Protein AF-A0A7S2QS57-F1 (afdb_monomer)

Structure (mmCIF, N/CA/C/O backbone):
data_AF-A0A7S2QS57-F1
#
_entry.id   AF-A0A7S2QS57-F1
#
loop_
_atom_site.group_PDB
_atom_site.id
_atom_site.type_symbol
_atom_site.label_atom_id
_atom_site.label_alt_id
_atom_site.label_comp_id
_atom_site.label_asym_id
_atom_site.label_entity_id
_atom_site.label_seq_id
_atom_site.pdbx_PDB_ins_code
_atom_site.Cartn_x
_atom_site.Cartn_y
_atom_site.Cartn_z
_atom_site.occupancy
_atom_site.B_iso_or_equiv
_atom_site.auth_seq_id
_atom_site.auth_comp_id
_atom_site.auth_asym_id
_atom_site.auth_atom_id
_atom_site.pdbx_PDB_model_num
ATOM 1 N N . ASP A 1 1 ? -1.346 -18.977 -6.000 1.00 91.25 1 ASP A N 1
ATOM 2 C CA . ASP A 1 1 ? -2.376 -18.286 -6.803 1.00 91.25 1 ASP A CA 1
ATOM 3 C C . ASP A 1 1 ? -3.400 -19.298 -7.311 1.00 91.25 1 ASP A C 1
ATOM 5 O O . ASP A 1 1 ? -3.101 -20.490 -7.259 1.00 91.25 1 ASP A O 1
ATOM 9 N N . ILE A 1 2 ? -4.582 -18.857 -7.748 1.00 94.12 2 ILE A N 1
ATOM 10 C CA . ILE A 1 2 ? -5.613 -19.718 -8.348 1.00 94.12 2 ILE A CA 1
ATOM 11 C C . ILE A 1 2 ? -6.171 -19.055 -9.608 1.00 94.12 2 ILE A C 1
ATOM 13 O O . ILE A 1 2 ? -6.481 -17.867 -9.590 1.00 94.12 2 ILE A O 1
ATOM 17 N N . ALA A 1 3 ? -6.381 -19.847 -10.656 1.00 92.69 3 ALA A N 1
ATOM 18 C CA . ALA A 1 3 ? -7.104 -19.447 -11.857 1.00 92.69 3 ALA A CA 1
ATOM 19 C C . ALA A 1 3 ? -8.061 -20.549 -12.324 1.00 92.69 3 ALA A C 1
ATOM 21 O O . ALA A 1 3 ? -8.083 -21.652 -11.777 1.00 92.69 3 ALA A O 1
ATOM 22 N N . VAL A 1 4 ? -8.851 -20.230 -13.343 1.00 89.62 4 VAL A N 1
ATOM 23 C CA . VAL A 1 4 ? -9.736 -21.170 -14.032 1.00 89.62 4 VAL A CA 1
ATOM 24 C C . VAL A 1 4 ? -9.393 -21.131 -15.519 1.00 89.62 4 VAL A C 1
ATOM 26 O O . VAL A 1 4 ? -9.074 -20.056 -16.035 1.00 89.62 4 VAL A O 1
ATOM 29 N N . ASP A 1 5 ? -9.395 -22.285 -16.181 1.00 86.06 5 ASP A N 1
ATOM 30 C CA . ASP A 1 5 ? -9.238 -22.374 -17.636 1.00 86.06 5 ASP A CA 1
ATOM 31 C C . ASP A 1 5 ? -10.591 -22.343 -18.377 1.00 86.06 5 ASP A C 1
ATOM 33 O O . ASP A 1 5 ? -11.655 -22.167 -17.779 1.00 86.06 5 ASP A O 1
ATOM 37 N N . SER A 1 6 ? -10.545 -22.487 -19.700 1.00 79.25 6 SER A N 1
ATOM 38 C CA . SER A 1 6 ? -11.721 -22.487 -20.580 1.00 79.25 6 SER A CA 1
ATOM 39 C C . SER A 1 6 ? -12.706 -23.635 -20.312 1.00 79.25 6 SER A C 1
ATOM 41 O O . SER A 1 6 ? -13.911 -23.466 -20.499 1.00 79.25 6 SER A O 1
ATOM 43 N N . ASP A 1 7 ? -12.203 -24.772 -19.828 1.00 81.00 7 ASP A N 1
ATOM 44 C CA . ASP A 1 7 ? -12.958 -25.987 -19.512 1.00 81.00 7 ASP A CA 1
ATOM 45 C C . ASP A 1 7 ? -13.516 -25.952 -18.074 1.00 81.00 7 ASP A C 1
ATOM 47 O O . ASP A 1 7 ? -14.038 -26.949 -17.572 1.00 81.00 7 ASP A O 1
ATOM 51 N N . ASN A 1 8 ? -13.418 -24.808 -17.386 1.00 83.19 8 ASN A N 1
ATOM 52 C CA . ASN A 1 8 ? -13.748 -24.637 -15.970 1.00 83.19 8 ASN A CA 1
ATOM 53 C C . ASN A 1 8 ? -12.891 -25.487 -15.016 1.00 83.19 8 ASN A C 1
ATOM 55 O O . ASN A 1 8 ? -13.292 -25.740 -13.873 1.00 83.19 8 ASN A O 1
ATOM 59 N N . ARG A 1 9 ? -11.701 -25.924 -15.443 1.00 87.94 9 ARG A N 1
ATOM 60 C CA . ARG A 1 9 ? -10.747 -26.587 -14.553 1.00 87.94 9 ARG A CA 1
ATOM 61 C C . ARG A 1 9 ? -10.072 -25.553 -13.669 1.00 87.94 9 ARG A C 1
ATOM 63 O O . ARG A 1 9 ? -9.721 -24.456 -14.097 1.00 87.94 9 ARG A O 1
ATOM 70 N N . VAL A 1 10 ? -9.857 -25.925 -12.415 1.00 91.00 10 VAL A N 1
ATOM 71 C CA . VAL A 1 10 ? -9.196 -25.089 -11.418 1.00 91.00 10 VAL A CA 1
ATOM 72 C C . VAL A 1 10 ? -7.691 -25.321 -11.490 1.00 91.00 10 VAL A C 1
ATOM 74 O O . VAL A 1 10 ? -7.198 -26.435 -11.303 1.00 91.00 10 VAL A O 1
ATOM 77 N N . LEU A 1 11 ? -6.957 -24.240 -11.722 1.00 91.31 11 LEU A N 1
ATOM 78 C CA . LEU A 1 11 ? -5.503 -24.198 -11.764 1.00 91.31 11 LEU A CA 1
ATOM 79 C C . LEU A 1 11 ? -4.993 -23.646 -10.432 1.00 91.31 11 LEU A C 1
ATOM 81 O O . LEU A 1 11 ? -5.317 -22.518 -10.067 1.00 91.31 11 LEU A O 1
ATOM 85 N N . VAL A 1 12 ? -4.180 -24.411 -9.706 1.00 91.25 12 VAL A N 1
ATOM 86 C CA . VAL A 1 12 ? -3.645 -24.010 -8.397 1.00 91.25 12 VAL A CA 1
ATOM 87 C C . VAL A 1 12 ? -2.128 -23.936 -8.463 1.00 91.25 12 VAL A C 1
ATOM 89 O O . VAL A 1 12 ? -1.462 -24.952 -8.653 1.00 91.25 12 VAL A O 1
ATOM 92 N N . ALA A 1 13 ? -1.579 -22.737 -8.273 1.00 89.62 13 ALA A N 1
ATOM 93 C CA . ALA A 1 13 ? -0.144 -22.532 -8.121 1.00 89.62 13 ALA A CA 1
ATOM 94 C C . ALA A 1 13 ? 0.295 -22.847 -6.687 1.00 89.62 13 ALA A C 1
ATOM 96 O O . ALA A 1 13 ? -0.094 -22.163 -5.733 1.00 89.62 13 ALA A O 1
ATOM 97 N N . GLU A 1 14 ? 1.154 -23.852 -6.553 1.00 85.19 14 GLU A N 1
ATOM 98 C CA . GLU A 1 14 ? 1.741 -24.285 -5.294 1.00 85.19 14 GLU A CA 1
ATOM 99 C C . GLU A 1 14 ? 3.040 -23.525 -5.042 1.00 85.19 14 GLU A C 1
ATOM 101 O O . GLU A 1 14 ? 4.125 -23.925 -5.474 1.00 85.19 14 GLU A O 1
ATOM 106 N N . ALA A 1 15 ? 2.918 -22.394 -4.346 1.00 79.50 15 ALA A N 1
ATOM 107 C CA . ALA A 1 15 ? 3.988 -21.409 -4.241 1.00 79.50 15 ALA A CA 1
ATOM 108 C C . ALA A 1 15 ? 5.334 -22.024 -3.827 1.00 79.50 15 ALA A C 1
ATOM 110 O O . ALA A 1 15 ? 6.305 -21.879 -4.557 1.00 79.50 15 ALA A O 1
ATOM 111 N N . ASN A 1 16 ? 5.390 -22.765 -2.717 1.00 79.00 16 ASN A N 1
ATOM 112 C CA . ASN A 1 16 ? 6.655 -23.270 -2.164 1.00 79.00 16 ASN A CA 1
ATOM 113 C C . ASN A 1 16 ? 7.254 -24.460 -2.924 1.00 79.00 16 ASN A C 1
ATOM 115 O O . ASN A 1 16 ? 8.455 -24.707 -2.813 1.00 79.00 16 ASN A O 1
ATOM 119 N N . THR A 1 17 ? 6.444 -25.208 -3.676 1.00 80.12 17 THR A N 1
ATOM 120 C CA . THR A 1 17 ? 6.941 -26.333 -4.482 1.00 80.12 17 THR A CA 1
ATOM 121 C C . THR A 1 17 ? 7.359 -25.881 -5.878 1.00 80.12 17 THR A C 1
ATOM 123 O O . THR A 1 17 ? 8.129 -26.579 -6.529 1.00 80.12 17 THR A O 1
ATOM 126 N N . GLY A 1 18 ? 6.913 -24.700 -6.321 1.00 81.25 18 GLY A N 1
ATOM 127 C CA . GLY A 1 18 ? 7.211 -24.186 -7.655 1.00 81.25 18 GLY A CA 1
ATOM 128 C C . GLY A 1 18 ? 6.442 -24.924 -8.753 1.00 81.25 18 GLY A C 1
ATOM 129 O O . GLY A 1 18 ? 6.917 -24.967 -9.885 1.00 81.25 18 GLY A O 1
ATOM 130 N N . SER A 1 19 ? 5.294 -25.527 -8.422 1.00 85.38 19 SER A N 1
ATOM 131 C CA . SER A 1 19 ? 4.490 -26.367 -9.323 1.00 85.38 19 SER A CA 1
ATOM 132 C C . SER A 1 19 ? 3.058 -25.844 -9.491 1.00 85.38 19 SER A C 1
ATOM 134 O O . SER A 1 19 ? 2.607 -24.977 -8.739 1.00 85.38 19 SER A O 1
ATOM 136 N N . VAL A 1 20 ? 2.341 -26.367 -10.490 1.00 88.50 20 VAL A N 1
ATOM 137 C CA . VAL A 1 20 ? 0.917 -26.086 -10.721 1.00 88.50 20 VAL A CA 1
ATOM 138 C C . VAL A 1 20 ? 0.136 -27.396 -10.735 1.00 88.50 20 VAL A C 1
ATOM 140 O O . VAL A 1 20 ? 0.534 -28.361 -11.389 1.00 88.50 20 VAL A O 1
ATOM 143 N N . ARG A 1 21 ? -0.998 -27.427 -10.028 1.00 87.69 21 ARG A N 1
ATOM 144 C CA . ARG A 1 21 ? -1.954 -28.541 -10.051 1.00 87.69 21 ARG A CA 1
ATOM 145 C C . ARG A 1 21 ? -3.211 -28.154 -10.816 1.00 87.69 21 ARG A C 1
ATOM 147 O O . ARG A 1 21 ? -3.741 -27.064 -10.614 1.00 87.69 21 ARG A O 1
ATOM 154 N N . VAL A 1 22 ? -3.701 -29.079 -11.638 1.00 88.88 22 VAL A N 1
ATOM 155 C CA . VAL A 1 22 ? -4.930 -28.910 -12.423 1.00 88.88 22 VAL A CA 1
ATOM 156 C C . VAL A 1 22 ? -6.008 -29.847 -11.889 1.00 88.88 22 VAL A C 1
ATOM 158 O O . VAL A 1 22 ? -5.812 -31.066 -11.816 1.00 88.88 22 VAL A O 1
ATOM 161 N N . TRP A 1 23 ? -7.149 -29.271 -11.528 1.00 88.69 23 TRP A N 1
ATOM 162 C CA . TRP A 1 23 ? -8.294 -29.966 -10.953 1.00 88.69 23 TRP A CA 1
ATOM 163 C C . TRP A 1 23 ? -9.519 -29.809 -11.838 1.00 88.69 23 TRP A C 1
ATOM 165 O O . TRP A 1 23 ? -9.824 -28.721 -12.308 1.00 88.69 23 TRP A O 1
ATOM 175 N N . GLU A 1 24 ? -10.257 -30.890 -12.020 1.00 87.75 24 GLU A N 1
ATOM 176 C CA . GLU A 1 24 ? -11.510 -30.911 -12.765 1.00 87.75 24 GLU A CA 1
ATOM 177 C C . GLU A 1 24 ? -12.602 -31.491 -11.884 1.00 87.75 24 GLU A C 1
ATOM 179 O O . GLU A 1 24 ? -12.374 -32.426 -11.103 1.00 87.75 24 GLU A O 1
ATOM 184 N N . LYS A 1 25 ? -13.796 -30.923 -12.014 1.00 81.81 25 LYS A N 1
ATOM 185 C CA . LYS A 1 25 ? -14.962 -31.410 -11.300 1.00 81.81 25 LYS A CA 1
ATOM 186 C C . LYS A 1 25 ? -15.388 -32.760 -11.881 1.00 81.81 25 LYS A C 1
ATOM 188 O O . LYS A 1 25 ? -15.504 -32.925 -13.091 1.00 81.81 25 LYS A O 1
ATOM 193 N N . LYS A 1 26 ? -15.620 -33.732 -11.007 1.00 78.31 26 LYS A N 1
ATOM 194 C CA . LYS A 1 26 ? -16.202 -35.035 -11.314 1.00 78.31 26 LYS A CA 1
ATOM 195 C C . LYS A 1 26 ? -17.584 -35.078 -10.669 1.00 78.31 26 LYS A C 1
ATOM 197 O O . LYS A 1 26 ? -17.692 -34.976 -9.450 1.00 78.31 26 LYS A O 1
ATOM 202 N N . ASP A 1 27 ? -18.629 -35.214 -11.475 1.00 67.62 27 ASP A N 1
ATOM 203 C CA . ASP A 1 27 ? -19.997 -35.228 -10.954 1.00 67.62 27 ASP A CA 1
ATOM 204 C C . ASP A 1 27 ? -20.233 -36.368 -9.939 1.00 67.62 27 ASP A C 1
ATOM 206 O O . ASP A 1 27 ? -19.688 -37.465 -10.126 1.00 67.62 27 ASP A O 1
ATOM 210 N N . PRO A 1 28 ? -21.067 -36.152 -8.896 1.00 53.97 28 PRO A N 1
ATOM 211 C CA . PRO A 1 28 ? -21.672 -34.873 -8.475 1.00 53.97 28 PRO A CA 1
ATOM 212 C C . PRO A 1 28 ? -20.797 -34.059 -7.495 1.00 53.97 28 PRO A C 1
ATOM 214 O O . PRO A 1 28 ? -20.799 -32.829 -7.558 1.00 53.97 28 PRO A O 1
ATOM 217 N N . ASP A 1 29 ? -19.999 -34.736 -6.658 1.00 59.16 29 ASP A N 1
ATOM 218 C CA . ASP A 1 29 ? -19.330 -34.140 -5.481 1.00 59.16 29 ASP A CA 1
ATOM 219 C C . ASP A 1 29 ? -17.800 -34.322 -5.471 1.00 59.16 29 ASP A C 1
ATOM 221 O O . ASP A 1 29 ? -17.113 -33.985 -4.508 1.00 59.16 29 ASP A O 1
ATOM 225 N N . GLY A 1 30 ? -17.231 -34.883 -6.539 1.00 69.31 30 GLY A N 1
ATOM 226 C CA . GLY A 1 30 ? -15.807 -35.185 -6.607 1.00 69.31 30 GLY A CA 1
ATOM 227 C C . GLY A 1 30 ? -15.003 -34.082 -7.283 1.00 69.31 30 GLY A C 1
ATOM 228 O O . GLY A 1 30 ? -15.412 -33.513 -8.289 1.00 69.31 30 GLY A O 1
ATOM 229 N N . TRP A 1 31 ? -13.786 -33.848 -6.810 1.00 83.88 31 TRP A N 1
ATOM 230 C CA . TRP A 1 31 ? -12.747 -33.200 -7.609 1.00 83.88 31 TRP A CA 1
ATOM 231 C C . TRP A 1 31 ? -11.696 -34.238 -7.952 1.00 83.88 31 TRP A C 1
ATOM 233 O O . TRP A 1 31 ? -11.205 -34.951 -7.075 1.00 83.88 31 TRP A O 1
ATOM 243 N N . ARG A 1 32 ? -11.345 -34.342 -9.234 1.00 83.06 32 ARG A N 1
ATOM 244 C CA . ARG A 1 32 ? -10.221 -35.170 -9.661 1.00 83.06 32 ARG A CA 1
ATOM 245 C C . ARG A 1 32 ? -9.076 -34.285 -10.106 1.00 83.06 32 ARG A C 1
ATOM 247 O O . ARG A 1 32 ? -9.255 -33.299 -10.815 1.00 83.06 32 ARG A O 1
ATOM 254 N N . ARG A 1 33 ? -7.871 -34.681 -9.723 1.00 80.81 33 ARG A N 1
ATOM 255 C CA . ARG A 1 33 ? -6.656 -34.106 -10.285 1.00 80.81 33 ARG A CA 1
ATOM 256 C C . ARG A 1 33 ? -6.475 -34.664 -11.698 1.00 80.81 33 ARG A C 1
ATOM 258 O O . ARG A 1 33 ? -6.362 -35.878 -11.847 1.00 80.81 33 ARG A O 1
ATOM 265 N N . VAL A 1 34 ? -6.471 -33.795 -12.710 1.00 77.31 34 VAL A N 1
ATOM 266 C CA . VAL A 1 34 ? -6.357 -34.195 -14.129 1.00 77.31 34 VAL A CA 1
ATOM 267 C C . VAL A 1 34 ? -4.904 -34.340 -14.548 1.00 77.31 34 VAL A C 1
ATOM 269 O O . VAL A 1 34 ? -4.567 -35.249 -15.299 1.00 77.31 34 VAL A O 1
ATOM 272 N N . SER A 1 35 ? -4.030 -33.474 -14.036 1.00 66.06 35 SER A N 1
ATOM 273 C CA . SER A 1 35 ? -2.609 -33.532 -14.355 1.00 66.06 35 SER A CA 1
ATOM 274 C C . SER A 1 35 ? -1.738 -32.937 -13.245 1.00 66.06 35 SER A C 1
ATOM 276 O O . SER A 1 35 ? -2.165 -32.067 -12.478 1.00 66.06 35 SER A O 1
ATOM 278 N N . MET A 1 36 ? -0.504 -33.436 -13.174 1.00 60.62 36 MET A N 1
ATOM 279 C CA . MET A 1 36 ? 0.665 -32.665 -12.757 1.00 60.62 36 MET A CA 1
ATOM 280 C C . MET A 1 36 ? 1.460 -32.386 -14.033 1.00 60.62 36 MET A C 1
ATOM 282 O O . MET A 1 36 ? 1.597 -33.286 -14.864 1.00 60.62 36 MET A O 1
ATOM 286 N N . THR A 1 37 ? 2.101 -31.226 -14.149 1.00 57.09 37 THR A N 1
ATOM 287 C CA . THR A 1 37 ? 3.365 -31.190 -14.903 1.00 57.09 37 THR A CA 1
ATOM 288 C C . THR A 1 37 ? 4.237 -32.328 -14.347 1.00 57.09 37 THR A C 1
ATOM 290 O O . THR A 1 37 ? 4.475 -32.344 -13.142 1.00 57.09 37 THR A O 1
ATOM 293 N N . LYS A 1 38 ? 4.521 -33.364 -15.155 1.00 44.44 38 LYS A N 1
ATOM 294 C CA . LYS A 1 38 ? 4.970 -34.709 -14.721 1.00 44.44 38 LYS A CA 1
ATOM 295 C C . LYS A 1 38 ? 5.920 -34.679 -13.503 1.00 44.44 38 LYS A C 1
ATOM 297 O O . LYS A 1 38 ? 6.921 -33.988 -13.545 1.00 44.44 38 LYS A O 1
ATOM 302 N N . GLY A 1 39 ? 5.575 -35.467 -12.472 1.00 37.38 39 GLY A N 1
ATOM 303 C CA . GLY A 1 39 ? 6.346 -35.863 -11.273 1.00 37.38 39 GLY A CA 1
ATOM 304 C C . GLY A 1 39 ? 7.523 -34.991 -10.821 1.00 37.38 39 GLY A C 1
ATOM 305 O O . GLY A 1 39 ? 8.539 -34.966 -11.492 1.00 37.38 39 GLY A O 1
ATOM 306 N N . ASP A 1 40 ? 7.431 -34.370 -9.642 1.00 44.94 40 ASP A N 1
ATOM 307 C CA . ASP A 1 40 ? 8.535 -33.688 -8.934 1.00 44.94 40 ASP A CA 1
ATOM 308 C C . ASP A 1 40 ? 9.323 -32.603 -9.714 1.00 44.94 40 ASP A C 1
ATOM 310 O O . ASP A 1 40 ? 10.204 -31.949 -9.144 1.00 44.94 40 ASP A O 1
ATOM 314 N N . GLU A 1 41 ? 8.988 -32.324 -10.979 1.00 58.38 41 GLU A N 1
ATOM 315 C CA . GLU A 1 41 ? 9.586 -31.247 -11.759 1.00 58.38 41 GLU A CA 1
ATOM 316 C C . GLU A 1 41 ? 9.050 -29.899 -11.278 1.00 58.38 41 GLU A C 1
ATOM 318 O O . GLU A 1 41 ? 7.942 -29.458 -11.595 1.00 58.38 41 GLU A O 1
ATOM 323 N N . LYS A 1 42 ? 9.884 -29.214 -10.499 1.00 69.44 42 LYS A N 1
ATOM 324 C CA . LYS A 1 42 ? 9.719 -27.793 -10.206 1.00 69.44 42 LYS A CA 1
ATOM 325 C C . LYS A 1 42 ? 9.676 -27.024 -11.529 1.00 69.44 42 LYS A C 1
ATOM 327 O O . LYS A 1 42 ? 10.711 -26.866 -12.175 1.00 69.44 42 LYS A O 1
ATOM 332 N N . ILE A 1 43 ? 8.499 -26.512 -11.905 1.00 81.75 43 ILE A N 1
ATOM 333 C CA . ILE A 1 43 ? 8.341 -25.618 -13.065 1.00 81.75 43 ILE A CA 1
ATOM 334 C C . ILE A 1 43 ? 9.233 -24.395 -12.868 1.00 81.75 43 ILE A C 1
ATOM 336 O O . ILE A 1 43 ? 9.949 -23.978 -13.781 1.00 81.75 43 ILE A O 1
ATOM 340 N N . HIS A 1 44 ? 9.208 -23.849 -11.650 1.00 85.25 44 HIS A N 1
ATOM 341 C CA . HIS A 1 44 ? 9.992 -22.689 -11.272 1.00 85.25 44 HIS A CA 1
ATOM 342 C C . HIS A 1 44 ? 11.089 -23.040 -10.268 1.00 85.25 44 HIS A C 1
ATOM 344 O O . HIS A 1 44 ? 10.849 -23.705 -9.259 1.00 85.25 44 HIS A O 1
ATOM 350 N N . HIS A 1 45 ? 12.297 -22.519 -10.493 1.00 79.88 45 HIS A N 1
ATOM 351 C CA . HIS A 1 45 ? 13.386 -22.576 -9.513 1.00 79.88 45 HIS A CA 1
ATOM 352 C C . HIS A 1 45 ? 13.170 -21.497 -8.438 1.00 79.88 45 HIS A C 1
ATOM 354 O O . HIS A 1 45 ? 13.894 -20.507 -8.366 1.00 79.88 45 HIS A O 1
ATOM 360 N N . GLY A 1 46 ? 12.111 -21.650 -7.641 1.00 78.94 46 GLY A N 1
ATOM 361 C CA . GLY A 1 46 ? 11.656 -20.664 -6.663 1.00 78.94 46 GLY A CA 1
ATOM 362 C C . GLY A 1 46 ? 10.142 -20.721 -6.477 1.00 78.94 46 GLY A C 1
ATOM 363 O O . GLY A 1 46 ? 9.519 -21.751 -6.724 1.00 78.94 46 GLY A O 1
ATOM 364 N N . LEU A 1 47 ? 9.549 -19.606 -6.046 1.00 86.50 47 LEU A N 1
ATOM 365 C CA . LEU A 1 47 ? 8.106 -19.540 -5.831 1.00 86.50 47 LEU A CA 1
ATOM 366 C C . LEU A 1 47 ? 7.333 -19.579 -7.157 1.00 86.50 47 LEU A C 1
ATOM 368 O O . LEU A 1 47 ? 7.675 -18.831 -8.072 1.00 86.50 47 LEU A O 1
ATOM 372 N N . CYS A 1 48 ? 6.264 -20.377 -7.245 1.00 89.62 48 CYS A N 1
ATOM 373 C CA . CYS A 1 48 ? 5.236 -20.192 -8.276 1.00 89.62 48 CYS A CA 1
ATOM 374 C C . CYS A 1 48 ? 4.265 -19.098 -7.809 1.00 89.62 48 CYS A C 1
ATOM 376 O O . CYS A 1 48 ? 3.530 -19.271 -6.835 1.00 89.62 48 CYS A O 1
ATOM 378 N N . MET A 1 49 ? 4.323 -17.938 -8.457 1.00 91.50 49 MET A N 1
ATOM 379 C CA . MET A 1 49 ? 3.707 -16.702 -7.971 1.00 91.50 49 MET A CA 1
ATOM 380 C C . MET A 1 49 ? 2.310 -16.474 -8.541 1.00 91.50 49 MET A C 1
ATOM 382 O O . MET A 1 49 ? 1.448 -15.968 -7.829 1.00 91.50 49 MET A O 1
ATOM 386 N N . VAL A 1 50 ? 2.096 -16.833 -9.808 1.00 94.19 50 VAL A N 1
ATOM 387 C CA . VAL A 1 50 ? 0.864 -16.551 -10.556 1.00 94.19 50 VAL A CA 1
ATOM 388 C C . VAL A 1 50 ? 0.534 -17.709 -11.488 1.00 94.19 50 VAL A C 1
ATOM 390 O O . VAL A 1 50 ? 1.440 -18.338 -12.038 1.00 94.19 50 VAL A O 1
ATOM 393 N N . VAL A 1 51 ? -0.756 -17.975 -11.675 1.00 93.81 51 VAL A N 1
ATOM 394 C CA . VAL A 1 51 ? -1.260 -18.905 -12.692 1.00 93.81 51 VAL A CA 1
ATOM 395 C C . VAL A 1 51 ? -2.439 -18.270 -13.420 1.00 93.81 51 VAL A C 1
ATOM 397 O O . VAL A 1 51 ? -3.206 -17.533 -12.813 1.00 93.81 51 VAL A O 1
ATOM 400 N N . ALA A 1 52 ? -2.583 -18.528 -14.717 1.00 92.69 52 ALA A N 1
ATOM 401 C CA . ALA A 1 52 ? -3.708 -18.038 -15.508 1.00 92.69 52 ALA A CA 1
ATOM 402 C C . ALA A 1 52 ? -4.050 -19.007 -16.640 1.00 92.69 52 ALA A C 1
ATOM 404 O O . ALA A 1 52 ? -3.147 -19.519 -17.301 1.00 92.69 52 ALA A O 1
ATOM 405 N N . GLY A 1 53 ? -5.342 -19.219 -16.898 1.00 89.69 53 GLY A N 1
ATOM 406 C CA . GLY A 1 53 ? -5.790 -19.796 -18.165 1.00 89.69 53 GLY A CA 1
ATOM 407 C C . GLY A 1 53 ? -5.547 -18.805 -19.306 1.00 89.69 53 GLY A C 1
ATOM 408 O O . GLY A 1 53 ? -5.694 -17.597 -19.115 1.00 89.69 53 GLY A O 1
ATOM 409 N N . LEU A 1 54 ? -5.163 -19.299 -20.482 1.00 85.94 54 LEU A N 1
ATOM 410 C CA . LEU A 1 54 ? -4.863 -18.470 -21.657 1.00 85.94 54 LEU A CA 1
ATOM 411 C C . LEU A 1 54 ? -5.976 -18.527 -22.718 1.00 85.94 54 LEU A C 1
ATOM 413 O O . LEU A 1 54 ? -5.705 -18.453 -23.915 1.00 85.94 54 LEU A O 1
ATOM 417 N N . GLN A 1 55 ? -7.235 -18.649 -22.290 1.00 78.75 55 GLN A N 1
ATOM 418 C CA . GLN A 1 55 ? -8.375 -18.728 -23.206 1.00 78.75 55 GLN A CA 1
ATOM 419 C C . GLN A 1 55 ? -8.418 -17.514 -24.146 1.00 78.75 55 GLN A C 1
ATOM 421 O O . GLN A 1 55 ? -8.345 -16.364 -23.702 1.00 78.75 55 GLN A O 1
ATOM 426 N N . GLY A 1 56 ? -8.533 -17.777 -25.450 1.00 71.75 56 GLY A N 1
ATOM 427 C CA . GLY A 1 56 ? -8.539 -16.736 -26.479 1.00 71.75 56 GLY A CA 1
ATOM 428 C C . GLY A 1 56 ? -7.193 -16.033 -26.708 1.00 71.75 56 GLY A C 1
ATOM 429 O O . GLY A 1 56 ? -7.154 -15.046 -27.447 1.00 71.75 56 GLY A O 1
ATOM 430 N N . ALA A 1 57 ? -6.092 -16.504 -26.109 1.00 78.56 57 ALA A N 1
ATOM 431 C CA . ALA A 1 57 ? -4.769 -15.969 -26.400 1.00 78.56 57 ALA A CA 1
ATOM 432 C C . ALA A 1 57 ? -4.261 -16.446 -27.777 1.00 78.56 57 ALA A C 1
ATOM 434 O O . ALA A 1 57 ? -4.325 -17.626 -28.120 1.00 78.56 57 ALA A O 1
ATOM 435 N N . LYS A 1 58 ? -3.714 -15.533 -28.583 1.00 76.12 58 LYS A N 1
ATOM 436 C CA . LYS A 1 58 ? -3.127 -15.820 -29.895 1.00 76.12 58 LYS A CA 1
ATOM 437 C C . LYS A 1 58 ? -1.969 -16.807 -29.761 1.00 76.12 58 LYS A C 1
ATOM 439 O O . LYS A 1 58 ? -1.071 -16.624 -28.939 1.00 76.12 58 LYS A O 1
ATOM 444 N N . GLY A 1 59 ? -1.987 -17.834 -30.609 1.00 66.56 59 GLY A N 1
ATOM 445 C CA . GLY A 1 59 ? -0.966 -18.885 -30.630 1.00 66.56 59 GLY A CA 1
ATOM 446 C C . GLY A 1 59 ? -1.089 -19.906 -29.494 1.00 66.56 59 GLY A C 1
ATOM 447 O O . GLY A 1 59 ? -0.195 -20.733 -29.337 1.00 66.56 59 GLY A O 1
ATOM 448 N N . CYS A 1 60 ? -2.173 -19.860 -28.717 1.00 72.19 60 CYS A N 1
ATOM 449 C CA . CYS A 1 60 ? -2.470 -20.789 -27.634 1.00 72.19 60 CYS A CA 1
ATOM 450 C C . CYS A 1 60 ? -3.772 -21.544 -27.945 1.00 72.19 60 CYS A C 1
ATOM 452 O O . CYS A 1 60 ? -4.706 -20.962 -28.494 1.00 72.19 60 CYS A O 1
ATOM 454 N N . ASP A 1 61 ? -3.832 -22.840 -27.627 1.00 74.44 61 ASP A N 1
ATOM 455 C CA . ASP A 1 61 ? -5.108 -23.562 -27.617 1.00 74.44 61 ASP A CA 1
ATOM 456 C C . ASP A 1 61 ? -5.905 -23.209 -26.349 1.00 74.44 61 ASP A C 1
ATOM 458 O O . ASP A 1 61 ? -5.338 -22.775 -25.340 1.00 74.44 61 ASP A O 1
ATOM 462 N N . ASP A 1 62 ? -7.228 -23.387 -26.382 1.00 71.25 62 ASP A N 1
ATOM 463 C CA . ASP A 1 62 ? -8.090 -23.100 -25.226 1.00 71.25 62 ASP A CA 1
ATOM 464 C C . ASP A 1 62 ? -7.731 -23.963 -24.001 1.00 71.25 62 ASP A C 1
ATOM 466 O O . ASP A 1 62 ? -8.057 -23.599 -22.873 1.00 71.25 62 ASP A O 1
ATOM 470 N N . ALA A 1 63 ? -6.996 -25.059 -24.202 1.00 79.06 63 ALA A N 1
ATOM 471 C CA . ALA A 1 63 ? -6.525 -25.976 -23.174 1.00 79.06 63 ALA A CA 1
ATOM 472 C C . ALA A 1 63 ? -5.119 -25.624 -22.645 1.00 79.06 63 ALA A C 1
ATOM 474 O O . ALA A 1 63 ? -4.452 -26.493 -22.070 1.00 79.06 63 ALA A O 1
ATOM 475 N N . THR A 1 64 ? -4.668 -24.374 -22.800 1.00 88.12 64 THR A N 1
ATOM 476 C CA . THR A 1 64 ? -3.391 -23.885 -22.262 1.00 88.12 64 THR A CA 1
ATOM 477 C C . THR A 1 64 ? -3.543 -22.999 -21.028 1.00 88.12 64 THR A C 1
ATOM 479 O O . THR A 1 64 ? -4.494 -22.234 -20.851 1.00 88.12 64 THR A O 1
ATOM 482 N N . PHE A 1 65 ? -2.529 -23.064 -20.172 1.00 90.62 65 PHE A N 1
ATOM 483 C CA . PHE A 1 65 ? -2.350 -22.169 -19.043 1.00 90.62 65 PHE A CA 1
ATOM 484 C C . PHE A 1 65 ? -0.907 -21.682 -18.957 1.00 90.62 65 PHE A C 1
ATOM 486 O O . PHE A 1 65 ? 0.019 -22.277 -19.511 1.00 90.62 65 PHE A O 1
ATOM 493 N N . MET A 1 66 ? -0.711 -20.596 -18.219 1.00 92.12 66 MET A N 1
ATOM 494 C CA . MET A 1 66 ? 0.599 -20.035 -17.932 1.00 92.12 66 MET A CA 1
ATOM 495 C C . MET A 1 66 ? 0.860 -19.998 -16.436 1.00 92.12 66 MET A C 1
ATOM 497 O O . MET A 1 66 ? -0.038 -19.695 -15.650 1.00 92.12 66 MET A O 1
ATOM 501 N N . SER A 1 67 ? 2.111 -20.237 -16.058 1.00 92.69 67 SER A N 1
ATOM 502 C CA . SER A 1 67 ? 2.622 -20.003 -14.712 1.00 92.69 67 SER A CA 1
ATOM 503 C C . SER A 1 67 ? 3.758 -18.985 -14.738 1.00 92.69 67 SER A C 1
ATOM 505 O O . SER A 1 67 ? 4.609 -19.011 -15.626 1.00 92.69 67 SER A O 1
ATOM 507 N N . GLY A 1 68 ? 3.781 -18.079 -13.763 1.00 93.81 68 GLY A N 1
ATOM 508 C CA . GLY A 1 68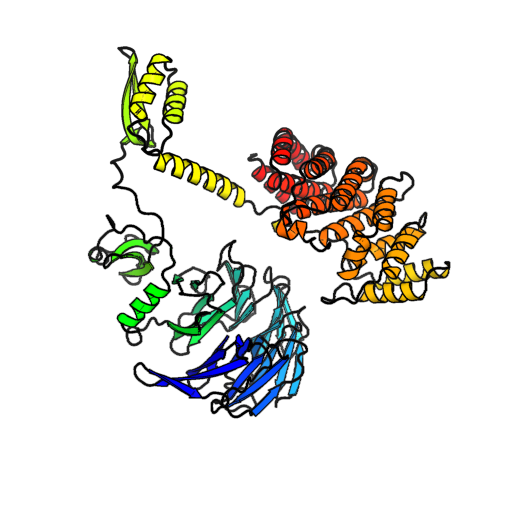 ? 4.882 -17.142 -13.538 1.00 93.81 68 GLY A CA 1
ATOM 509 C C . GLY A 1 68 ? 5.537 -17.388 -12.185 1.00 93.81 68 GLY A C 1
ATOM 510 O O . GLY A 1 68 ? 4.853 -17.735 -11.217 1.00 93.81 68 GLY A O 1
ATOM 511 N N . GLY A 1 69 ? 6.857 -17.214 -12.105 1.00 89.88 69 GLY A N 1
ATOM 512 C CA . GLY A 1 69 ? 7.601 -17.549 -10.893 1.00 89.88 69 GLY A CA 1
ATOM 513 C C . GLY A 1 69 ? 8.721 -16.593 -10.505 1.00 89.88 69 GLY A C 1
ATOM 514 O O . GLY A 1 69 ? 9.107 -15.675 -11.234 1.00 89.88 69 GLY A O 1
ATOM 515 N N . GLY A 1 70 ? 9.257 -16.837 -9.306 1.00 90.25 70 GLY A N 1
ATOM 516 C CA . GLY A 1 70 ? 10.375 -16.100 -8.706 1.00 90.25 70 GLY A CA 1
ATOM 517 C C . GLY A 1 70 ? 11.698 -16.244 -9.461 1.00 90.25 70 GLY A C 1
ATOM 518 O O . GLY A 1 70 ? 12.612 -15.446 -9.277 1.00 90.25 70 GLY A O 1
ATOM 519 N N . ASP A 1 71 ? 11.780 -17.221 -10.359 1.00 88.12 71 ASP A N 1
ATOM 520 C CA . ASP A 1 71 ? 12.900 -17.443 -11.269 1.00 88.12 71 ASP A CA 1
ATOM 521 C C . ASP A 1 71 ? 12.853 -16.561 -12.527 1.00 88.12 71 ASP A C 1
ATOM 523 O O . ASP A 1 71 ? 13.664 -16.749 -13.432 1.00 88.12 71 ASP A O 1
ATOM 527 N N . LYS A 1 72 ? 11.952 -15.564 -12.556 1.00 92.31 72 LYS A N 1
ATOM 528 C CA . LYS A 1 72 ? 11.808 -14.547 -13.616 1.00 92.31 72 LYS A CA 1
ATOM 529 C C . LYS A 1 72 ? 11.203 -15.078 -14.914 1.00 92.31 72 LYS A C 1
ATOM 531 O O . LYS A 1 72 ? 11.128 -14.344 -15.900 1.00 92.31 72 LYS A O 1
ATOM 536 N N . ARG A 1 73 ? 10.777 -16.342 -14.925 1.00 89.19 73 ARG A N 1
ATOM 537 C CA . ARG A 1 73 ? 10.210 -17.002 -16.099 1.00 89.19 73 ARG A CA 1
ATOM 538 C C . ARG A 1 73 ? 8.692 -16.993 -16.032 1.00 89.19 73 ARG A C 1
ATOM 540 O O . ARG A 1 73 ? 8.103 -17.113 -14.955 1.00 89.19 73 ARG A O 1
ATOM 547 N N . ALA A 1 74 ? 8.075 -16.906 -17.204 1.00 93.38 74 ALA A N 1
ATOM 548 C CA . ALA A 1 74 ? 6.689 -17.288 -17.414 1.00 93.38 74 ALA A CA 1
ATOM 549 C C . ALA A 1 74 ? 6.658 -18.461 -18.399 1.00 93.38 74 ALA A C 1
ATOM 551 O O . ALA A 1 74 ? 7.234 -18.377 -19.481 1.00 93.38 74 ALA A O 1
ATOM 552 N N . VAL A 1 75 ? 6.051 -19.574 -18.002 1.00 92.31 75 VAL A N 1
ATOM 553 C CA . VAL A 1 75 ? 6.089 -20.841 -18.742 1.00 92.31 75 VAL A CA 1
ATOM 554 C C . VAL A 1 75 ? 4.668 -21.233 -19.121 1.00 92.31 75 VAL A C 1
ATOM 556 O O . VAL A 1 75 ? 3.758 -21.134 -18.299 1.00 92.31 75 VAL A O 1
ATOM 559 N N . ILE A 1 76 ? 4.481 -21.650 -20.371 1.00 91.50 76 ILE A N 1
ATOM 560 C CA . ILE A 1 76 ? 3.177 -22.014 -20.930 1.00 91.50 76 ILE A CA 1
ATOM 561 C C . ILE A 1 76 ? 3.093 -23.529 -21.058 1.00 91.50 76 ILE A C 1
ATOM 563 O O . ILE A 1 76 ? 4.012 -24.172 -21.575 1.00 91.50 76 ILE A O 1
ATOM 567 N N . PHE A 1 77 ? 1.971 -24.081 -20.616 1.00 88.62 77 PHE A N 1
ATOM 568 C CA . PHE A 1 77 ? 1.676 -25.504 -20.624 1.00 88.62 77 PHE A CA 1
ATOM 569 C C . PHE A 1 77 ? 0.303 -25.767 -21.221 1.00 88.62 77 PHE A C 1
ATOM 571 O O . PHE A 1 77 ? -0.613 -24.962 -21.068 1.00 88.62 77 PHE A O 1
ATOM 578 N N . LYS A 1 78 ? 0.133 -26.943 -21.818 1.00 85.69 78 LYS A N 1
ATOM 579 C CA . LYS A 1 78 ? -1.191 -27.544 -21.966 1.00 85.69 78 LYS A CA 1
ATOM 580 C C . LYS A 1 78 ? -1.638 -28.102 -20.622 1.00 85.69 78 LYS A C 1
ATOM 582 O O . LYS A 1 78 ? -0.826 -28.558 -19.819 1.00 85.69 78 LYS A O 1
ATOM 587 N N . THR A 1 79 ? -2.941 -28.165 -20.411 1.00 79.12 79 THR A N 1
ATOM 588 C CA . THR A 1 79 ? -3.588 -28.810 -19.253 1.00 79.12 79 THR A CA 1
ATOM 589 C C . THR A 1 79 ? -3.219 -30.289 -19.097 1.00 79.12 79 THR A C 1
ATOM 591 O O . THR A 1 79 ? -3.258 -30.820 -17.988 1.00 79.12 79 THR A O 1
ATOM 594 N N . THR A 1 80 ? -2.767 -30.944 -20.171 1.00 77.56 80 THR A N 1
ATOM 595 C CA . THR A 1 80 ? -2.181 -32.295 -20.141 1.00 77.56 80 THR A CA 1
ATOM 596 C C . THR A 1 80 ? -0.839 -32.360 -19.400 1.00 77.56 80 THR A C 1
ATOM 598 O O . THR A 1 80 ? -0.421 -33.444 -18.997 1.00 77.56 80 THR A O 1
ATOM 601 N N . GLY A 1 81 ? -0.176 -31.223 -19.171 1.00 78.25 81 GLY A N 1
ATOM 602 C CA . GLY A 1 81 ? 1.148 -31.107 -18.554 1.00 78.25 81 GLY A CA 1
ATOM 603 C C . GLY A 1 81 ? 2.295 -30.946 -19.560 1.00 78.25 81 GLY A C 1
ATOM 604 O O . GLY A 1 81 ? 3.450 -30.853 -19.153 1.00 78.25 81 GLY A O 1
ATOM 605 N N . GLU A 1 82 ? 2.004 -30.911 -20.864 1.00 83.44 82 GLU A N 1
ATOM 606 C CA . GLU A 1 82 ? 2.998 -30.665 -21.916 1.00 83.44 82 GLU A CA 1
ATOM 607 C C . GLU A 1 82 ? 3.442 -29.195 -21.914 1.00 83.44 82 GLU A C 1
ATOM 609 O O . GLU A 1 82 ? 2.609 -28.293 -21.996 1.00 83.44 82 GLU A O 1
ATOM 614 N N . ARG A 1 83 ? 4.754 -28.937 -21.849 1.00 87.75 83 ARG A N 1
ATOM 615 C CA . ARG A 1 83 ? 5.310 -27.582 -21.971 1.00 87.75 83 ARG A CA 1
ATOM 616 C C . ARG A 1 83 ? 5.249 -27.117 -23.428 1.00 87.75 83 ARG A C 1
ATOM 618 O O . ARG A 1 83 ? 5.840 -27.749 -24.295 1.00 87.75 83 ARG A O 1
ATOM 625 N N . VAL A 1 84 ? 4.602 -25.978 -23.666 1.00 86.81 84 VAL A N 1
ATOM 626 C CA . VAL A 1 84 ? 4.409 -25.383 -25.003 1.00 86.81 84 VAL A CA 1
ATOM 627 C C . VAL A 1 84 ? 5.439 -24.295 -25.291 1.00 86.81 84 VAL A C 1
ATOM 629 O O . VAL A 1 84 ? 5.904 -24.156 -26.417 1.00 86.81 84 VAL A O 1
ATOM 632 N N . GLY A 1 85 ? 5.817 -23.514 -24.277 1.00 88.06 85 GLY A N 1
ATOM 633 C CA . GLY A 1 85 ? 6.686 -22.362 -24.492 1.00 88.06 85 GLY A CA 1
ATOM 634 C C . GLY A 1 85 ? 7.165 -21.693 -23.213 1.00 88.06 85 GLY A C 1
ATOM 635 O O . GLY A 1 85 ? 6.798 -22.076 -22.103 1.00 88.06 85 GLY A O 1
ATOM 636 N N . GLU A 1 86 ? 8.015 -20.685 -23.378 1.00 91.62 86 GLU A N 1
ATOM 637 C CA . GLU A 1 86 ? 8.492 -19.818 -22.302 1.00 91.62 86 GLU A CA 1
ATOM 638 C C . GLU A 1 86 ? 8.590 -18.377 -22.801 1.00 91.62 86 GLU A C 1
ATOM 640 O O . GLU A 1 86 ? 9.039 -18.123 -23.917 1.00 91.62 86 GLU A O 1
ATOM 645 N N . LEU A 1 87 ? 8.175 -17.446 -21.948 1.00 92.81 87 LEU A N 1
ATOM 646 C CA . LEU A 1 87 ? 8.285 -16.011 -22.145 1.00 92.81 87 LEU A CA 1
ATOM 647 C C . LEU A 1 87 ? 9.456 -15.499 -21.299 1.00 92.81 87 LEU A C 1
ATOM 649 O O . LEU A 1 87 ? 9.326 -15.254 -20.095 1.00 92.81 87 LEU A O 1
ATOM 653 N N . SER A 1 88 ? 10.623 -15.368 -21.926 1.00 89.06 88 SER A N 1
ATOM 654 C CA . SER A 1 88 ? 11.853 -14.928 -21.259 1.00 89.06 88 SER A CA 1
ATOM 655 C C . SER A 1 88 ? 12.118 -13.441 -21.530 1.00 89.06 88 SER A C 1
ATOM 657 O O . SER A 1 88 ? 12.011 -12.971 -22.662 1.00 89.06 88 SER A O 1
ATOM 659 N N . GLY A 1 89 ? 12.489 -12.679 -20.495 1.00 90.38 89 GLY A N 1
ATOM 660 C CA . GLY A 1 89 ? 12.877 -11.266 -20.641 1.00 90.38 89 GLY A CA 1
ATOM 661 C C . GLY A 1 89 ? 12.661 -10.397 -19.401 1.00 90.38 89 GLY A C 1
ATOM 662 O O . GLY A 1 89 ? 13.255 -9.321 -19.295 1.00 90.38 89 GLY A O 1
ATOM 663 N N . HIS A 1 90 ? 11.833 -10.830 -18.453 1.00 95.06 90 HIS A N 1
ATOM 664 C CA . HIS A 1 90 ? 11.741 -10.169 -17.152 1.00 95.06 90 HIS A CA 1
ATOM 665 C C . HIS A 1 90 ? 13.036 -10.333 -16.352 1.00 95.06 90 HIS A C 1
ATOM 667 O O . HIS A 1 90 ? 13.733 -11.342 -16.457 1.00 95.06 90 HIS A O 1
ATOM 673 N N . THR A 1 91 ? 13.378 -9.320 -15.558 1.00 94.00 91 THR A N 1
ATOM 674 C CA . THR A 1 91 ? 14.604 -9.327 -14.736 1.00 94.00 91 THR A CA 1
ATOM 675 C C . THR A 1 91 ? 14.330 -9.669 -13.273 1.00 94.00 91 THR A C 1
ATOM 677 O O . THR A 1 91 ? 15.274 -9.895 -12.509 1.00 94.00 91 THR A O 1
ATOM 680 N N . ASN A 1 92 ? 13.052 -9.780 -12.904 1.00 93.75 92 ASN A N 1
ATOM 681 C CA . ASN A 1 92 ? 12.566 -10.163 -11.583 1.00 93.75 92 ASN A CA 1
ATOM 682 C C . ASN A 1 92 ? 11.307 -11.054 -11.688 1.00 93.75 92 ASN A C 1
ATOM 684 O O . ASN A 1 92 ? 10.876 -11.388 -12.791 1.00 93.75 92 ASN A O 1
ATOM 688 N N . ALA A 1 93 ? 10.751 -11.462 -10.545 1.00 93.50 93 ALA A N 1
ATOM 689 C CA . ALA A 1 93 ? 9.633 -12.395 -10.441 1.00 93.50 93 ALA A CA 1
ATOM 690 C C . ALA A 1 93 ? 8.392 -11.956 -11.238 1.00 93.50 93 ALA A C 1
ATOM 692 O O . ALA A 1 93 ? 7.883 -10.847 -11.050 1.00 93.50 93 ALA A O 1
ATOM 693 N N . VAL A 1 94 ? 7.859 -12.862 -12.061 1.00 96.56 94 VAL A N 1
ATOM 694 C CA . VAL A 1 94 ? 6.582 -12.659 -12.759 1.00 96.56 94 VAL A CA 1
ATOM 695 C C . VAL A 1 94 ? 5.454 -13.034 -11.808 1.00 96.56 94 VAL A C 1
ATOM 697 O O . VAL A 1 94 ? 5.409 -14.163 -11.332 1.00 96.56 94 VAL A O 1
ATOM 700 N N . HIS A 1 95 ? 4.558 -12.093 -11.512 1.00 94.44 95 HIS A N 1
ATOM 701 C CA . HIS A 1 95 ? 3.538 -12.259 -10.465 1.00 94.44 95 HIS A CA 1
ATOM 702 C C . HIS A 1 95 ? 2.146 -11.757 -10.869 1.00 94.44 95 HIS A C 1
ATOM 704 O O . HIS A 1 95 ? 1.227 -11.771 -10.056 1.00 94.44 95 HIS A O 1
ATOM 710 N N . SER A 1 96 ? 1.976 -11.298 -12.108 1.00 95.38 96 SER A N 1
ATOM 711 C CA . SER A 1 96 ? 0.690 -10.858 -12.638 1.00 95.38 96 SER A CA 1
ATOM 712 C C . SER A 1 96 ? 0.589 -11.252 -14.104 1.00 95.38 96 SER A C 1
ATOM 714 O O . SER A 1 96 ? 1.574 -11.170 -14.840 1.00 95.38 96 SER A O 1
ATOM 716 N N . VAL A 1 97 ? -0.590 -11.709 -14.514 1.00 95.44 97 VAL A N 1
ATOM 717 C CA . VAL A 1 97 ? -0.874 -12.161 -15.874 1.00 95.44 97 VAL A CA 1
ATOM 718 C C . VAL A 1 97 ? -2.253 -11.673 -16.281 1.00 95.44 97 VAL A C 1
ATOM 720 O O . VAL A 1 97 ? -3.184 -11.699 -15.478 1.00 95.44 97 VAL A O 1
ATOM 723 N N . SER A 1 98 ? -2.383 -11.255 -17.535 1.00 94.75 98 SER A N 1
ATOM 724 C CA . SER A 1 98 ? -3.665 -10.950 -18.162 1.00 94.75 98 SER A CA 1
ATOM 725 C C . SER A 1 98 ? -3.583 -11.179 -19.675 1.00 94.75 98 SER A C 1
ATOM 727 O O . SER A 1 98 ? -2.525 -11.527 -20.199 1.00 94.75 98 SER A O 1
ATOM 729 N N . THR A 1 99 ? -4.687 -10.974 -20.383 1.00 93.19 99 THR A N 1
ATOM 730 C CA . THR A 1 99 ? -4.759 -11.007 -21.846 1.00 93.19 99 THR A CA 1
ATOM 731 C C . THR A 1 99 ? -5.355 -9.702 -22.363 1.00 93.19 99 THR A C 1
ATOM 733 O O . THR A 1 99 ? -6.193 -9.082 -21.708 1.00 93.19 99 THR A O 1
ATOM 736 N N . THR A 1 100 ? -4.895 -9.235 -23.522 1.00 92.94 100 THR A N 1
ATOM 737 C CA . THR A 1 100 ? -5.517 -8.106 -24.227 1.00 92.94 100 THR A CA 1
ATOM 738 C C . THR A 1 100 ? -6.789 -8.555 -24.947 1.00 92.94 100 THR A C 1
ATOM 740 O O . THR A 1 100 ? -6.988 -9.740 -25.215 1.00 92.94 100 THR A O 1
ATOM 743 N N . ALA A 1 101 ? -7.632 -7.594 -25.338 1.00 88.44 101 ALA A N 1
ATOM 744 C CA . ALA A 1 101 ? -8.831 -7.866 -26.134 1.00 88.44 101 ALA A CA 1
ATOM 745 C C . ALA A 1 101 ? -8.531 -8.555 -27.482 1.00 88.44 101 ALA A C 1
ATOM 747 O O . ALA A 1 101 ? -9.375 -9.283 -27.994 1.00 88.44 101 ALA A O 1
ATOM 748 N N . ASP A 1 102 ? -7.337 -8.346 -28.050 1.00 88.81 102 ASP A N 1
ATOM 749 C CA . ASP A 1 102 ? -6.891 -8.993 -29.289 1.00 88.81 102 ASP A CA 1
ATOM 750 C C . ASP A 1 102 ? -6.106 -10.298 -29.057 1.00 88.81 102 ASP A C 1
ATOM 752 O O . ASP A 1 102 ? -5.485 -10.808 -29.992 1.00 88.81 102 ASP A O 1
ATOM 756 N N . GLY A 1 103 ? -6.122 -10.832 -27.832 1.00 88.81 103 GLY A N 1
ATOM 757 C CA . GLY A 1 103 ? -5.568 -12.140 -27.486 1.00 88.81 103 GLY A CA 1
ATOM 758 C C . GLY A 1 103 ? -4.061 -12.162 -27.225 1.00 88.81 103 GLY A C 1
ATOM 759 O O . GLY A 1 103 ? -3.467 -13.230 -27.161 1.00 88.81 103 GLY A O 1
ATOM 760 N N . LYS A 1 104 ? -3.378 -11.031 -27.076 1.00 93.94 104 LYS A N 1
ATOM 761 C CA . LYS A 1 104 ? -1.966 -11.046 -26.664 1.00 93.94 104 LYS A CA 1
ATOM 762 C C . LYS A 1 104 ? -1.850 -11.291 -25.165 1.00 93.94 104 LYS A C 1
ATOM 764 O O . LYS A 1 104 ? -2.721 -10.906 -24.387 1.00 93.94 104 LYS A O 1
ATOM 769 N N . ILE A 1 105 ? -0.749 -11.907 -24.751 1.00 95.38 105 ILE A N 1
ATOM 770 C CA . ILE A 1 105 ? -0.482 -12.182 -23.336 1.00 95.38 105 ILE A CA 1
ATOM 771 C C . ILE A 1 105 ? 0.177 -10.951 -22.714 1.00 95.38 105 ILE A C 1
ATOM 773 O O . ILE A 1 105 ? 1.085 -10.363 -23.298 1.00 95.38 105 ILE A O 1
ATOM 777 N N . LEU A 1 106 ? -0.245 -10.581 -21.510 1.00 96.69 106 LEU A N 1
ATOM 778 C CA . LEU A 1 106 ? 0.366 -9.538 -20.697 1.00 96.69 106 LEU A CA 1
ATOM 779 C C . LEU A 1 106 ? 0.969 -10.157 -19.439 1.00 96.69 106 LEU A C 1
ATOM 781 O O . LEU A 1 106 ? 0.301 -10.912 -18.734 1.00 96.69 106 LEU A O 1
ATOM 785 N N . THR A 1 107 ? 2.210 -9.798 -19.120 1.00 97.75 107 THR A N 1
ATOM 786 C CA . THR A 1 107 ? 2.877 -10.216 -17.879 1.00 97.75 107 THR A CA 1
ATOM 787 C C . THR A 1 107 ? 3.355 -9.010 -17.089 1.00 97.75 107 THR A C 1
ATOM 789 O O . THR A 1 107 ? 3.982 -8.106 -17.637 1.00 97.75 107 THR A O 1
ATOM 792 N N . GLY A 1 108 ? 3.079 -9.007 -15.788 1.00 97.06 108 GLY A N 1
ATOM 793 C CA . GLY A 1 108 ? 3.548 -8.023 -14.821 1.00 97.06 108 GLY A CA 1
ATOM 794 C C . GLY A 1 108 ? 4.557 -8.634 -13.848 1.00 97.06 108 GLY A C 1
ATOM 795 O O . GLY A 1 108 ? 4.415 -9.779 -13.399 1.00 97.06 108 GLY A O 1
ATOM 796 N N . SER A 1 109 ? 5.603 -7.874 -13.532 1.00 96.25 109 SER A N 1
ATOM 797 C CA . SER A 1 109 ? 6.772 -8.365 -12.803 1.00 96.25 109 SER A CA 1
ATOM 798 C C . SER A 1 109 ? 7.217 -7.422 -11.686 1.00 96.25 109 SER A C 1
ATOM 800 O O . SER A 1 109 ? 6.920 -6.224 -11.677 1.00 96.25 109 SER A O 1
ATOM 802 N N . TRP A 1 110 ? 7.966 -7.971 -10.730 1.00 94.50 110 TRP A N 1
ATOM 803 C CA . TRP A 1 110 ? 8.706 -7.213 -9.717 1.00 94.50 110 TRP A CA 1
ATOM 804 C C . TRP A 1 110 ? 9.932 -6.463 -10.277 1.00 94.50 110 TRP A C 1
ATOM 806 O O . TRP A 1 110 ? 10.783 -5.971 -9.537 1.00 94.50 110 TRP A O 1
ATOM 816 N N . ASP A 1 111 ? 10.093 -6.399 -11.596 1.00 93.75 111 ASP A N 1
ATOM 817 C CA . ASP A 1 111 ? 11.019 -5.462 -12.238 1.00 93.75 111 ASP A CA 1
ATOM 818 C C . ASP A 1 111 ? 10.351 -4.106 -12.524 1.00 93.75 111 ASP A C 1
ATOM 820 O O . ASP A 1 111 ? 11.021 -3.170 -12.953 1.00 93.75 111 ASP A O 1
ATOM 824 N N . GLY A 1 112 ? 9.047 -3.977 -12.240 1.00 94.56 112 GLY A N 1
ATOM 825 C CA . GLY A 1 112 ? 8.266 -2.767 -12.502 1.00 94.56 112 GLY A CA 1
ATOM 826 C C . GLY A 1 112 ? 7.809 -2.620 -13.957 1.00 94.56 112 GLY A C 1
ATOM 827 O O . GLY A 1 112 ? 7.208 -1.605 -14.314 1.00 94.56 112 GLY A O 1
ATOM 828 N N . ILE A 1 113 ? 8.059 -3.626 -14.796 1.00 96.56 113 ILE A N 1
ATOM 829 C CA . ILE A 1 113 ? 7.728 -3.622 -16.217 1.00 96.56 113 ILE A CA 1
ATOM 830 C C . ILE A 1 113 ? 6.550 -4.563 -16.458 1.00 96.56 113 ILE A C 1
ATOM 832 O O . ILE A 1 113 ? 6.504 -5.689 -15.963 1.00 96.56 113 ILE A O 1
ATOM 836 N N . THR A 1 114 ? 5.596 -4.099 -17.261 1.00 97.81 114 THR A N 1
ATOM 837 C CA . THR A 1 114 ? 4.622 -4.980 -17.912 1.00 97.81 114 THR A CA 1
ATOM 838 C C . THR A 1 114 ? 5.102 -5.294 -19.323 1.00 97.81 114 THR A C 1
ATOM 840 O O . THR A 1 114 ? 5.506 -4.380 -20.040 1.00 97.81 114 THR A O 1
ATOM 843 N N . ARG A 1 115 ? 5.071 -6.556 -19.746 1.00 97.75 115 ARG A N 1
ATOM 844 C CA . ARG A 1 115 ? 5.422 -6.972 -21.112 1.00 97.75 115 ARG A CA 1
ATOM 845 C C . ARG A 1 115 ? 4.196 -7.513 -21.833 1.00 97.75 115 ARG A C 1
ATOM 847 O O . ARG A 1 115 ? 3.374 -8.186 -21.222 1.00 97.75 115 ARG A O 1
ATOM 854 N N . GLU A 1 116 ? 4.098 -7.204 -23.120 1.00 97.25 116 GLU A N 1
ATOM 855 C CA . GLU A 1 116 ? 3.094 -7.756 -24.030 1.00 97.25 116 GLU A CA 1
ATOM 856 C C . GLU A 1 116 ? 3.766 -8.756 -24.971 1.00 97.25 116 GLU A C 1
ATOM 858 O O . GLU A 1 116 ? 4.839 -8.474 -25.520 1.00 97.25 116 GLU A O 1
ATOM 863 N N . TRP A 1 117 ? 3.129 -9.908 -25.169 1.00 94.88 117 TRP A N 1
ATOM 864 C CA . TRP A 1 117 ? 3.680 -11.029 -25.918 1.00 94.88 117 TRP A CA 1
ATOM 865 C C . TRP A 1 117 ? 2.736 -11.493 -27.023 1.00 94.88 117 TRP A C 1
ATOM 867 O O . TRP A 1 117 ? 1.532 -11.634 -26.811 1.00 94.88 117 TRP A O 1
ATOM 877 N N . SER A 1 118 ? 3.318 -11.785 -28.184 1.00 90.88 118 SER A N 1
ATOM 878 C CA . SER A 1 118 ? 2.673 -12.461 -29.313 1.00 90.88 118 SER A CA 1
ATOM 879 C C . SER A 1 118 ? 3.621 -13.542 -29.811 1.00 90.88 118 SER A C 1
ATOM 881 O O . SER A 1 118 ? 4.820 -13.284 -29.922 1.00 90.88 118 SER A O 1
ATOM 883 N N . ASP A 1 119 ? 3.109 -14.742 -30.084 1.00 85.12 119 ASP A N 1
ATOM 884 C CA . ASP A 1 119 ? 3.903 -15.875 -30.590 1.00 85.12 119 ASP A CA 1
ATOM 885 C C . ASP A 1 119 ? 5.177 -16.133 -29.765 1.00 85.12 119 ASP A C 1
ATOM 887 O O . ASP A 1 119 ? 6.278 -16.296 -30.293 1.00 85.12 119 ASP A O 1
ATOM 891 N N . LEU A 1 120 ? 5.027 -16.097 -28.436 1.00 85.38 120 LEU A N 1
ATOM 892 C CA . LEU A 1 120 ? 6.098 -16.259 -27.442 1.00 85.38 120 LEU A CA 1
ATOM 893 C C . LEU A 1 120 ? 7.208 -15.191 -27.476 1.00 85.38 120 LEU A C 1
ATOM 895 O O . LEU A 1 120 ? 8.220 -15.322 -26.787 1.00 85.38 120 LEU A O 1
ATOM 899 N N . LYS A 1 121 ? 7.034 -14.109 -28.238 1.00 90.81 121 LYS A N 1
ATOM 900 C CA . LYS A 1 121 ? 7.994 -13.004 -28.335 1.00 90.81 121 LYS A CA 1
ATOM 901 C C . LYS A 1 121 ? 7.440 -11.747 -27.690 1.00 90.81 121 LYS A C 1
ATOM 903 O O . LYS A 1 121 ? 6.268 -11.415 -27.844 1.00 90.81 121 LYS A O 1
ATOM 908 N N . CYS A 1 122 ? 8.309 -11.024 -26.989 1.00 94.69 122 CYS A N 1
ATOM 909 C CA . CYS A 1 122 ? 7.965 -9.724 -26.429 1.00 94.69 122 CYS A CA 1
ATOM 910 C C . CYS A 1 122 ? 7.781 -8.728 -27.580 1.00 94.69 122 CYS A C 1
ATOM 912 O O . CYS A 1 122 ? 8.752 -8.381 -28.252 1.00 94.69 122 CYS A O 1
ATOM 914 N N . VAL A 1 123 ? 6.551 -8.266 -27.794 1.00 95.88 123 VAL A N 1
ATOM 915 C CA . VAL A 1 123 ? 6.207 -7.290 -28.841 1.00 95.88 123 VAL A CA 1
ATOM 916 C C . VAL A 1 123 ? 6.157 -5.863 -28.304 1.00 95.88 123 VAL A C 1
ATOM 918 O O . VAL A 1 123 ? 6.411 -4.918 -29.047 1.00 95.88 123 VAL A O 1
ATOM 921 N N . HIS A 1 124 ? 5.891 -5.695 -27.005 1.00 96.62 124 HIS A N 1
ATOM 922 C CA . HIS A 1 124 ? 5.887 -4.384 -26.366 1.00 96.62 124 HIS A CA 1
ATOM 923 C C . HIS A 1 124 ? 6.270 -4.452 -24.881 1.00 96.62 124 HIS A C 1
ATOM 925 O O . HIS A 1 124 ? 6.241 -5.510 -24.250 1.00 96.62 124 HIS A O 1
ATOM 931 N N . SER A 1 125 ? 6.663 -3.319 -24.299 1.00 96.62 125 SER A N 1
ATOM 932 C CA . SER A 1 125 ? 6.971 -3.202 -22.870 1.00 96.62 125 SER A CA 1
ATOM 933 C C . SER A 1 125 ? 6.516 -1.853 -22.321 1.00 96.62 125 SER A C 1
ATOM 935 O O . SER A 1 125 ? 6.787 -0.816 -22.916 1.00 96.62 125 SER A O 1
ATOM 937 N N . TYR A 1 126 ? 5.886 -1.877 -21.150 1.00 96.44 126 TYR A N 1
ATOM 938 C CA . TYR A 1 126 ? 5.374 -0.718 -20.426 1.00 96.44 126 TYR A CA 1
ATOM 939 C C . TYR A 1 126 ? 6.187 -0.522 -19.132 1.00 96.44 126 TYR A C 1
ATOM 941 O O . TYR A 1 126 ? 5.862 -1.119 -18.098 1.00 96.44 126 TYR A O 1
ATOM 949 N N . PRO A 1 127 ? 7.271 0.278 -19.152 1.00 92.19 127 PRO A N 1
ATOM 950 C CA . PRO A 1 127 ? 8.116 0.544 -17.985 1.00 92.19 127 PRO A CA 1
ATOM 951 C C . PRO A 1 127 ? 7.507 1.653 -17.112 1.00 92.19 127 PRO A C 1
ATOM 953 O O . PRO A 1 127 ? 8.075 2.731 -16.946 1.00 92.19 127 PRO A O 1
ATOM 956 N N . ALA A 1 128 ? 6.295 1.414 -16.618 1.00 85.56 128 ALA A N 1
ATOM 957 C CA . ALA A 1 128 ? 5.476 2.434 -15.973 1.00 85.56 128 ALA A CA 1
ATOM 958 C C . ALA A 1 128 ? 5.785 2.613 -14.480 1.00 85.56 128 ALA A C 1
ATOM 960 O O . ALA A 1 128 ? 5.563 3.691 -13.927 1.00 85.56 128 ALA A O 1
ATOM 961 N N . HIS A 1 129 ? 6.281 1.558 -13.828 1.00 91.62 129 HIS A N 1
ATOM 962 C CA . HIS A 1 129 ? 6.283 1.450 -12.373 1.00 91.62 129 HIS A CA 1
ATOM 963 C C . HIS A 1 129 ? 7.677 1.184 -11.821 1.00 91.62 129 HIS A C 1
ATOM 965 O O . HIS A 1 129 ? 8.523 0.560 -12.457 1.00 91.62 129 HIS A O 1
ATOM 971 N N . LYS A 1 130 ? 7.913 1.632 -10.588 1.00 82.69 130 LYS A N 1
ATOM 972 C CA . LYS A 1 130 ? 9.111 1.264 -9.831 1.00 82.69 130 LYS A CA 1
ATOM 973 C C . LYS A 1 130 ? 8.829 -0.019 -9.052 1.00 82.69 130 LYS A C 1
ATOM 975 O O . LYS A 1 130 ? 7.836 -0.096 -8.332 1.00 82.69 130 LYS A O 1
ATOM 980 N N . ASN A 1 131 ? 9.715 -1.005 -9.178 1.00 79.44 131 ASN A N 1
ATOM 981 C CA . ASN A 1 131 ? 9.757 -2.265 -8.421 1.00 79.44 131 ASN A CA 1
ATOM 982 C C . ASN A 1 131 ? 8.624 -3.276 -8.637 1.00 79.44 131 ASN A C 1
ATOM 984 O O . ASN A 1 131 ? 8.860 -4.450 -8.425 1.00 79.44 131 ASN A O 1
ATOM 988 N N . SER A 1 132 ? 7.394 -2.892 -8.962 1.00 93.25 132 SER A N 1
ATOM 989 C CA . SER A 1 132 ? 6.303 -3.864 -9.120 1.00 93.25 132 SER A CA 1
ATOM 990 C C . SER A 1 132 ? 5.299 -3.366 -10.132 1.00 93.25 132 SER A C 1
ATOM 992 O O . SER A 1 132 ? 4.903 -2.207 -10.051 1.00 93.25 132 SER A O 1
ATOM 994 N N . ALA A 1 133 ? 4.891 -4.239 -11.047 1.00 96.56 133 ALA A N 1
ATOM 995 C CA . ALA A 1 133 ? 3.823 -3.991 -11.999 1.00 96.56 133 ALA A CA 1
ATOM 996 C C . ALA A 1 133 ? 2.809 -5.140 -11.974 1.00 96.56 133 ALA A C 1
ATOM 998 O O . ALA A 1 133 ? 3.166 -6.288 -12.235 1.00 96.56 133 ALA A O 1
ATOM 999 N N . VAL A 1 134 ? 1.552 -4.814 -11.693 1.00 97.38 134 VAL A N 1
ATOM 1000 C CA . VAL A 1 134 ? 0.391 -5.676 -11.950 1.00 97.38 134 VAL A CA 1
ATOM 1001 C C . VAL A 1 134 ? -0.312 -5.203 -13.215 1.00 97.38 134 VAL A C 1
ATOM 1003 O O . VAL A 1 134 ? -0.238 -4.016 -13.534 1.00 97.38 134 VAL A O 1
ATOM 1006 N N . VAL A 1 135 ? -0.979 -6.099 -13.941 1.00 97.62 135 VAL A N 1
ATOM 1007 C CA . VAL A 1 135 ? -1.565 -5.786 -15.250 1.00 97.62 135 VAL A CA 1
ATOM 1008 C C . VAL A 1 135 ? -2.960 -6.378 -15.438 1.00 97.62 135 VAL A C 1
ATOM 1010 O O . VAL A 1 135 ? -3.241 -7.483 -14.981 1.00 97.62 135 VAL A O 1
ATOM 1013 N N . LEU A 1 136 ? -3.808 -5.641 -16.159 1.00 97.25 136 LEU A N 1
ATOM 1014 C CA . LEU A 1 136 ? -5.087 -6.088 -16.697 1.00 97.25 136 LEU A CA 1
ATOM 1015 C C . LEU A 1 136 ? -5.277 -5.548 -18.125 1.00 97.25 136 LEU A C 1
ATOM 1017 O O . LEU A 1 136 ? -5.136 -4.347 -18.348 1.00 97.25 136 LEU A O 1
ATOM 1021 N N . GLY A 1 137 ? -5.643 -6.407 -19.076 1.00 95.50 137 GLY A N 1
ATOM 1022 C CA . GLY A 1 137 ? -6.194 -5.977 -20.363 1.00 95.50 137 GLY A CA 1
ATOM 1023 C C . GLY A 1 137 ? -7.711 -5.799 -20.274 1.00 95.50 137 GLY A C 1
ATOM 1024 O O . GLY A 1 137 ? -8.422 -6.688 -19.807 1.00 95.50 137 GLY A O 1
ATOM 1025 N N . LEU A 1 138 ? -8.224 -4.646 -20.703 1.00 93.25 138 LEU A N 1
ATOM 1026 C CA . LEU A 1 138 ? -9.662 -4.388 -20.778 1.00 93.25 138 LEU A CA 1
ATOM 1027 C C . LEU A 1 138 ? -10.220 -4.832 -22.131 1.00 93.25 138 LEU A C 1
ATOM 1029 O O . LEU A 1 138 ? -9.557 -4.727 -23.163 1.00 93.25 138 LEU A O 1
ATOM 1033 N N . LYS A 1 139 ? -11.492 -5.248 -22.146 1.00 87.69 139 LYS A N 1
ATOM 1034 C CA . LYS A 1 139 ? -12.218 -5.592 -23.385 1.00 87.69 139 LYS A CA 1
ATOM 1035 C C . LYS A 1 139 ? -12.334 -4.412 -24.357 1.00 87.69 139 LYS A C 1
ATOM 1037 O O . LYS A 1 139 ? -12.497 -4.617 -25.553 1.00 87.69 139 LYS A O 1
ATOM 1042 N N . THR A 1 140 ? -12.234 -3.188 -23.847 1.00 87.62 140 THR A N 1
ATOM 1043 C CA . THR A 1 140 ? -12.229 -1.933 -24.611 1.00 87.62 140 THR A CA 1
ATOM 1044 C C . THR A 1 140 ? -10.893 -1.655 -25.322 1.00 87.62 140 THR A C 1
ATOM 1046 O O . THR A 1 140 ? -10.810 -0.724 -26.125 1.00 87.62 140 THR A O 1
ATOM 1049 N N . GLY A 1 141 ? -9.869 -2.489 -25.091 1.00 91.00 141 GLY A N 1
ATOM 1050 C CA . GLY A 1 141 ? -8.564 -2.435 -25.756 1.00 91.00 141 GLY A CA 1
ATOM 1051 C C . GLY A 1 141 ? -7.468 -1.732 -24.953 1.00 91.00 141 GLY A C 1
ATOM 1052 O O . GLY A 1 141 ? -6.311 -1.734 -25.371 1.00 91.00 141 GLY A O 1
ATOM 1053 N N . GLU A 1 142 ? -7.793 -1.135 -23.807 1.00 95.31 142 GLU A N 1
ATOM 1054 C CA . GLU A 1 142 ? -6.803 -0.520 -22.929 1.00 95.31 142 GLU A CA 1
ATOM 1055 C C . GLU A 1 142 ? -6.025 -1.557 -22.107 1.00 95.31 142 GLU A C 1
ATOM 1057 O O . GLU A 1 142 ? -6.560 -2.570 -21.657 1.00 95.31 142 GLU A O 1
ATOM 1062 N N . VAL A 1 143 ? -4.755 -1.254 -21.846 1.00 97.56 143 VAL A N 1
ATOM 1063 C CA . VAL A 1 143 ? -3.909 -1.983 -20.896 1.00 97.56 143 VAL A CA 1
ATOM 1064 C C . VAL A 1 143 ? -3.781 -1.145 -19.631 1.00 97.56 143 VAL A C 1
ATOM 1066 O O . VAL A 1 143 ? -3.247 -0.035 -19.660 1.00 97.56 143 VAL A O 1
ATOM 1069 N N . VAL A 1 144 ? -4.265 -1.676 -18.514 1.00 98.12 144 VAL A N 1
ATOM 1070 C CA . VAL A 1 144 ? -4.186 -1.049 -17.195 1.00 98.12 144 VAL A CA 1
ATOM 1071 C C . VAL A 1 144 ? -3.043 -1.684 -16.423 1.00 98.12 144 VAL A C 1
ATOM 1073 O O . VAL A 1 144 ? -2.946 -2.904 -16.321 1.00 98.12 144 VAL A O 1
ATOM 1076 N N . THR A 1 145 ? -2.179 -0.854 -15.853 1.00 98.12 145 THR A N 1
ATOM 1077 C CA . THR A 1 145 ? -1.048 -1.303 -15.040 1.00 98.12 145 THR A CA 1
ATOM 1078 C C . THR A 1 145 ? -1.067 -0.618 -13.679 1.00 98.12 145 THR A C 1
ATOM 1080 O O . THR A 1 145 ? -1.376 0.570 -13.595 1.00 98.12 145 THR A O 1
ATOM 1083 N N . GLY A 1 146 ? -0.715 -1.347 -12.622 1.00 96.94 146 GLY A N 1
ATOM 1084 C CA . GLY A 1 146 ? -0.644 -0.852 -11.244 1.00 96.94 146 GLY A CA 1
ATOM 1085 C C . GLY A 1 146 ? 0.737 -1.050 -10.628 1.00 96.94 146 GLY A C 1
ATOM 1086 O O . GLY A 1 146 ? 1.377 -2.069 -10.882 1.00 96.94 146 GLY A O 1
ATOM 1087 N N . GLY A 1 147 ? 1.191 -0.085 -9.828 1.00 88.88 147 GLY A N 1
ATOM 1088 C CA . GLY A 1 147 ? 2.588 0.028 -9.414 1.00 88.88 147 GLY A CA 1
ATOM 1089 C C . GLY A 1 147 ? 2.904 -0.148 -7.932 1.00 88.88 147 GLY A C 1
ATOM 1090 O O . GLY A 1 147 ? 2.037 -0.069 -7.058 1.00 88.88 147 GLY A O 1
ATOM 1091 N N . GLY A 1 148 ? 4.204 -0.284 -7.638 1.00 79.06 148 GLY A N 1
ATOM 1092 C CA . GLY A 1 148 ? 4.751 -0.321 -6.276 1.00 79.06 148 GLY A CA 1
ATOM 1093 C C . GLY A 1 148 ? 4.543 0.961 -5.453 1.00 79.06 148 GLY A C 1
ATOM 1094 O O . GLY A 1 148 ? 4.448 0.897 -4.231 1.00 79.06 148 GLY A O 1
ATOM 1095 N N . GLU A 1 149 ? 4.400 2.111 -6.110 1.00 84.12 149 GLU A N 1
ATOM 1096 C CA . GLU A 1 149 ? 4.140 3.410 -5.463 1.00 84.12 149 GLU A CA 1
ATOM 1097 C C . GLU A 1 149 ? 2.637 3.744 -5.371 1.00 84.12 149 GLU A C 1
ATOM 1099 O O . GLU A 1 149 ? 2.273 4.853 -4.993 1.00 84.12 149 GLU A O 1
ATOM 1104 N N . GLY A 1 150 ? 1.758 2.799 -5.728 1.00 91.62 150 GLY A N 1
ATOM 1105 C CA . GLY A 1 150 ? 0.310 3.018 -5.733 1.00 91.62 150 GLY A CA 1
ATOM 1106 C C . GLY A 1 150 ? -0.229 3.704 -6.993 1.00 91.62 150 GLY A C 1
ATOM 1107 O O . GLY A 1 150 ? -1.411 4.038 -7.041 1.00 91.62 150 GLY A O 1
ATOM 1108 N N . ASP A 1 151 ? 0.610 3.917 -8.009 1.00 95.44 151 ASP A N 1
ATOM 1109 C CA . ASP A 1 151 ? 0.226 4.536 -9.282 1.00 95.44 151 ASP A CA 1
ATOM 1110 C C . ASP A 1 151 ? -0.567 3.565 -10.173 1.00 95.44 151 ASP A C 1
ATOM 1112 O O . ASP A 1 151 ? -0.257 2.373 -10.234 1.00 95.44 151 ASP A O 1
ATOM 1116 N N . ILE A 1 152 ? -1.539 4.091 -10.928 1.00 97.88 152 ILE A N 1
ATOM 1117 C CA . ILE A 1 152 ? -2.205 3.378 -12.030 1.00 97.88 152 ILE A CA 1
ATOM 1118 C C . ILE A 1 152 ? -1.910 4.096 -13.347 1.00 97.88 152 ILE A C 1
ATOM 1120 O O . ILE A 1 152 ? -2.147 5.297 -13.471 1.00 97.88 152 ILE A O 1
ATOM 1124 N N . CYS A 1 153 ? -1.428 3.354 -14.342 1.00 97.75 153 CYS A N 1
ATOM 1125 C CA . CYS A 1 153 ? -1.154 3.846 -15.692 1.00 97.75 153 CYS A CA 1
ATOM 1126 C C . CYS A 1 153 ? -2.012 3.080 -16.704 1.00 97.75 153 CYS A C 1
ATOM 1128 O O . CYS A 1 153 ? -2.036 1.848 -16.686 1.00 97.75 153 CYS A O 1
ATOM 1130 N N . ILE A 1 154 ? -2.690 3.810 -17.588 1.00 97.56 154 ILE A N 1
ATOM 1131 C CA . ILE A 1 154 ? -3.607 3.267 -18.595 1.00 97.56 154 ILE A CA 1
ATOM 1132 C C . ILE A 1 154 ? -3.059 3.584 -19.977 1.00 97.56 154 ILE A C 1
ATOM 1134 O O . ILE A 1 154 ? -2.756 4.740 -20.291 1.00 97.56 154 ILE A O 1
ATOM 1138 N N . TYR A 1 155 ? -2.963 2.552 -20.804 1.00 97.38 155 TYR A N 1
ATOM 1139 C CA . TYR A 1 155 ? -2.424 2.623 -22.149 1.00 97.38 155 TYR A CA 1
ATOM 1140 C C . TYR A 1 155 ? -3.486 2.266 -23.177 1.00 97.38 155 TYR A C 1
ATOM 1142 O O . TYR A 1 155 ? -4.225 1.307 -22.989 1.00 97.38 155 TYR A O 1
ATOM 1150 N N . LYS A 1 156 ? -3.510 2.991 -24.293 1.00 95.12 156 LYS A N 1
ATOM 1151 C CA . LYS A 1 156 ? -4.299 2.663 -25.483 1.00 95.12 156 LYS A CA 1
ATOM 1152 C C . LYS A 1 156 ? -3.376 2.725 -26.688 1.00 95.12 156 LYS A C 1
ATOM 1154 O O . LYS A 1 156 ? -2.610 3.680 -26.803 1.00 95.12 156 LYS A O 1
ATOM 1159 N N . GLU A 1 157 ? -3.387 1.691 -27.528 1.00 93.25 157 GLU A N 1
ATOM 1160 C CA . GLU A 1 157 ? -2.472 1.584 -28.682 1.00 93.25 157 GLU A CA 1
ATOM 1161 C C . GLU A 1 157 ? -1.001 1.834 -28.290 1.00 93.25 157 GLU A C 1
ATOM 1163 O O . GLU A 1 157 ? -0.275 2.599 -28.923 1.00 93.25 157 GLU A O 1
ATOM 1168 N N . HIS A 1 158 ? -0.577 1.237 -27.172 1.00 95.38 158 HIS A N 1
ATOM 1169 C CA . HIS A 1 158 ? 0.768 1.376 -26.598 1.00 95.38 158 HIS A CA 1
ATOM 1170 C C . HIS A 1 158 ? 1.166 2.785 -26.117 1.00 95.38 158 HIS A C 1
ATOM 1172 O O . HIS A 1 158 ? 2.284 2.985 -25.644 1.00 95.38 158 HIS A O 1
ATOM 1178 N N . LYS A 1 159 ? 0.261 3.767 -26.166 1.00 95.69 159 LYS A N 1
ATOM 1179 C CA . LYS A 1 159 ? 0.495 5.123 -25.656 1.00 95.69 159 LYS A CA 1
ATOM 1180 C C . LYS A 1 159 ? -0.155 5.296 -24.295 1.00 95.69 159 LYS A C 1
ATOM 1182 O O . LYS A 1 159 ? -1.288 4.869 -24.090 1.00 95.69 159 LYS A O 1
ATOM 1187 N N . LEU A 1 160 ? 0.556 5.937 -23.369 1.00 96.75 160 LEU A N 1
ATOM 1188 C CA . LEU A 1 160 ? -0.005 6.313 -22.073 1.00 96.75 160 LEU A CA 1
ATOM 1189 C C . LEU A 1 160 ? -1.100 7.360 -22.303 1.00 96.75 160 LEU A C 1
ATOM 1191 O O . LEU A 1 160 ? -0.803 8.463 -22.756 1.00 96.75 160 LEU A O 1
ATOM 1195 N N . VAL A 1 161 ? -2.347 7.014 -21.993 1.00 96.75 161 VAL A N 1
ATOM 1196 C CA . VAL A 1 161 ? -3.498 7.920 -22.144 1.00 96.75 161 VAL A CA 1
ATOM 1197 C C . VAL A 1 161 ? -3.934 8.532 -20.821 1.00 96.75 161 VAL A C 1
ATOM 1199 O O . VAL A 1 161 ? -4.473 9.635 -20.806 1.00 96.75 161 VAL A O 1
ATOM 1202 N N . LYS A 1 162 ? -3.694 7.844 -19.699 1.00 94.94 162 LYS A N 1
ATOM 1203 C CA . LYS A 1 162 ? -4.062 8.341 -18.371 1.00 94.94 162 LYS A CA 1
ATOM 1204 C C . LYS A 1 162 ? -3.113 7.806 -17.307 1.00 94.94 162 LYS A C 1
ATOM 1206 O O . LYS A 1 162 ? -2.693 6.651 -17.369 1.00 94.94 162 LYS A O 1
ATOM 1211 N N . LYS A 1 163 ? -2.797 8.645 -16.323 1.00 95.62 163 LYS A N 1
ATOM 1212 C CA . LYS A 1 163 ? -2.009 8.277 -15.146 1.00 95.62 163 LYS A CA 1
ATOM 1213 C C . LYS A 1 163 ? -2.677 8.828 -13.893 1.00 95.62 163 LYS A C 1
ATOM 1215 O O . LYS A 1 163 ? -2.962 10.019 -13.823 1.00 95.62 163 LYS A O 1
ATOM 1220 N N . TYR A 1 164 ? -2.867 7.965 -12.906 1.00 94.56 164 TYR A N 1
ATOM 1221 C CA . TYR A 1 164 ? -3.296 8.324 -11.563 1.00 94.56 164 TYR A CA 1
ATOM 1222 C C . TYR A 1 164 ? -2.136 8.124 -10.605 1.00 94.56 164 TYR A C 1
ATOM 1224 O O . TYR A 1 164 ? -1.781 6.992 -10.273 1.00 94.56 164 TYR A O 1
ATOM 1232 N N . GLU A 1 165 ? -1.531 9.228 -10.184 1.00 93.81 165 GLU A N 1
ATOM 1233 C CA . GLU A 1 165 ? -0.459 9.191 -9.195 1.00 93.81 165 GLU A CA 1
ATOM 1234 C C . GLU A 1 165 ? -1.043 8.973 -7.805 1.00 93.81 165 GLU A C 1
ATOM 1236 O O . GLU A 1 165 ? -1.999 9.653 -7.425 1.00 93.81 165 GLU A O 1
ATOM 1241 N N . LYS A 1 166 ? -0.471 8.029 -7.051 1.00 90.44 166 LYS A N 1
ATOM 1242 C CA . LYS A 1 166 ? -0.975 7.634 -5.727 1.00 90.44 166 LYS A CA 1
ATOM 1243 C C . LYS A 1 166 ? -2.470 7.307 -5.749 1.00 90.44 166 LYS A C 1
ATOM 1245 O O . LYS A 1 166 ? -3.218 7.698 -4.850 1.00 90.44 166 LYS A O 1
ATOM 1250 N N . ALA A 1 167 ? -2.905 6.593 -6.790 1.00 90.81 167 ALA A N 1
ATOM 1251 C CA . ALA A 1 167 ? -4.258 6.050 -6.863 1.00 90.81 167 ALA A CA 1
ATOM 1252 C C . ALA A 1 167 ? -4.576 5.242 -5.598 1.00 90.81 167 ALA A C 1
ATOM 1254 O O . ALA A 1 167 ? -5.667 5.371 -5.051 1.00 90.81 167 ALA A O 1
ATOM 1255 N N . HIS A 1 168 ? -3.592 4.481 -5.115 1.00 91.00 168 HIS A N 1
ATOM 1256 C CA . HIS A 1 168 ? -3.535 3.890 -3.782 1.00 91.00 168 HIS A CA 1
ATOM 1257 C C . HIS A 1 168 ? -2.369 4.488 -2.975 1.00 91.00 168 HIS A C 1
ATOM 1259 O O . HIS A 1 168 ? -1.401 5.001 -3.534 1.00 91.00 168 HIS A O 1
ATOM 1265 N N . GLY A 1 169 ? -2.441 4.414 -1.646 1.00 87.12 169 GLY A N 1
ATOM 1266 C CA . GLY A 1 169 ? -1.399 4.875 -0.722 1.00 87.12 169 GLY A CA 1
ATOM 1267 C C . GLY A 1 169 ? -0.216 3.912 -0.565 1.00 87.12 169 GLY A C 1
ATOM 1268 O O . GLY A 1 169 ? 0.738 4.228 0.146 1.00 87.12 169 GLY A O 1
ATOM 1269 N N . HIS A 1 170 ? -0.269 2.736 -1.196 1.00 88.81 170 HIS A N 1
ATOM 1270 C CA . HIS A 1 170 ? 0.790 1.728 -1.187 1.00 88.81 170 HIS A CA 1
ATOM 1271 C C . HIS A 1 170 ? 0.712 0.853 -2.455 1.00 88.81 170 HIS A C 1
ATOM 1273 O O . HIS A 1 170 ? -0.259 0.925 -3.204 1.00 88.81 170 HIS A O 1
ATOM 1279 N N . VAL A 1 171 ? 1.723 -0.001 -2.663 1.00 91.38 171 VAL A N 1
ATOM 1280 C CA . VAL A 1 171 ? 1.794 -1.086 -3.664 1.00 91.38 171 VAL A CA 1
ATOM 1281 C C . VAL A 1 171 ? 0.421 -1.689 -3.975 1.00 91.38 171 VAL A C 1
ATOM 1283 O O . VAL A 1 171 ? -0.225 -2.260 -3.090 1.00 91.38 171 VAL A O 1
ATOM 1286 N N . ILE A 1 172 ? 0.038 -1.628 -5.248 1.00 95.94 172 ILE A N 1
ATOM 1287 C CA . ILE A 1 172 ? -1.146 -2.306 -5.780 1.00 95.94 172 ILE A CA 1
ATOM 1288 C C . ILE A 1 172 ? -0.826 -3.794 -5.933 1.00 95.94 172 ILE A C 1
ATOM 1290 O O . ILE A 1 172 ? 0.203 -4.163 -6.500 1.00 95.94 172 ILE A O 1
ATOM 1294 N N . ARG A 1 173 ? -1.693 -4.654 -5.397 1.00 93.62 173 ARG A N 1
ATOM 1295 C CA . ARG A 1 173 ? -1.514 -6.113 -5.370 1.00 93.62 173 ARG A CA 1
ATOM 1296 C C . ARG A 1 173 ? -2.250 -6.836 -6.478 1.00 93.62 173 ARG A C 1
ATOM 1298 O O . ARG A 1 173 ? -1.739 -7.832 -6.979 1.00 93.62 173 ARG A O 1
ATOM 1305 N N . LYS A 1 174 ? -3.427 -6.348 -6.861 1.00 95.62 174 LYS A N 1
ATOM 1306 C CA . LYS A 1 174 ? -4.223 -6.963 -7.921 1.00 95.62 174 LYS A CA 1
ATOM 1307 C C . LYS A 1 174 ? -5.049 -5.908 -8.639 1.00 95.62 174 LYS A C 1
ATOM 1309 O O . LYS A 1 174 ? -5.528 -4.962 -8.015 1.00 95.62 174 LYS A O 1
ATOM 1314 N N . ILE A 1 175 ? -5.207 -6.097 -9.944 1.00 97.50 175 ILE A N 1
ATOM 1315 C CA . ILE A 1 175 ? -6.184 -5.400 -10.777 1.00 97.50 175 ILE A CA 1
ATOM 1316 C C . ILE A 1 175 ? -6.991 -6.488 -11.476 1.00 97.50 175 ILE A C 1
ATOM 1318 O O . ILE A 1 175 ? -6.410 -7.404 -12.053 1.00 97.50 175 ILE A O 1
ATOM 1322 N N . VAL A 1 176 ? -8.315 -6.424 -11.382 1.00 95.62 176 VAL A N 1
ATOM 1323 C CA . VAL A 1 176 ? -9.221 -7.419 -11.966 1.00 95.62 176 VAL A CA 1
ATOM 1324 C C . VAL A 1 176 ? -10.313 -6.744 -12.774 1.00 95.62 176 VAL A C 1
ATOM 1326 O O . VAL A 1 176 ? -10.709 -5.616 -12.472 1.00 95.62 176 VAL A O 1
ATOM 1329 N N . ALA A 1 177 ? -10.801 -7.434 -13.803 1.00 91.62 177 ALA A N 1
ATOM 1330 C CA . ALA A 1 177 ? -11.967 -6.978 -14.542 1.00 91.62 177 ALA A CA 1
ATOM 1331 C C . ALA A 1 177 ? -13.169 -6.853 -13.597 1.00 91.62 177 ALA A C 1
ATOM 1333 O O . ALA A 1 177 ? -13.367 -7.682 -12.706 1.00 91.62 177 ALA A O 1
ATOM 1334 N N . HIS A 1 178 ? -13.960 -5.807 -13.805 1.00 89.50 178 HIS A N 1
ATOM 1335 C CA . HIS A 1 178 ? -15.194 -5.561 -13.076 1.00 89.50 178 HIS A CA 1
ATOM 1336 C C . HIS A 1 178 ? -16.271 -5.128 -14.084 1.00 89.50 178 HIS A C 1
ATOM 1338 O O . HIS A 1 178 ? -15.944 -4.449 -15.053 1.00 89.50 178 HIS A O 1
ATOM 1344 N N . PRO A 1 179 ? -17.556 -5.449 -13.890 1.00 79.75 179 PRO A N 1
ATOM 1345 C CA . PRO A 1 179 ? -18.626 -5.091 -14.833 1.00 79.75 179 PRO A CA 1
ATOM 1346 C C . PRO A 1 179 ? -18.734 -3.589 -15.142 1.00 79.75 179 PRO A C 1
ATOM 1348 O O . PRO A 1 179 ? -19.106 -3.200 -16.246 1.00 79.75 179 PRO A O 1
ATOM 1351 N N . LEU A 1 180 ? -18.356 -2.736 -14.185 1.00 79.69 180 LEU A N 1
ATOM 1352 C CA . LEU A 1 180 ? -18.295 -1.282 -14.380 1.00 79.69 180 LEU A CA 1
ATOM 1353 C C . LEU A 1 180 ? -17.012 -0.796 -15.076 1.00 79.69 180 LEU A C 1
ATOM 1355 O O . LEU A 1 180 ? -16.988 0.353 -15.504 1.00 79.69 180 LEU A O 1
ATOM 1359 N N . GLY A 1 181 ? -15.977 -1.633 -15.178 1.00 87.38 181 GLY A N 1
ATOM 1360 C CA . GLY A 1 181 ? -14.632 -1.308 -15.657 1.00 87.38 181 GLY A CA 1
ATOM 1361 C C . GLY A 1 181 ? -13.591 -2.260 -15.077 1.00 87.38 181 GLY A C 1
ATOM 1362 O O . GLY A 1 181 ? -13.384 -3.372 -15.566 1.00 87.38 181 GLY A O 1
ATOM 1363 N N . PHE A 1 182 ? -12.928 -1.837 -14.006 1.00 95.06 182 PHE A N 1
ATOM 1364 C CA . PHE A 1 182 ? -11.984 -2.685 -13.278 1.00 95.06 182 PHE A CA 1
ATOM 1365 C C . PHE A 1 182 ? -11.999 -2.379 -11.785 1.00 95.06 182 PHE A C 1
ATOM 1367 O O . PHE A 1 182 ? -12.509 -1.349 -11.351 1.00 95.06 182 PHE A O 1
ATOM 1374 N N . ALA A 1 183 ? -11.437 -3.276 -10.988 1.00 96.38 183 ALA A N 1
ATOM 1375 C CA . ALA A 1 183 ? -11.230 -3.066 -9.565 1.00 96.38 183 ALA A CA 1
ATOM 1376 C C . ALA A 1 183 ? -9.761 -3.298 -9.209 1.00 96.38 183 ALA A C 1
ATOM 1378 O O . ALA A 1 183 ? -9.091 -4.137 -9.814 1.00 96.38 183 ALA A O 1
ATOM 1379 N N . SER A 1 184 ? -9.256 -2.550 -8.235 1.00 97.75 184 SER A N 1
ATOM 1380 C CA . SER A 1 184 ? -7.878 -2.640 -7.758 1.00 97.75 184 SER A CA 1
ATOM 1381 C C . SER A 1 184 ? -7.825 -2.733 -6.240 1.00 97.75 184 SER A C 1
ATOM 1383 O O . SER A 1 184 ? -8.623 -2.108 -5.542 1.00 97.75 184 SER A O 1
ATOM 1385 N N . CYS A 1 185 ? -6.871 -3.504 -5.723 1.00 96.31 185 CYS A N 1
ATOM 1386 C CA . CYS A 1 185 ? -6.613 -3.615 -4.289 1.00 96.31 185 CYS A CA 1
ATOM 1387 C C . CYS A 1 185 ? -5.135 -3.407 -3.974 1.00 96.31 185 CYS A C 1
ATOM 1389 O O . CYS A 1 185 ? -4.263 -3.689 -4.804 1.00 96.31 185 CYS A O 1
ATOM 1391 N N . ALA A 1 186 ? -4.844 -2.915 -2.772 1.00 93.62 186 ALA A N 1
ATOM 1392 C CA . ALA A 1 186 ? -3.493 -2.522 -2.405 1.00 93.62 186 ALA A CA 1
ATOM 1393 C C . ALA A 1 186 ? -3.122 -2.866 -0.958 1.00 93.62 186 ALA A C 1
ATOM 1395 O O . ALA A 1 186 ? -3.916 -3.336 -0.144 1.00 93.62 186 ALA A O 1
ATOM 1396 N N . ASN A 1 187 ? -1.853 -2.610 -0.660 1.00 90.31 187 ASN A N 1
ATOM 1397 C CA . ASN A 1 187 ? -1.238 -2.750 0.655 1.00 90.31 187 ASN A CA 1
ATOM 1398 C C . ASN A 1 187 ? -1.589 -1.625 1.650 1.00 90.31 187 ASN A C 1
ATOM 1400 O O . ASN A 1 187 ? -0.970 -1.523 2.708 1.00 90.31 187 ASN A O 1
ATOM 1404 N N . ASP A 1 188 ? -2.523 -0.748 1.305 1.00 82.81 188 ASP A N 1
ATOM 1405 C CA . ASP A 1 188 ? -3.078 0.280 2.189 1.00 82.81 188 ASP A CA 1
ATOM 1406 C C . ASP A 1 188 ? -4.461 -0.110 2.748 1.00 82.81 188 ASP A C 1
ATOM 1408 O O . ASP A 1 188 ? -5.136 0.708 3.364 1.00 82.81 188 ASP A O 1
ATOM 1412 N N . GLY A 1 189 ? -4.892 -1.351 2.514 1.00 86.50 189 GLY A N 1
ATOM 1413 C CA . GLY A 1 189 ? -6.168 -1.913 2.946 1.00 86.50 189 GLY A CA 1
ATOM 1414 C C . GLY A 1 189 ? -7.328 -1.537 2.031 1.00 86.50 189 GLY A C 1
ATOM 1415 O O . GLY A 1 189 ? -8.445 -2.013 2.238 1.00 86.50 189 GLY A O 1
ATOM 1416 N N . SER A 1 190 ? -7.090 -0.692 1.025 1.00 90.00 190 SER A N 1
ATOM 1417 C CA . SER A 1 190 ? -8.147 -0.151 0.186 1.00 90.00 190 SER A CA 1
ATOM 1418 C C . SER A 1 190 ? -8.440 -1.010 -1.038 1.00 90.00 190 SER A C 1
ATOM 1420 O O . SER A 1 190 ? -7.561 -1.640 -1.638 1.00 90.00 190 SER A O 1
ATOM 1422 N N . VAL A 1 191 ? -9.709 -0.978 -1.427 1.00 95.69 191 VAL A N 1
ATOM 1423 C CA . VAL A 1 191 ? -10.209 -1.456 -2.711 1.00 95.69 191 VAL A CA 1
ATOM 1424 C C . VAL A 1 191 ? -10.856 -0.281 -3.425 1.00 95.69 191 VAL A C 1
ATOM 1426 O O . VAL A 1 191 ? -11.572 0.522 -2.817 1.00 95.69 191 VAL A O 1
ATOM 1429 N N . LYS A 1 192 ? -10.576 -0.163 -4.721 1.00 94.62 192 LYS A N 1
ATOM 1430 C CA . LYS A 1 192 ? -11.141 0.869 -5.588 1.00 94.62 192 LYS A CA 1
ATOM 1431 C C . LYS A 1 192 ? -11.794 0.234 -6.798 1.00 94.62 192 LYS A C 1
ATOM 1433 O O . LYS A 1 192 ? -11.246 -0.705 -7.370 1.00 94.62 192 LYS A O 1
ATOM 1438 N N . VAL A 1 193 ? -12.950 0.764 -7.180 1.00 89.19 193 VAL A N 1
ATOM 1439 C CA . VAL A 1 193 ? -13.683 0.372 -8.388 1.00 89.19 193 VAL A CA 1
ATOM 1440 C C . VAL A 1 193 ? -13.628 1.523 -9.371 1.00 89.19 193 VAL A C 1
ATOM 1442 O O . VAL A 1 193 ? -13.831 2.680 -8.999 1.00 89.19 193 VAL A O 1
ATOM 1445 N N . TRP A 1 194 ? -13.368 1.192 -10.625 1.00 91.12 194 TRP A N 1
ATOM 1446 C CA . TRP A 1 194 ? -13.117 2.126 -11.705 1.00 91.12 194 TRP A CA 1
ATOM 1447 C C . TRP A 1 194 ? -14.093 1.876 -12.848 1.00 91.12 194 TRP A C 1
ATOM 1449 O O . TRP A 1 194 ? -14.468 0.732 -13.117 1.00 91.12 194 TRP A O 1
ATOM 1459 N N . SER A 1 195 ? -14.497 2.949 -13.522 1.00 83.88 195 SER A N 1
ATOM 1460 C CA . SER A 1 195 ? -15.374 2.885 -14.686 1.00 83.88 195 SER A CA 1
ATOM 1461 C C . SER A 1 195 ? -14.640 2.357 -15.927 1.00 83.88 195 SER A C 1
ATOM 1463 O O . SER A 1 195 ? -13.410 2.332 -15.981 1.00 83.88 195 SER A O 1
ATOM 1465 N N . ASN A 1 196 ? -15.383 2.032 -16.987 1.00 79.88 196 ASN A N 1
ATOM 1466 C CA . ASN A 1 196 ? -14.835 1.744 -18.319 1.00 79.88 196 ASN A CA 1
ATOM 1467 C C . ASN A 1 196 ? -14.101 2.956 -18.922 1.00 79.88 196 ASN A C 1
ATOM 1469 O O . ASN A 1 196 ? -13.167 2.802 -19.699 1.00 79.88 196 ASN A O 1
ATOM 1473 N N . THR A 1 197 ? -14.475 4.176 -18.521 1.00 77.94 197 THR A N 1
ATOM 1474 C CA . THR A 1 197 ? -13.736 5.416 -18.836 1.00 77.94 197 THR A CA 1
ATOM 1475 C C . THR A 1 197 ? -12.548 5.654 -17.895 1.00 77.94 197 THR A C 1
ATOM 1477 O O . THR A 1 197 ? -11.905 6.708 -17.927 1.00 77.94 197 THR A O 1
ATOM 1480 N N . CYS A 1 198 ? -12.239 4.653 -17.070 1.00 83.50 198 CYS A N 1
ATOM 1481 C CA . CYS A 1 198 ? -11.171 4.613 -16.090 1.00 83.50 198 CYS A CA 1
ATOM 1482 C C . CYS A 1 198 ? -11.273 5.668 -14.983 1.00 83.50 198 CYS A C 1
ATOM 1484 O O . CYS A 1 198 ? -10.250 6.024 -14.416 1.00 83.50 198 CYS A O 1
ATOM 1486 N N . GLU A 1 199 ? -12.454 6.196 -14.671 1.00 82.19 199 GLU A N 1
ATOM 1487 C CA . GLU A 1 199 ? -12.695 7.099 -13.534 1.00 82.19 199 GLU A CA 1
ATOM 1488 C C . GLU A 1 199 ? -12.876 6.299 -12.240 1.00 82.19 199 GLU A C 1
ATOM 1490 O O . GLU A 1 199 ? -13.499 5.241 -12.258 1.00 82.19 199 GLU A O 1
ATOM 1495 N N . CYS A 1 200 ? -12.366 6.790 -11.108 1.00 88.31 200 CYS A N 1
ATOM 1496 C CA . CYS A 1 200 ? -12.590 6.137 -9.815 1.00 88.31 200 CYS A CA 1
ATOM 1497 C C . CYS A 1 200 ? -14.050 6.346 -9.382 1.00 88.31 200 CYS A C 1
ATOM 1499 O O . CYS A 1 200 ? -14.457 7.472 -9.112 1.00 88.31 200 CYS A O 1
ATOM 1501 N N . LEU A 1 201 ? -14.824 5.266 -9.291 1.00 78.12 201 LEU A N 1
ATOM 1502 C CA . LEU A 1 201 ? -16.239 5.285 -8.909 1.00 78.12 201 LEU A CA 1
ATOM 1503 C C . LEU A 1 201 ? -16.430 5.097 -7.404 1.00 78.12 201 LEU A C 1
ATOM 1505 O O . LEU A 1 201 ? -17.259 5.761 -6.789 1.00 78.12 201 LEU A O 1
ATOM 1509 N N . VAL A 1 202 ? -15.669 4.173 -6.815 1.00 82.12 202 VAL A N 1
ATOM 1510 C CA . VAL A 1 202 ? -15.820 3.759 -5.415 1.00 82.12 202 VAL A CA 1
ATOM 1511 C C . VAL A 1 202 ? -14.441 3.555 -4.804 1.00 82.12 202 VAL A C 1
ATOM 1513 O O . VAL A 1 202 ? -13.529 3.060 -5.463 1.00 82.12 202 VAL A O 1
ATOM 1516 N N . SER A 1 203 ? -14.289 3.922 -3.534 1.00 87.62 203 SER A N 1
ATOM 1517 C CA . SER A 1 203 ? -13.084 3.686 -2.743 1.00 87.62 203 SER A CA 1
ATOM 1518 C C . SER A 1 203 ? -13.484 3.357 -1.312 1.00 87.62 203 SER A C 1
ATOM 1520 O O . SER A 1 203 ? -14.146 4.164 -0.665 1.00 87.62 203 SER A O 1
ATOM 1522 N N . PHE A 1 204 ? -13.049 2.213 -0.796 1.00 81.56 204 PHE A N 1
ATOM 1523 C CA . PHE A 1 204 ? -13.339 1.797 0.577 1.00 81.56 204 PHE A CA 1
ATOM 1524 C C . PHE A 1 204 ? -12.169 1.020 1.180 1.00 81.56 204 PHE A C 1
ATOM 1526 O O . PHE A 1 204 ? -11.292 0.537 0.465 1.00 81.56 204 PHE A O 1
ATOM 1533 N N . ILE A 1 205 ? -12.151 0.920 2.508 1.00 86.50 205 ILE A N 1
ATOM 1534 C CA . ILE A 1 205 ? -11.155 0.157 3.261 1.00 86.50 205 ILE A CA 1
ATOM 1535 C C . ILE A 1 205 ? -11.734 -1.225 3.562 1.00 86.50 205 ILE A C 1
ATOM 1537 O O . ILE A 1 205 ? -12.705 -1.344 4.308 1.00 86.50 205 ILE A O 1
ATOM 1541 N N . ALA A 1 206 ? -11.152 -2.268 2.971 1.00 84.50 206 ALA A N 1
ATOM 1542 C CA . ALA A 1 206 ? -11.613 -3.641 3.149 1.00 84.50 206 ALA A CA 1
ATOM 1543 C C . ALA A 1 206 ? -11.167 -4.231 4.504 1.00 84.50 206 ALA A C 1
ATOM 1545 O O . ALA A 1 206 ? -11.915 -4.967 5.164 1.00 84.50 206 ALA A O 1
ATOM 1546 N N . TYR A 1 207 ? -9.963 -3.868 4.953 1.00 76.38 207 TYR A N 1
ATOM 1547 C CA . TYR A 1 207 ? -9.346 -4.350 6.193 1.00 76.38 207 TYR A CA 1
ATOM 1548 C C . TYR A 1 207 ? -8.730 -3.176 6.972 1.00 76.38 207 TYR A C 1
ATOM 1550 O O . TYR A 1 207 ? -8.189 -2.253 6.369 1.00 76.38 207 TYR A O 1
ATOM 1558 N N . GLY A 1 208 ? -8.939 -3.161 8.296 1.00 56.56 208 GLY A N 1
ATOM 1559 C CA . GLY A 1 208 ? -8.666 -2.017 9.180 1.00 56.56 208 GLY A CA 1
ATOM 1560 C C . GLY A 1 208 ? -7.186 -1.816 9.531 1.00 56.56 208 GLY A C 1
ATOM 1561 O O . GLY A 1 208 ? -6.306 -2.467 8.983 1.00 56.56 208 GLY A O 1
ATOM 1562 N N . GLU A 1 209 ? -6.905 -0.908 10.472 1.00 48.28 209 GLU A N 1
ATOM 1563 C CA . GLU A 1 209 ? -5.554 -0.376 10.746 1.00 48.28 209 GLU A CA 1
ATOM 1564 C C . GLU A 1 209 ? -4.480 -1.422 11.108 1.00 48.28 209 GLU A C 1
ATOM 1566 O O . GLU A 1 209 ? -3.295 -1.178 10.845 1.00 48.28 209 GLU A O 1
ATOM 1571 N N . ASP A 1 210 ? -4.889 -2.585 11.629 1.00 48.75 210 ASP A N 1
ATOM 1572 C CA . ASP A 1 210 ? -4.008 -3.698 12.012 1.00 48.75 210 ASP A CA 1
ATOM 1573 C C . ASP A 1 210 ? -3.593 -4.595 10.826 1.00 48.75 210 ASP A C 1
ATOM 1575 O O . ASP A 1 210 ? -2.553 -5.252 10.880 1.00 48.75 210 ASP A O 1
ATOM 1579 N N . THR A 1 211 ? -4.363 -4.610 9.731 1.00 53.81 211 THR A N 1
ATOM 1580 C CA . THR A 1 211 ? -4.165 -5.478 8.554 1.00 53.81 211 THR A CA 1
ATOM 1581 C C . THR A 1 211 ? -4.265 -4.661 7.271 1.00 53.81 211 THR A C 1
ATOM 1583 O O . THR A 1 211 ? -5.337 -4.391 6.741 1.00 53.81 211 THR A O 1
ATOM 1586 N N . ARG A 1 212 ? -3.113 -4.244 6.737 1.00 65.12 212 ARG A N 1
ATOM 1587 C CA . ARG A 1 212 ? -3.086 -3.315 5.595 1.00 65.12 212 ARG A CA 1
ATOM 1588 C C . ARG A 1 212 ? -3.090 -4.005 4.234 1.00 65.12 212 ARG A C 1
ATOM 1590 O O . ARG A 1 212 ? -3.236 -3.337 3.223 1.00 65.12 212 ARG A O 1
ATOM 1597 N N . PHE A 1 213 ? -2.865 -5.311 4.140 1.00 88.31 213 PHE A N 1
ATOM 1598 C CA . PHE A 1 213 ? -2.571 -5.930 2.844 1.00 88.31 213 PHE A CA 1
ATOM 1599 C C . PHE A 1 213 ? -3.768 -6.692 2.289 1.00 88.31 213 PHE A C 1
ATOM 1601 O O . PHE A 1 213 ? -4.117 -7.752 2.797 1.00 88.31 213 PHE A O 1
ATOM 1608 N N . VAL A 1 214 ? -4.357 -6.174 1.207 1.00 93.00 214 VAL A N 1
ATOM 1609 C CA . VAL A 1 214 ? -5.339 -6.917 0.410 1.00 93.00 214 VAL A CA 1
ATOM 1610 C C . VAL A 1 214 ? -4.591 -7.706 -0.663 1.00 93.00 214 VAL A C 1
ATOM 1612 O O . VAL A 1 214 ? -4.161 -7.137 -1.668 1.00 93.00 214 VAL A O 1
ATOM 1615 N N . TYR A 1 215 ? -4.390 -9.006 -0.445 1.00 91.25 215 TYR A N 1
ATOM 1616 C CA . TYR A 1 215 ? -3.620 -9.858 -1.364 1.00 91.25 215 TYR A CA 1
ATOM 1617 C C . TYR A 1 215 ? -4.448 -10.356 -2.542 1.00 91.25 215 TYR A C 1
ATOM 1619 O O . TYR A 1 215 ? -3.945 -10.458 -3.660 1.00 91.25 215 TYR A O 1
ATOM 1627 N N . GLY A 1 216 ? -5.709 -10.686 -2.280 1.00 93.75 216 GLY A N 1
ATOM 1628 C CA . GLY A 1 216 ? -6.626 -11.232 -3.263 1.00 93.75 216 GLY A CA 1
ATOM 1629 C C . GLY A 1 216 ? -7.810 -10.309 -3.487 1.00 93.75 216 GLY A C 1
ATOM 1630 O O . GLY A 1 216 ? -8.345 -9.723 -2.548 1.00 93.75 216 GLY A O 1
ATOM 1631 N N . LEU A 1 217 ? -8.218 -10.230 -4.747 1.00 97.38 217 LEU A N 1
ATOM 1632 C CA . LEU A 1 217 ? -9.426 -9.568 -5.212 1.00 97.38 217 LEU A CA 1
ATOM 1633 C C . LEU A 1 217 ? -10.003 -10.391 -6.372 1.00 97.38 217 LEU A C 1
ATOM 1635 O O . LEU A 1 217 ? -9.252 -10.838 -7.246 1.00 97.38 217 LEU A O 1
ATOM 1639 N N . CYS A 1 218 ? -11.314 -10.592 -6.392 1.00 96.75 218 CYS A N 1
ATOM 1640 C CA . CYS A 1 218 ? -12.049 -11.013 -7.584 1.00 96.75 218 CYS A CA 1
ATOM 1641 C C . CYS A 1 218 ? -13.438 -10.365 -7.605 1.00 96.75 218 CYS A C 1
ATOM 1643 O O . CYS A 1 218 ? -13.933 -9.921 -6.569 1.00 96.75 218 CYS A O 1
ATOM 1645 N N . SER A 1 219 ? -14.040 -10.294 -8.793 1.00 93.00 219 SER A N 1
ATOM 1646 C CA . SER A 1 219 ? -15.430 -9.881 -8.992 1.00 93.00 219 SER A CA 1
ATOM 1647 C C . SER A 1 219 ? -16.230 -11.090 -9.464 1.00 93.00 219 SER A C 1
ATOM 1649 O O . SER A 1 219 ? -15.776 -11.799 -10.364 1.00 93.00 219 SER A O 1
ATOM 1651 N N . ILE A 1 220 ? -17.373 -11.349 -8.831 1.00 90.94 220 ILE A N 1
ATOM 1652 C CA . ILE A 1 220 ? -18.247 -12.477 -9.156 1.00 90.94 220 ILE A CA 1
ATOM 1653 C C . ILE A 1 220 ? -19.088 -12.109 -10.395 1.00 90.94 220 ILE A C 1
ATOM 1655 O O . ILE A 1 220 ? -19.831 -11.122 -10.338 1.00 90.94 220 ILE A O 1
ATOM 1659 N N . PRO A 1 221 ? -18.983 -12.868 -11.507 1.00 72.81 221 PRO A N 1
ATOM 1660 C CA . PRO A 1 221 ? -19.873 -12.725 -12.659 1.00 72.81 221 PRO A CA 1
ATOM 1661 C C . PRO A 1 221 ? -21.316 -12.944 -12.186 1.00 72.81 221 PRO A C 1
ATOM 1663 O O . PRO A 1 221 ? -21.557 -13.888 -11.447 1.00 72.81 221 PRO A O 1
ATOM 1666 N N . ASP A 1 222 ? -22.250 -12.070 -12.557 1.00 72.94 222 ASP A N 1
ATOM 1667 C CA . ASP A 1 222 ? -23.691 -12.067 -12.212 1.00 72.94 222 ASP A CA 1
ATOM 1668 C C . ASP A 1 222 ? -24.090 -11.210 -11.004 1.00 72.94 222 ASP A C 1
ATOM 1670 O O . ASP A 1 222 ? -25.000 -10.389 -11.127 1.00 72.94 222 ASP A O 1
ATOM 1674 N N . THR A 1 223 ? -23.436 -11.344 -9.844 1.00 78.12 223 THR A N 1
ATOM 1675 C CA . THR A 1 223 ? -23.806 -10.534 -8.659 1.00 78.12 223 THR A CA 1
ATOM 1676 C C . THR A 1 223 ? -23.080 -9.194 -8.599 1.00 78.12 223 THR A C 1
ATOM 1678 O O . THR A 1 223 ? -23.491 -8.299 -7.859 1.00 78.12 223 THR A O 1
ATOM 1681 N N . ASN A 1 224 ? -21.994 -9.050 -9.367 1.00 78.12 224 ASN A N 1
ATOM 1682 C CA . ASN A 1 224 ? -21.050 -7.930 -9.330 1.00 78.12 224 ASN A CA 1
ATOM 1683 C C . ASN A 1 224 ? -20.377 -7.741 -7.957 1.00 78.12 224 ASN A C 1
ATOM 1685 O O . ASN A 1 224 ? -19.679 -6.753 -7.731 1.00 78.12 224 ASN A O 1
ATOM 1689 N N . GLU A 1 225 ? -20.558 -8.676 -7.027 1.00 88.69 225 GLU A N 1
ATOM 1690 C CA . GLU A 1 225 ? -19.922 -8.611 -5.720 1.00 88.69 225 GLU A CA 1
ATOM 1691 C C . GLU A 1 225 ? -18.414 -8.798 -5.851 1.00 88.69 225 GLU A C 1
ATOM 1693 O O . GLU A 1 225 ? -17.909 -9.462 -6.760 1.00 88.69 225 GLU A O 1
ATOM 1698 N N . MET A 1 226 ? -17.684 -8.208 -4.916 1.00 95.19 226 MET A N 1
ATOM 1699 C CA . MET A 1 226 ? -16.242 -8.345 -4.818 1.00 95.19 226 MET A CA 1
ATOM 1700 C C . MET A 1 226 ? -15.886 -9.223 -3.631 1.00 95.19 226 MET A C 1
ATOM 1702 O O . MET A 1 226 ? -16.460 -9.086 -2.552 1.00 95.19 226 MET A O 1
ATOM 1706 N N . VAL A 1 227 ? -14.888 -10.079 -3.812 1.00 97.69 227 VAL A N 1
ATOM 1707 C CA . VAL A 1 227 ? -14.326 -10.906 -2.743 1.00 97.69 227 VAL A CA 1
ATOM 1708 C C . VAL A 1 227 ? -12.888 -10.487 -2.507 1.00 97.69 227 VAL A C 1
ATOM 1710 O O . VAL A 1 227 ? -12.119 -10.334 -3.456 1.00 97.69 227 VAL A O 1
ATOM 1713 N N . THR A 1 228 ? -12.518 -10.307 -1.244 1.00 96.88 228 THR A N 1
ATOM 1714 C CA . THR A 1 228 ? -11.173 -9.895 -0.833 1.00 96.88 228 THR A CA 1
ATOM 1715 C C . THR A 1 228 ? -10.589 -10.849 0.201 1.00 96.88 228 THR A C 1
ATOM 1717 O O . THR A 1 228 ? -11.342 -11.484 0.941 1.00 96.88 228 THR A O 1
ATOM 1720 N N . CYS A 1 229 ? -9.258 -10.914 0.298 1.00 93.81 229 CYS A N 1
ATOM 1721 C CA . CYS A 1 229 ? -8.559 -11.630 1.372 1.00 93.81 229 CYS A CA 1
ATOM 1722 C C . CYS A 1 229 ? -7.315 -10.881 1.883 1.00 93.81 229 CYS A C 1
ATOM 1724 O O . CYS A 1 229 ? -6.666 -10.151 1.124 1.00 93.81 229 CYS A O 1
ATOM 1726 N N . ASP A 1 230 ? -6.981 -11.091 3.160 1.00 88.75 230 ASP A N 1
ATOM 1727 C CA . ASP A 1 230 ? -5.861 -10.472 3.878 1.00 88.75 230 ASP A CA 1
ATOM 1728 C C . ASP A 1 230 ? -5.068 -11.490 4.733 1.00 88.75 230 ASP A C 1
ATOM 1730 O O . ASP A 1 230 ? -5.287 -12.700 4.655 1.00 88.75 230 ASP A O 1
ATOM 1734 N N . ASP A 1 231 ? -4.135 -10.998 5.560 1.00 81.25 231 ASP A N 1
ATOM 1735 C CA . ASP A 1 231 ? -3.392 -11.811 6.540 1.00 81.25 231 ASP A CA 1
ATOM 1736 C C . ASP A 1 231 ? -4.224 -12.215 7.777 1.00 81.25 231 ASP A C 1
ATOM 1738 O O . ASP A 1 231 ? -3.803 -13.073 8.550 1.00 81.25 231 ASP A O 1
ATOM 1742 N N . GLY A 1 232 ? -5.414 -11.644 7.971 1.00 78.50 232 GLY A N 1
ATOM 1743 C CA . GLY A 1 232 ? -6.286 -11.874 9.122 1.00 78.50 232 GLY A CA 1
ATOM 1744 C C . GLY A 1 232 ? -7.088 -13.176 9.081 1.00 78.50 232 GLY A C 1
ATOM 1745 O O . GLY A 1 232 ? -8.036 -13.305 9.849 1.00 78.50 232 GLY A O 1
ATOM 1746 N N . SER A 1 233 ? -6.753 -14.121 8.191 1.00 85.06 233 SER A N 1
ATOM 1747 C CA . SER A 1 233 ? -7.481 -15.390 7.977 1.00 85.06 233 SER A CA 1
ATOM 1748 C C . SER A 1 233 ? -8.986 -15.196 7.748 1.00 85.06 233 SER A C 1
ATOM 1750 O O . SER A 1 233 ? -9.808 -16.017 8.145 1.00 85.06 233 SER A O 1
ATOM 1752 N N . ASN A 1 234 ? -9.361 -14.089 7.103 1.00 86.62 234 ASN A N 1
ATOM 1753 C CA . ASN A 1 234 ? -10.746 -13.752 6.809 1.00 86.62 234 ASN A CA 1
ATOM 1754 C C . ASN A 1 234 ? -10.916 -13.384 5.336 1.00 86.62 234 ASN A C 1
ATOM 1756 O O . ASN A 1 234 ? -10.206 -12.541 4.782 1.00 86.62 234 ASN A O 1
ATOM 1760 N N . VAL A 1 235 ? -11.941 -13.955 4.714 1.00 94.00 235 VAL A N 1
ATOM 1761 C CA . VAL A 1 235 ? -12.394 -13.548 3.382 1.00 94.00 235 VAL A CA 1
ATOM 1762 C C . VAL A 1 235 ? -13.620 -12.667 3.543 1.00 94.00 235 VAL A C 1
ATOM 1764 O O . VAL A 1 235 ? -14.527 -13.003 4.301 1.00 94.00 235 VAL A O 1
ATOM 1767 N N . LYS A 1 236 ? -13.652 -11.519 2.867 1.00 93.56 236 LYS A N 1
ATOM 1768 C CA . LYS A 1 236 ? -14.784 -10.588 2.941 1.00 93.56 236 LYS A CA 1
ATOM 1769 C C . LYS A 1 236 ? -15.453 -10.438 1.587 1.00 93.56 236 LYS A C 1
ATOM 1771 O O . LYS A 1 236 ? -14.771 -10.387 0.566 1.00 93.56 236 LYS A O 1
ATOM 1776 N N . ILE A 1 237 ? -16.779 -10.352 1.612 1.00 94.81 237 ILE A N 1
ATOM 1777 C CA . ILE A 1 237 ? -17.627 -10.123 0.444 1.00 94.81 237 ILE A CA 1
ATOM 1778 C C . ILE A 1 237 ? -18.197 -8.712 0.527 1.00 94.81 237 ILE A C 1
ATOM 1780 O O . ILE A 1 237 ? -18.639 -8.269 1.592 1.00 94.81 237 ILE A O 1
ATOM 1784 N N . TRP A 1 238 ? -18.195 -8.026 -0.607 1.00 90.81 238 TRP A N 1
ATOM 1785 C CA . TRP A 1 238 ? -18.608 -6.641 -0.748 1.00 90.81 238 TRP A CA 1
ATOM 1786 C C . TRP A 1 238 ? -19.562 -6.494 -1.919 1.00 90.81 238 TRP A C 1
ATOM 1788 O O . TRP A 1 238 ? -19.406 -7.127 -2.958 1.00 90.81 238 TRP A O 1
ATOM 1798 N N . THR A 1 239 ? -20.518 -5.600 -1.760 1.00 81.31 239 THR A N 1
ATOM 1799 C CA . THR A 1 239 ? -21.320 -5.073 -2.866 1.00 81.31 239 THR A CA 1
ATOM 1800 C C . THR A 1 239 ? -20.465 -4.193 -3.795 1.00 81.31 239 THR A C 1
ATOM 1802 O O . THR A 1 239 ? -19.414 -3.695 -3.373 1.00 81.31 239 THR A O 1
ATOM 1805 N N . PRO A 1 240 ? -20.910 -3.947 -5.043 1.00 75.12 240 PRO A N 1
ATOM 1806 C CA . PRO A 1 240 ? -20.205 -3.068 -5.982 1.00 75.12 240 PRO A CA 1
ATOM 1807 C C . PRO A 1 240 ? -19.962 -1.644 -5.458 1.00 75.12 240 PRO A C 1
ATOM 1809 O O . PRO A 1 240 ? -18.960 -1.024 -5.808 1.00 75.12 240 PRO A O 1
ATOM 1812 N N . ASP A 1 241 ? -20.857 -1.120 -4.611 1.00 73.31 241 ASP A N 1
ATOM 1813 C CA . ASP A 1 241 ? -20.750 0.201 -3.975 1.00 73.31 241 ASP A CA 1
ATOM 1814 C C . ASP A 1 241 ? -19.890 0.198 -2.698 1.00 73.31 241 ASP A C 1
ATOM 1816 O O . ASP A 1 241 ? -19.777 1.216 -2.017 1.00 73.31 241 ASP A O 1
ATOM 1820 N N . GLY A 1 242 ? -19.238 -0.926 -2.382 1.00 74.56 242 GLY A N 1
ATOM 1821 C CA . GLY A 1 242 ? -18.270 -1.035 -1.291 1.00 74.56 242 GLY A CA 1
ATOM 1822 C C . GLY A 1 242 ? -18.885 -1.304 0.083 1.00 74.56 242 GLY A C 1
ATOM 1823 O O . GLY A 1 242 ? -18.183 -1.216 1.091 1.00 74.56 242 GLY A O 1
ATOM 1824 N N . LYS A 1 243 ? -20.176 -1.658 0.167 1.00 80.06 243 LYS A N 1
ATOM 1825 C CA . LYS A 1 243 ? -20.781 -2.098 1.433 1.00 80.06 243 LYS A CA 1
ATOM 1826 C C . LYS A 1 243 ? -20.402 -3.542 1.724 1.00 80.06 243 LYS A C 1
ATOM 1828 O O . LYS A 1 243 ? -20.544 -4.416 0.867 1.00 80.06 243 LYS A O 1
ATOM 1833 N N . HIS A 1 244 ? -19.966 -3.785 2.955 1.00 86.81 244 HIS A N 1
ATOM 1834 C CA . HIS A 1 244 ? -19.672 -5.119 3.473 1.00 86.81 244 HIS A CA 1
ATOM 1835 C C . HIS A 1 244 ? -20.941 -5.983 3.520 1.00 86.81 244 HIS A C 1
ATOM 1837 O O . HIS A 1 244 ? -21.979 -5.537 4.010 1.00 86.81 244 HIS A O 1
ATOM 1843 N N . VAL A 1 245 ? -20.850 -7.207 3.000 1.00 86.56 245 VAL A N 1
ATOM 1844 C CA . VAL A 1 245 ? -21.951 -8.185 2.953 1.00 86.56 245 VAL A CA 1
ATOM 1845 C C . VAL A 1 245 ? -21.722 -9.300 3.963 1.00 86.56 245 VAL A C 1
ATOM 1847 O O . VAL A 1 245 ? -22.619 -9.632 4.735 1.00 86.56 245 VAL A O 1
ATOM 1850 N N . GLN A 1 246 ? -20.527 -9.891 3.947 1.00 87.38 246 GLN A N 1
ATOM 1851 C CA . GLN A 1 246 ? -20.220 -11.092 4.717 1.00 87.38 246 GLN A CA 1
ATOM 1852 C C . GLN A 1 246 ? -18.729 -11.169 5.044 1.00 87.38 246 GLN A C 1
ATOM 1854 O O . GLN A 1 246 ? -17.882 -10.731 4.263 1.00 87.38 246 GLN A O 1
ATOM 1859 N N . THR A 1 247 ? -18.408 -11.758 6.194 1.00 87.38 247 THR A N 1
ATOM 1860 C CA . THR A 1 247 ? -17.053 -12.199 6.547 1.00 87.38 247 THR A CA 1
ATOM 1861 C C . THR A 1 247 ? -17.069 -13.713 6.716 1.00 87.38 247 THR A C 1
ATOM 1863 O O . THR A 1 247 ? -17.928 -14.240 7.415 1.00 87.38 247 THR A O 1
ATOM 1866 N N . ILE A 1 248 ? -16.119 -14.396 6.085 1.00 91.50 248 ILE A N 1
ATOM 1867 C CA . ILE A 1 248 ? -15.949 -15.846 6.131 1.00 91.50 248 ILE A CA 1
ATOM 1868 C C . ILE A 1 248 ? -14.609 -16.143 6.819 1.00 91.50 248 ILE A C 1
ATOM 1870 O O . ILE A 1 248 ? -13.551 -15.980 6.189 1.00 91.50 248 ILE A O 1
ATOM 1874 N N . PRO A 1 249 ? -14.638 -16.571 8.093 1.00 89.44 249 PRO A N 1
ATOM 1875 C CA . PRO A 1 249 ? -13.451 -17.027 8.801 1.00 89.44 249 PRO A CA 1
ATOM 1876 C C . PRO A 1 249 ? -12.841 -18.228 8.086 1.00 89.44 249 PRO A C 1
ATOM 1878 O O . PRO A 1 249 ? -13.561 -19.115 7.635 1.00 89.44 249 PRO A O 1
ATOM 1881 N N . HIS A 1 250 ? -11.521 -18.249 7.959 1.00 89.69 250 HIS A N 1
ATOM 1882 C CA . HIS A 1 250 ? -10.776 -19.369 7.400 1.00 89.69 250 HIS A CA 1
ATOM 1883 C C . HIS A 1 250 ? -9.824 -19.952 8.455 1.00 89.69 250 HIS A C 1
ATOM 1885 O O . HIS A 1 250 ? -9.315 -19.201 9.285 1.00 89.69 250 HIS A O 1
ATOM 1891 N N . PRO A 1 251 ? -9.506 -21.260 8.394 1.00 88.56 251 PRO A N 1
ATOM 1892 C CA . PRO A 1 251 ? -8.554 -21.903 9.314 1.00 88.56 251 PRO A CA 1
ATOM 1893 C C . PRO A 1 251 ? -7.125 -21.360 9.233 1.00 88.56 251 PRO A C 1
ATOM 1895 O O . PRO A 1 251 ? -6.288 -21.610 10.095 1.00 88.56 251 PRO A O 1
ATOM 1898 N N . SER A 1 252 ? -6.809 -20.672 8.140 1.00 87.88 252 SER A N 1
ATOM 1899 C CA . SER A 1 252 ? -5.487 -20.141 7.863 1.00 87.88 252 SER A CA 1
ATOM 1900 C C . SER A 1 252 ? -5.580 -18.921 6.959 1.00 87.88 252 SER A C 1
ATOM 1902 O O . SER A 1 252 ? -6.630 -18.604 6.391 1.00 87.88 252 SER A O 1
ATOM 1904 N N . ILE A 1 253 ? -4.441 -18.256 6.789 1.00 88.88 253 ILE A N 1
ATOM 1905 C CA . ILE A 1 253 ? -4.332 -17.084 5.933 1.00 88.88 253 ILE A CA 1
ATOM 1906 C C . ILE A 1 253 ? -4.674 -17.448 4.486 1.00 88.88 253 ILE A C 1
ATOM 1908 O O . ILE A 1 253 ? -4.081 -18.372 3.920 1.00 88.88 253 ILE A O 1
ATOM 1912 N N . VAL A 1 254 ? -5.568 -16.674 3.868 1.00 92.19 254 VAL A N 1
ATOM 1913 C CA . VAL A 1 254 ? -5.968 -16.851 2.468 1.00 92.19 254 VAL A CA 1
ATOM 1914 C C . VAL A 1 254 ? -5.102 -15.978 1.565 1.00 92.19 254 VAL A C 1
ATOM 1916 O O . VAL A 1 254 ? -5.012 -14.763 1.735 1.00 92.19 254 VAL A O 1
ATOM 1919 N N . ARG A 1 255 ? -4.450 -16.604 0.583 1.00 89.75 255 ARG A N 1
ATOM 1920 C CA . ARG A 1 255 ? -3.476 -15.945 -0.306 1.00 89.75 255 ARG A CA 1
ATOM 1921 C C . ARG A 1 255 ? -4.051 -15.549 -1.657 1.00 89.75 255 ARG A C 1
ATOM 1923 O O . ARG A 1 255 ? -3.526 -14.637 -2.287 1.00 89.75 255 ARG A O 1
ATOM 1930 N N . ALA A 1 256 ? -5.090 -16.241 -2.112 1.00 93.56 256 ALA A N 1
ATOM 1931 C CA . ALA A 1 256 ? -5.726 -15.973 -3.391 1.00 93.56 256 ALA A CA 1
ATOM 1932 C C . ALA A 1 256 ? -7.226 -16.240 -3.313 1.00 93.56 256 ALA A C 1
ATOM 1934 O O . ALA A 1 256 ? -7.671 -17.164 -2.628 1.00 93.56 256 ALA A O 1
ATOM 1935 N N . VAL A 1 257 ? -7.971 -15.431 -4.061 1.00 96.81 257 VAL A N 1
ATOM 1936 C CA . VAL A 1 257 ? -9.395 -15.611 -4.338 1.00 96.81 257 VAL A CA 1
ATOM 1937 C C . VAL A 1 257 ? -9.615 -15.477 -5.840 1.00 96.81 257 VAL A C 1
ATOM 1939 O O . VAL A 1 257 ? -8.978 -14.636 -6.490 1.00 96.81 257 VAL A O 1
ATOM 1942 N N . GLN A 1 258 ? -10.495 -16.313 -6.380 1.00 96.06 258 GLN A N 1
ATOM 1943 C CA . GLN A 1 258 ? -10.828 -16.340 -7.798 1.00 96.06 258 GLN A CA 1
ATOM 1944 C C . GLN A 1 258 ? -12.322 -16.615 -7.962 1.00 96.06 258 GLN A C 1
ATOM 1946 O O . GLN A 1 258 ? -12.870 -17.500 -7.310 1.00 96.06 258 GLN A O 1
ATOM 1951 N N . ALA A 1 259 ? -12.990 -15.841 -8.814 1.00 93.88 259 ALA A N 1
ATOM 1952 C CA . ALA A 1 259 ? -14.380 -16.109 -9.159 1.00 93.88 259 ALA A CA 1
ATOM 1953 C C . ALA A 1 259 ? -14.457 -17.276 -10.149 1.00 93.88 259 ALA A C 1
ATOM 1955 O O . ALA A 1 259 ? -13.584 -17.419 -11.013 1.00 93.88 259 ALA A O 1
ATOM 1956 N N . LEU A 1 260 ? -15.498 -18.090 -10.009 1.00 90.94 260 LEU A N 1
ATOM 1957 C CA . LEU A 1 260 ? -15.815 -19.195 -10.899 1.00 90.94 260 LEU A CA 1
ATOM 1958 C C . LEU A 1 260 ? -16.938 -18.769 -11.866 1.00 90.94 260 LEU A C 1
ATOM 1960 O O . LEU A 1 260 ? -17.806 -17.982 -11.480 1.00 90.94 260 LEU A O 1
ATOM 1964 N N . PRO A 1 261 ? -16.978 -19.291 -13.107 1.00 85.44 261 PRO A N 1
ATOM 1965 C CA . PRO A 1 261 ? -17.989 -18.893 -14.098 1.00 85.44 261 PRO A CA 1
ATOM 1966 C C . PRO A 1 261 ? -19.442 -19.224 -13.729 1.00 85.44 261 PRO A C 1
ATOM 1968 O O . PRO A 1 261 ? -20.363 -18.733 -14.365 1.00 85.44 261 PRO A O 1
ATOM 1971 N N . ASN A 1 262 ? -19.659 -20.051 -12.706 1.00 86.44 262 ASN A N 1
ATOM 1972 C CA . ASN A 1 262 ? -20.976 -20.471 -12.224 1.00 86.44 262 ASN A CA 1
ATOM 1973 C C . ASN A 1 262 ? -21.537 -19.591 -11.079 1.00 86.44 262 ASN A C 1
ATOM 1975 O O . ASN A 1 262 ? -22.486 -20.015 -10.405 1.00 86.44 262 ASN A O 1
ATOM 1979 N N . GLY A 1 263 ? -20.915 -18.434 -10.819 1.00 88.56 263 GLY A N 1
ATOM 1980 C CA . GLY A 1 263 ? -21.284 -17.489 -9.756 1.00 88.56 263 GLY A CA 1
ATOM 1981 C C . GLY A 1 263 ? -20.725 -17.830 -8.367 1.00 88.56 263 GLY A C 1
ATOM 1982 O O . GLY A 1 263 ? -20.995 -17.116 -7.401 1.00 88.56 263 GLY A O 1
ATOM 1983 N N . ASP A 1 264 ? -19.947 -18.907 -8.247 1.00 92.50 264 ASP A N 1
ATOM 1984 C CA . ASP A 1 264 ? -19.243 -19.270 -7.016 1.00 92.50 264 ASP A CA 1
ATOM 1985 C C . ASP A 1 264 ? -17.857 -18.597 -6.971 1.00 92.50 264 ASP A C 1
ATOM 1987 O O . ASP A 1 264 ? -17.401 -17.968 -7.931 1.00 92.50 264 ASP A O 1
ATOM 1991 N N . PHE A 1 265 ? -17.134 -18.750 -5.864 1.00 95.44 265 PHE A N 1
ATOM 1992 C CA . PHE A 1 265 ? -15.724 -18.363 -5.803 1.00 95.44 265 PHE A CA 1
ATOM 1993 C C . PHE A 1 265 ? -14.896 -19.390 -5.040 1.00 95.44 265 PHE A C 1
ATOM 1995 O O . PHE A 1 265 ? -15.404 -20.136 -4.203 1.00 95.44 265 PHE A O 1
ATOM 2002 N N . ILE A 1 266 ? -13.599 -19.413 -5.334 1.00 95.69 266 ILE A N 1
ATOM 2003 C CA . ILE A 1 266 ? -12.623 -20.307 -4.721 1.00 95.69 266 ILE A CA 1
ATOM 2004 C C . ILE A 1 266 ? -11.559 -19.516 -3.957 1.00 95.69 266 ILE A C 1
ATOM 2006 O O . ILE A 1 266 ? -11.137 -18.440 -4.389 1.00 95.69 266 ILE A O 1
ATOM 2010 N N . THR A 1 267 ? -11.115 -20.057 -2.824 1.00 96.31 267 THR A N 1
ATOM 2011 C CA . THR A 1 267 ? -10.050 -19.508 -1.975 1.00 96.31 267 THR A CA 1
ATOM 2012 C C . THR A 1 267 ? -8.882 -20.491 -1.877 1.00 96.31 267 THR A C 1
ATOM 2014 O O . THR A 1 267 ? -9.097 -21.699 -1.910 1.00 96.31 267 THR A O 1
ATOM 2017 N N . ALA A 1 268 ? -7.644 -19.994 -1.755 1.00 92.69 268 ALA A N 1
ATOM 2018 C CA . ALA A 1 268 ? -6.455 -20.798 -1.426 1.00 92.69 268 ALA A CA 1
ATOM 2019 C C . ALA A 1 268 ? -5.930 -20.417 -0.040 1.00 92.69 268 ALA A C 1
ATOM 2021 O O . ALA A 1 268 ? -5.415 -19.306 0.143 1.00 92.69 268 ALA A O 1
ATOM 2022 N N . GLY A 1 269 ? -6.040 -21.346 0.909 1.00 89.75 269 GLY A N 1
ATOM 2023 C CA . GLY A 1 269 ? -5.512 -21.213 2.263 1.00 89.75 269 GLY A CA 1
ATOM 2024 C C . GLY A 1 269 ? -4.037 -21.608 2.370 1.00 89.75 269 GLY A C 1
ATOM 2025 O O . GLY A 1 269 ? -3.518 -22.404 1.586 1.00 89.75 269 GLY A O 1
ATOM 2026 N N . SER A 1 270 ? -3.347 -21.061 3.371 1.00 88.00 270 SER A N 1
ATOM 2027 C CA . SER A 1 270 ? -1.968 -21.452 3.713 1.00 88.00 270 SER A CA 1
ATOM 2028 C C . SER A 1 270 ? -1.896 -22.830 4.385 1.00 88.00 270 SER A C 1
ATOM 2030 O O . SER A 1 270 ? -0.815 -23.393 4.514 1.00 88.00 270 SER A O 1
ATOM 2032 N N . ASP A 1 271 ? -3.047 -23.381 4.770 1.00 86.31 271 ASP A N 1
ATOM 2033 C CA . ASP A 1 271 ? -3.253 -24.765 5.211 1.00 86.31 271 ASP A CA 1
ATOM 2034 C C . ASP A 1 271 ? -3.160 -25.801 4.076 1.00 86.31 271 ASP A C 1
ATOM 2036 O O . ASP A 1 271 ? -3.337 -26.993 4.313 1.00 86.31 271 ASP A O 1
ATOM 2040 N N . GLY A 1 272 ? -2.886 -25.363 2.843 1.00 85.81 272 GLY A N 1
ATOM 2041 C CA . GLY A 1 272 ? -2.767 -26.242 1.681 1.00 85.81 272 GLY A CA 1
ATOM 2042 C C . GLY A 1 272 ? -4.110 -26.669 1.087 1.00 85.81 272 GLY A C 1
ATOM 2043 O O . GLY A 1 272 ? -4.125 -27.509 0.189 1.00 85.81 272 GLY A O 1
ATOM 2044 N N . MET A 1 273 ? -5.224 -26.088 1.547 1.00 88.56 273 MET A N 1
ATOM 2045 C CA . MET A 1 273 ? -6.564 -26.408 1.064 1.00 88.56 273 MET A CA 1
ATOM 2046 C C . MET A 1 273 ? -7.116 -25.286 0.182 1.00 88.56 273 MET A C 1
ATOM 2048 O O . MET A 1 273 ? -7.087 -24.104 0.542 1.00 88.56 273 MET A O 1
ATOM 2052 N N . ALA A 1 274 ? -7.679 -25.671 -0.964 1.00 90.81 274 ALA A N 1
ATOM 2053 C CA . ALA A 1 274 ? -8.528 -24.798 -1.764 1.00 90.81 274 ALA A CA 1
ATOM 2054 C C . ALA A 1 274 ? -10.002 -25.074 -1.439 1.00 90.81 274 ALA A C 1
ATOM 2056 O O . ALA A 1 274 ? -10.392 -26.234 -1.309 1.00 90.81 274 ALA A O 1
ATOM 2057 N N . ARG A 1 275 ? -10.814 -24.026 -1.273 1.00 93.12 275 ARG A N 1
ATOM 2058 C CA . ARG A 1 275 ? -12.218 -24.148 -0.843 1.00 93.12 275 ARG A CA 1
ATOM 2059 C C . ARG A 1 275 ? -13.133 -23.353 -1.751 1.00 93.12 275 ARG A C 1
ATOM 2061 O O . ARG A 1 275 ? -12.821 -22.210 -2.071 1.00 93.12 275 ARG A O 1
ATOM 2068 N N . ILE A 1 276 ? -14.251 -23.953 -2.144 1.00 93.62 276 ILE A N 1
ATOM 2069 C CA . ILE A 1 276 ? -15.264 -23.320 -2.991 1.00 93.62 276 ILE A CA 1
ATOM 2070 C C . ILE A 1 276 ? -16.447 -22.915 -2.122 1.00 93.62 276 ILE A C 1
ATOM 2072 O O . ILE A 1 276 ? -16.937 -23.707 -1.321 1.00 93.62 276 ILE A O 1
ATOM 2076 N N . PHE A 1 277 ? -16.906 -21.684 -2.306 1.00 94.56 277 PHE A N 1
ATOM 2077 C CA . PHE A 1 277 ? -18.055 -21.118 -1.617 1.00 94.56 277 PHE A CA 1
ATOM 2078 C C . PHE A 1 277 ? -19.151 -20.822 -2.632 1.00 94.56 277 PHE A C 1
ATOM 2080 O O . PHE A 1 277 ? -18.895 -20.236 -3.684 1.00 94.56 277 PHE A O 1
ATOM 2087 N N . THR A 1 278 ? -20.376 -21.225 -2.302 1.00 91.69 278 THR A N 1
ATOM 2088 C CA . THR A 1 278 ? -21.532 -21.132 -3.193 1.00 91.69 278 THR A CA 1
ATOM 2089 C C . THR A 1 278 ? -22.742 -20.542 -2.481 1.00 91.69 278 THR A C 1
ATOM 2091 O O . THR A 1 278 ? -22.908 -20.697 -1.271 1.00 91.69 278 THR A O 1
ATOM 2094 N N . ARG A 1 279 ? -23.614 -19.886 -3.252 1.00 88.06 279 ARG A N 1
ATOM 2095 C CA . ARG A 1 279 ? -24.981 -19.531 -2.833 1.00 88.06 279 ARG A CA 1
ATOM 2096 C C . ARG A 1 279 ? -26.025 -20.543 -3.303 1.00 88.06 279 ARG A C 1
ATOM 2098 O O . ARG A 1 279 ? -27.177 -20.473 -2.878 1.00 88.06 279 ARG A O 1
ATOM 2105 N N . ASN A 1 280 ? -25.653 -21.456 -4.198 1.00 88.81 280 ASN A N 1
ATOM 2106 C CA . ASN A 1 280 ? -26.578 -22.434 -4.742 1.00 88.81 280 ASN A CA 1
ATOM 2107 C C . ASN A 1 280 ? -26.720 -23.611 -3.776 1.00 88.81 280 ASN A C 1
ATOM 2109 O O . ASN A 1 280 ? -25.778 -24.378 -3.594 1.00 88.81 280 ASN A O 1
ATOM 2113 N N . GLN A 1 281 ? -27.924 -23.787 -3.229 1.00 89.06 281 GLN A N 1
ATOM 2114 C CA . GLN A 1 281 ? -28.264 -24.866 -2.295 1.00 89.06 281 GLN A CA 1
ATOM 2115 C C . GLN A 1 281 ? -27.953 -26.270 -2.835 1.00 89.06 281 GLN A C 1
ATOM 2117 O O . GLN A 1 281 ? -27.634 -27.164 -2.064 1.00 89.06 281 GLN A O 1
ATOM 2122 N N . GLN A 1 282 ? -27.983 -26.466 -4.156 1.00 87.44 282 GLN A N 1
ATOM 2123 C CA . GLN A 1 282 ? -27.670 -27.751 -4.790 1.00 87.44 282 GLN A CA 1
ATOM 2124 C C . GLN A 1 282 ? -26.169 -28.074 -4.824 1.00 87.44 282 GLN A C 1
ATOM 2126 O O . GLN A 1 282 ? -25.800 -29.192 -5.162 1.00 87.44 282 GLN A O 1
ATOM 2131 N N . ARG A 1 283 ? -25.298 -27.097 -4.541 1.00 86.94 283 ARG A N 1
ATOM 2132 C CA . ARG A 1 283 ? -23.831 -27.247 -4.551 1.00 86.94 283 ARG A CA 1
ATOM 2133 C C . ARG A 1 283 ? -23.215 -27.099 -3.160 1.00 86.94 283 ARG A C 1
ATOM 2135 O O . ARG A 1 283 ? -21.993 -27.045 -3.038 1.00 86.94 283 ARG A O 1
ATOM 2142 N N . VAL A 1 284 ? -24.050 -26.952 -2.133 1.00 88.88 284 VAL A N 1
ATOM 2143 C CA . VAL A 1 284 ? -23.599 -26.825 -0.748 1.00 88.88 284 VAL A CA 1
ATOM 2144 C C . VAL A 1 284 ? -22.970 -28.149 -0.318 1.00 88.88 284 VAL A C 1
ATOM 2146 O O . VAL A 1 284 ? -23.508 -29.217 -0.599 1.00 88.88 284 VAL A O 1
ATOM 2149 N N . ALA A 1 285 ? -21.816 -28.061 0.344 1.00 87.62 285 ALA A N 1
ATOM 2150 C CA . ALA A 1 285 ? -21.103 -29.220 0.866 1.00 87.62 285 ALA A CA 1
ATOM 2151 C C . ALA A 1 285 ? -21.945 -29.989 1.899 1.00 87.62 285 ALA A C 1
ATOM 2153 O O . ALA A 1 285 ? -22.909 -29.464 2.464 1.00 87.62 285 ALA A O 1
ATOM 2154 N N . SER A 1 286 ? -21.563 -31.232 2.186 1.00 89.12 286 SER A N 1
ATOM 2155 C CA . SER A 1 286 ? -22.250 -32.026 3.204 1.00 89.12 286 SER A CA 1
ATOM 2156 C C . SER A 1 286 ? -22.176 -31.358 4.585 1.00 89.12 286 SER A C 1
ATOM 2158 O O . SER A 1 286 ? -21.228 -30.637 4.906 1.00 89.12 286 SER A O 1
ATOM 2160 N N . ALA A 1 287 ? -23.155 -31.637 5.452 1.00 88.50 287 ALA A N 1
ATOM 2161 C CA . ALA A 1 287 ? -23.169 -31.097 6.816 1.00 88.50 287 ALA A CA 1
ATOM 2162 C C . ALA A 1 287 ? -21.880 -31.428 7.596 1.00 88.50 287 ALA A C 1
ATOM 2164 O O . ALA A 1 287 ? -21.404 -30.615 8.387 1.00 88.50 287 ALA A O 1
ATOM 2165 N N . GLN A 1 288 ? -21.290 -32.597 7.331 1.00 86.94 288 GLN A N 1
ATOM 2166 C CA . GLN A 1 288 ? -20.030 -33.023 7.931 1.00 86.94 288 GLN A CA 1
ATOM 2167 C C . GLN A 1 288 ? -18.850 -32.151 7.474 1.00 86.94 288 GLN A C 1
ATOM 2169 O O . GLN A 1 288 ? -18.056 -31.720 8.306 1.00 86.94 288 GLN A O 1
ATOM 2174 N N . GLU A 1 289 ? -18.738 -31.853 6.178 1.00 87.62 289 GLU A N 1
ATOM 2175 C CA . GLU A 1 289 ? -17.675 -30.991 5.641 1.00 87.62 289 GLU A CA 1
ATOM 2176 C C . GLU A 1 289 ? -17.807 -29.548 6.132 1.00 87.62 289 GLU A C 1
ATOM 2178 O O . GLU A 1 289 ? -16.805 -28.924 6.486 1.00 87.62 289 GLU A O 1
ATOM 2183 N N . ILE A 1 290 ? -19.039 -29.035 6.211 1.00 89.25 290 ILE A N 1
ATOM 2184 C CA . ILE A 1 290 ? -19.318 -27.711 6.781 1.00 89.25 290 ILE A CA 1
ATOM 2185 C C . ILE A 1 290 ? -18.871 -27.673 8.242 1.00 89.25 290 ILE A C 1
ATOM 2187 O O . ILE A 1 290 ? -18.142 -26.764 8.633 1.00 89.25 290 ILE A O 1
ATOM 2191 N N . GLN A 1 291 ? -19.233 -28.682 9.038 1.00 84.88 291 GLN A N 1
ATOM 2192 C CA . GLN A 1 291 ? -18.831 -28.759 10.440 1.00 84.88 291 GLN A CA 1
ATOM 2193 C C . GLN A 1 291 ? -17.307 -28.837 10.599 1.00 84.88 291 GLN A C 1
ATOM 2195 O O . GLN A 1 291 ? -16.754 -28.154 11.458 1.00 84.88 291 GLN A O 1
ATOM 2200 N N . MET A 1 292 ? -16.618 -29.625 9.766 1.00 86.19 292 MET A N 1
ATOM 2201 C CA . MET A 1 292 ? -15.153 -29.702 9.764 1.00 86.19 292 MET A CA 1
ATOM 2202 C C . MET A 1 292 ? -14.514 -28.354 9.420 1.00 86.19 292 MET A C 1
ATOM 2204 O O . MET A 1 292 ? -13.547 -27.948 10.064 1.00 86.19 292 MET A O 1
ATOM 2208 N N . PHE A 1 293 ? -15.053 -27.644 8.424 1.00 89.56 293 PHE A N 1
ATOM 2209 C CA . PHE A 1 293 ? -14.582 -26.311 8.065 1.00 89.56 293 PHE A CA 1
ATOM 2210 C C . PHE A 1 293 ? -14.792 -25.314 9.205 1.00 89.56 293 PHE A C 1
ATOM 2212 O O . PHE A 1 293 ? -13.853 -24.614 9.567 1.00 89.56 293 PHE A O 1
ATOM 2219 N N . GLU A 1 294 ? -15.987 -25.274 9.795 1.00 87.25 294 GLU A N 1
ATOM 2220 C CA . GLU A 1 294 ? -16.307 -24.380 10.910 1.00 87.25 294 GLU A CA 1
ATOM 2221 C C . GLU A 1 294 ? -15.436 -24.654 12.136 1.00 87.25 294 GLU A C 1
ATOM 2223 O O . GLU A 1 294 ? -14.951 -23.714 12.757 1.00 87.25 294 GLU A O 1
ATOM 2228 N N . GLN A 1 295 ? -15.198 -25.925 12.471 1.00 81.81 295 GLN A N 1
ATOM 2229 C CA . GLN A 1 295 ? -14.309 -26.307 13.569 1.00 81.81 295 GLN A CA 1
ATOM 2230 C C . GLN A 1 295 ? -12.864 -25.890 13.301 1.00 81.81 295 GLN A C 1
ATOM 2232 O O . GLN A 1 295 ? -12.201 -25.389 14.201 1.00 81.81 295 GLN A O 1
ATOM 2237 N N . ALA A 1 296 ? -12.379 -26.062 12.071 1.00 83.12 296 ALA A N 1
ATOM 2238 C CA . ALA A 1 296 ? -11.032 -25.643 11.702 1.00 83.12 296 ALA A CA 1
ATOM 2239 C C . ALA A 1 296 ? -10.894 -24.111 11.634 1.00 83.12 296 ALA A C 1
ATOM 2241 O O . ALA A 1 296 ? -9.820 -23.578 11.892 1.00 83.12 296 ALA A O 1
ATOM 2242 N N . ALA A 1 297 ? -11.961 -23.403 11.254 1.00 83.19 297 ALA A N 1
ATOM 2243 C CA . ALA A 1 297 ? -11.997 -21.947 11.141 1.00 83.19 297 ALA A CA 1
ATOM 2244 C C . ALA A 1 297 ? -12.315 -21.249 12.472 1.00 83.19 297 ALA A C 1
ATOM 2246 O O . ALA A 1 297 ? -12.164 -20.028 12.579 1.00 83.19 297 ALA A O 1
ATOM 2247 N N . ALA A 1 298 ? -12.755 -22.003 13.482 1.00 70.88 298 ALA A N 1
ATOM 2248 C CA . ALA A 1 298 ? -12.899 -21.513 14.837 1.00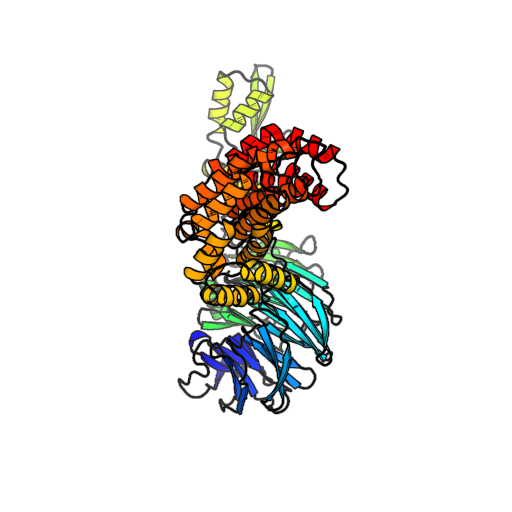 70.88 298 ALA A CA 1
ATOM 2249 C C . ALA A 1 298 ? -11.512 -21.118 15.359 1.00 70.88 298 ALA A C 1
ATOM 2251 O O . ALA A 1 298 ? -10.617 -21.941 15.519 1.00 70.88 298 ALA A O 1
ATOM 2252 N N . SER A 1 299 ? -11.329 -19.824 15.597 1.00 52.25 299 SER A N 1
ATOM 2253 C CA . SER A 1 299 ? -10.185 -19.335 16.364 1.00 52.25 299 SER A CA 1
ATOM 2254 C C . SER A 1 299 ? -10.371 -19.720 17.835 1.00 52.25 299 SER A C 1
ATOM 2256 O O . SER A 1 299 ? -11.511 -19.847 18.280 1.00 52.25 299 SER A O 1
ATOM 2258 N N . ASP A 1 300 ? -9.281 -19.819 18.608 1.00 39.78 300 ASP A N 1
ATOM 2259 C CA . ASP A 1 300 ? -9.273 -19.875 20.089 1.00 39.78 300 ASP A CA 1
ATOM 2260 C C . ASP A 1 300 ? -9.837 -18.577 20.733 1.00 39.78 300 ASP A C 1
ATOM 2262 O O . ASP A 1 300 ? -9.352 -18.076 21.747 1.00 39.78 300 ASP A O 1
ATOM 2266 N N . MET A 1 301 ? -10.852 -17.968 20.120 1.00 43.44 301 MET A N 1
ATOM 2267 C CA . MET A 1 301 ? -11.650 -16.892 20.682 1.00 43.44 301 MET A CA 1
ATOM 2268 C C . MET A 1 301 ? -12.956 -17.483 21.206 1.00 43.44 301 MET A C 1
ATOM 2270 O O . MET A 1 301 ? -13.732 -18.068 20.453 1.00 43.44 301 MET A O 1
ATOM 2274 N N . GLU A 1 302 ? -13.182 -17.318 22.510 1.00 41.47 302 GLU A N 1
ATOM 2275 C CA . GLU A 1 302 ? -14.339 -17.847 23.236 1.00 41.47 302 GLU A CA 1
ATOM 2276 C C . GLU A 1 302 ? -15.665 -17.576 22.505 1.00 41.47 302 GLU A C 1
ATOM 2278 O O . GLU A 1 302 ? -16.002 -16.434 22.165 1.00 41.47 302 GLU A O 1
ATOM 2283 N N . ALA A 1 303 ? -16.434 -18.646 22.286 1.00 48.12 303 ALA A N 1
ATOM 2284 C CA . ALA A 1 303 ? -17.785 -18.569 21.754 1.00 48.12 303 ALA A CA 1
ATOM 2285 C C . ALA A 1 303 ? -18.663 -17.675 22.649 1.00 48.12 303 ALA A C 1
ATOM 2287 O O . ALA A 1 303 ? -18.632 -17.773 23.877 1.00 48.12 303 ALA A O 1
ATOM 2288 N N . MET A 1 304 ? -19.468 -16.805 22.033 1.00 55.47 304 MET A N 1
ATOM 2289 C CA . MET A 1 304 ? -20.420 -15.967 22.764 1.00 55.47 304 MET A CA 1
ATOM 2290 C C . MET A 1 304 ? -21.429 -16.854 23.512 1.00 55.47 304 MET A C 1
ATOM 2292 O O . MET A 1 304 ? -21.991 -17.778 22.923 1.00 55.47 304 MET A O 1
ATOM 2296 N N . ASN A 1 305 ? -21.692 -16.557 24.791 1.00 60.06 305 ASN A N 1
ATOM 2297 C CA . ASN A 1 305 ? -22.725 -17.257 25.560 1.00 60.06 305 ASN A CA 1
ATOM 2298 C C . ASN A 1 305 ? -24.092 -17.134 24.853 1.00 60.06 305 ASN A C 1
ATOM 2300 O O . ASN A 1 305 ? -24.538 -16.025 24.551 1.00 60.06 305 ASN A O 1
ATOM 2304 N N . VAL A 1 306 ? -24.740 -18.271 24.591 1.00 67.88 306 VAL A N 1
ATOM 2305 C CA . VAL A 1 306 ? -26.026 -18.366 23.876 1.00 67.88 306 VAL A CA 1
ATOM 2306 C C . VAL A 1 306 ? -27.247 -18.221 24.784 1.00 67.88 306 VAL A C 1
ATOM 2308 O O . VAL A 1 306 ? -28.378 -18.121 24.302 1.00 67.88 306 VAL A O 1
ATOM 2311 N N . GLU A 1 307 ? -27.029 -18.188 26.097 1.00 65.19 307 GLU A N 1
ATOM 2312 C CA . GLU A 1 307 ? -28.071 -17.988 27.098 1.00 65.19 307 GLU A CA 1
ATOM 2313 C C . GLU A 1 307 ? -28.770 -16.628 26.911 1.00 65.19 307 GLU A C 1
ATOM 2315 O O . GLU A 1 307 ? -28.139 -15.571 26.855 1.00 65.19 307 GLU A O 1
ATOM 2320 N N . GLY A 1 308 ? -30.101 -16.645 26.790 1.00 67.75 308 GLY A N 1
ATOM 2321 C CA . GLY A 1 308 ? -30.921 -15.437 26.625 1.00 67.75 308 GLY A CA 1
ATOM 2322 C C . GLY A 1 308 ? -30.977 -14.855 25.206 1.00 67.75 308 GLY A C 1
ATOM 2323 O O . GLY A 1 308 ? -31.599 -13.807 25.010 1.00 67.75 308 GLY A O 1
ATOM 2324 N N . LEU A 1 309 ? -30.364 -15.501 24.208 1.00 81.06 309 LEU A N 1
ATOM 2325 C CA . LEU A 1 309 ? -30.575 -15.139 22.805 1.00 81.06 309 LEU A CA 1
ATOM 2326 C C . LEU A 1 309 ? -31.939 -15.659 22.296 1.00 81.06 309 LEU A C 1
ATOM 2328 O O . LEU A 1 309 ? -32.349 -16.757 22.678 1.00 81.06 309 LEU A O 1
ATOM 2332 N N . PRO A 1 310 ? -32.642 -14.899 21.429 1.00 84.06 310 PRO A N 1
ATOM 2333 C CA . PRO A 1 310 ? -33.901 -15.333 20.829 1.00 84.06 310 PRO A CA 1
ATOM 2334 C C . PRO A 1 310 ? -33.738 -16.672 20.092 1.00 84.06 310 PRO A C 1
ATOM 2336 O O . PRO A 1 310 ? -32.766 -16.817 19.347 1.00 84.06 310 PRO A O 1
ATOM 2339 N N . PRO A 1 311 ? -34.655 -17.639 20.265 1.00 85.25 311 PRO A N 1
ATOM 2340 C CA . PRO A 1 311 ? -34.563 -18.940 19.607 1.00 85.25 311 PRO A CA 1
ATOM 2341 C C . PRO A 1 311 ? -34.765 -18.833 18.090 1.00 85.25 311 PRO A C 1
ATOM 2343 O O . PRO A 1 311 ? -35.399 -17.899 17.601 1.00 85.25 311 PRO A O 1
ATOM 2346 N N . GLU A 1 312 ? -34.285 -19.837 17.354 1.00 87.44 312 GLU A N 1
ATOM 2347 C CA . GLU A 1 312 ? -34.436 -19.969 15.895 1.00 87.44 312 GLU A CA 1
ATOM 2348 C C . GLU A 1 312 ? -35.882 -19.774 15.402 1.00 87.44 312 GLU A C 1
ATOM 2350 O O . GLU A 1 312 ? -36.104 -19.195 14.342 1.00 87.44 312 GLU A O 1
ATOM 2355 N N . SER A 1 313 ? -36.883 -20.150 16.205 1.00 84.88 313 SER A N 1
ATOM 2356 C CA . SER A 1 313 ? -38.302 -19.942 15.888 1.00 84.88 313 SER A CA 1
ATOM 2357 C C . SER A 1 313 ? -38.699 -18.470 15.704 1.00 84.88 313 SER A C 1
ATOM 2359 O O . SER A 1 313 ? -39.690 -18.180 15.034 1.00 84.88 313 SER A O 1
ATOM 2361 N N . GLU A 1 314 ? -37.931 -17.517 16.242 1.00 85.38 314 GLU A N 1
ATOM 2362 C CA . GLU A 1 314 ? -38.174 -16.088 16.036 1.00 85.38 314 GLU A CA 1
ATOM 2363 C C . GLU A 1 314 ? -37.761 -15.581 14.649 1.00 85.38 314 GLU A C 1
ATOM 2365 O O . GLU A 1 314 ? -38.201 -14.497 14.265 1.00 85.38 314 GLU A O 1
ATOM 2370 N N . LEU A 1 315 ? -36.997 -16.351 13.866 1.00 84.44 315 LEU A N 1
ATOM 2371 C CA . LEU A 1 315 ? -36.694 -16.010 12.469 1.00 84.44 315 LEU A CA 1
ATOM 2372 C C . LEU A 1 315 ? -37.953 -16.000 11.586 1.00 84.44 315 LEU A C 1
ATOM 2374 O O . LEU A 1 315 ? -37.951 -15.400 10.516 1.00 84.44 315 LEU A O 1
ATOM 2378 N N . MET A 1 316 ? -39.051 -16.599 12.052 1.00 82.88 316 MET A N 1
ATOM 2379 C CA . MET A 1 316 ? -40.352 -16.541 11.379 1.00 82.88 316 MET A CA 1
ATOM 2380 C C . MET A 1 316 ? -41.053 -15.185 11.554 1.00 82.88 316 MET A C 1
ATOM 2382 O O . MET A 1 316 ? -42.033 -14.904 10.866 1.00 82.88 316 MET A O 1
ATOM 2386 N N . LYS A 1 317 ? -40.587 -14.334 12.480 1.00 87.38 317 LYS A N 1
ATOM 2387 C CA . LYS A 1 317 ? -41.160 -13.003 12.710 1.00 87.38 317 LYS A CA 1
ATOM 2388 C C . LYS A 1 317 ? -40.497 -11.986 11.777 1.00 87.38 317 LYS A C 1
ATOM 2390 O O . LYS A 1 317 ? -39.267 -11.887 11.793 1.00 87.38 317 LYS A O 1
ATOM 2395 N N . PRO A 1 318 ? -41.267 -11.173 11.032 1.00 84.19 318 PRO A N 1
ATOM 2396 C CA . PRO A 1 318 ? -40.695 -10.146 10.178 1.00 84.19 318 PRO A CA 1
ATOM 2397 C C . PRO A 1 318 ? -39.837 -9.140 10.948 1.00 84.19 318 PRO A C 1
ATOM 2399 O O . PRO A 1 318 ? -40.159 -8.755 12.077 1.00 84.19 318 PRO A O 1
ATOM 2402 N N . GLY A 1 319 ? -38.742 -8.700 10.335 1.00 83.75 319 GLY A N 1
ATOM 2403 C CA . GLY A 1 319 ? -37.967 -7.568 10.827 1.00 83.75 319 GLY A CA 1
ATOM 2404 C C . GLY A 1 319 ? -38.746 -6.258 10.700 1.00 83.75 319 GLY A C 1
ATOM 2405 O O . GLY A 1 319 ? -39.629 -6.102 9.862 1.00 83.75 319 GLY A O 1
ATOM 2406 N N . GLN A 1 320 ? -38.430 -5.307 11.572 1.00 83.06 320 GLN A N 1
ATOM 2407 C CA . GLN A 1 320 ? -39.133 -4.027 11.686 1.00 83.06 320 GLN A CA 1
ATOM 2408 C C . GLN A 1 320 ? -38.701 -3.007 10.629 1.00 83.06 320 GLN A C 1
ATOM 2410 O O . GLN A 1 320 ? -39.434 -2.063 10.355 1.00 83.06 320 GLN A O 1
ATOM 2415 N N . LYS A 1 321 ? -37.491 -3.153 10.084 1.00 77.50 321 LYS A N 1
ATOM 2416 C CA . LYS A 1 321 ? -36.930 -2.266 9.060 1.00 77.50 321 LYS A CA 1
ATOM 2417 C C . LYS A 1 321 ? -35.885 -3.002 8.239 1.00 77.50 321 LYS A C 1
ATOM 2419 O O . LYS A 1 321 ? -35.179 -3.854 8.790 1.00 77.50 321 LYS A O 1
ATOM 2424 N N . ASP A 1 322 ? -35.766 -2.659 6.961 1.00 73.69 322 ASP A N 1
ATOM 2425 C CA . ASP A 1 322 ? -34.714 -3.207 6.108 1.00 73.69 322 ASP A CA 1
ATOM 2426 C C . ASP A 1 322 ? -33.316 -3.002 6.715 1.00 73.69 322 ASP A C 1
ATOM 2428 O O . ASP A 1 322 ? -33.025 -1.986 7.357 1.00 73.69 322 ASP A O 1
ATOM 2432 N N . GLY A 1 323 ? -32.463 -4.017 6.587 1.00 59.69 323 GLY A N 1
ATOM 2433 C CA . GLY A 1 323 ? -31.117 -4.014 7.152 1.00 59.69 323 GLY A CA 1
ATOM 2434 C C . GLY A 1 323 ? -31.039 -4.192 8.673 1.00 59.69 323 GLY A C 1
ATOM 2435 O O . GLY A 1 323 ? -29.939 -4.122 9.224 1.00 59.69 323 GLY A O 1
ATOM 2436 N N . GLN A 1 324 ? -32.152 -4.435 9.379 1.00 76.81 324 GLN A N 1
ATOM 2437 C CA . GLN A 1 324 ? -32.131 -4.720 10.819 1.00 76.81 324 GLN A CA 1
ATOM 2438 C C . GLN A 1 324 ? -31.250 -5.937 11.118 1.00 76.81 324 GLN A C 1
ATOM 2440 O O . GLN A 1 324 ? -31.504 -7.006 10.584 1.00 76.81 324 GLN A O 1
ATOM 2445 N N . VAL A 1 325 ? -30.276 -5.809 12.023 1.00 71.31 325 VAL A N 1
ATOM 2446 C CA . VAL A 1 325 ? -29.412 -6.922 12.448 1.00 71.31 325 VAL A CA 1
ATOM 2447 C C . VAL A 1 325 ? -29.827 -7.427 13.833 1.00 71.31 325 VAL A C 1
ATOM 2449 O O . VAL A 1 325 ? -30.014 -6.633 14.757 1.00 71.31 325 VAL A O 1
ATOM 2452 N N . LYS A 1 326 ? -29.967 -8.745 13.993 1.00 80.00 326 LYS A N 1
ATOM 2453 C CA . LYS A 1 326 ? -30.242 -9.431 15.267 1.00 80.00 326 LYS A CA 1
ATOM 2454 C C . LYS A 1 326 ? -29.363 -10.670 15.408 1.00 80.00 326 LYS A C 1
ATOM 2456 O O . LYS A 1 326 ? -28.874 -11.199 14.420 1.00 80.00 326 LYS A O 1
ATOM 2461 N N . ILE A 1 327 ? -29.175 -11.126 16.644 1.00 79.88 327 ILE A N 1
ATOM 2462 C CA . ILE A 1 327 ? -28.457 -12.367 16.955 1.00 79.88 327 ILE A CA 1
ATOM 2463 C C . ILE A 1 327 ? -29.472 -13.353 17.522 1.00 79.88 327 ILE A C 1
ATOM 2465 O O . ILE A 1 327 ? -30.225 -12.978 18.419 1.00 79.88 327 ILE A O 1
ATOM 2469 N N . PHE A 1 328 ? -29.485 -14.572 17.003 1.00 82.38 328 PHE A N 1
ATOM 2470 C CA . PHE A 1 328 ? -30.381 -15.655 17.387 1.00 82.38 328 PHE A CA 1
ATOM 2471 C C . PHE A 1 328 ? -29.569 -16.834 17.926 1.00 82.38 328 PHE A C 1
ATOM 2473 O O . PHE A 1 328 ? -28.432 -17.050 17.507 1.00 82.38 328 PHE A O 1
ATOM 2480 N N . ASN A 1 329 ? -30.150 -17.600 18.845 1.00 84.62 329 ASN A N 1
ATOM 2481 C CA . ASN A 1 329 ? -29.667 -18.927 19.192 1.00 84.62 329 ASN A CA 1
ATOM 2482 C C . ASN A 1 329 ? -30.208 -19.915 18.160 1.00 84.62 329 ASN A C 1
ATOM 2484 O O . ASN A 1 329 ? -31.389 -20.269 18.181 1.00 84.62 329 ASN A O 1
ATOM 2488 N N . VAL A 1 330 ? -29.330 -20.334 17.259 1.00 79.06 330 VAL A N 1
ATOM 2489 C CA . VAL A 1 330 ? -29.619 -21.336 16.238 1.00 79.06 330 VAL A CA 1
ATOM 2490 C C . VAL A 1 330 ? -28.750 -22.538 16.555 1.00 79.06 330 VAL A C 1
ATOM 2492 O O . VAL A 1 330 ? -27.524 -22.440 16.527 1.00 79.06 330 VAL A O 1
ATOM 2495 N N . GLN A 1 331 ? -29.387 -23.649 16.926 1.00 78.25 331 GLN A N 1
ATOM 2496 C CA . GLN A 1 331 ? -28.711 -24.914 17.242 1.00 78.25 331 GLN A CA 1
ATOM 2497 C C . GLN A 1 331 ? -27.575 -24.791 18.282 1.00 78.25 331 GLN A C 1
ATOM 2499 O O . GLN A 1 331 ? -26.543 -25.451 18.175 1.00 78.25 331 GLN A O 1
ATOM 2504 N N . GLY A 1 332 ? -27.738 -23.932 19.294 1.00 67.25 332 GLY A N 1
ATOM 2505 C CA . GLY A 1 332 ? -26.731 -23.742 20.344 1.00 67.25 332 GLY A CA 1
ATOM 2506 C C . GLY A 1 332 ? -25.569 -22.827 19.949 1.00 67.25 332 GLY A C 1
ATOM 2507 O O . GLY A 1 332 ? -24.576 -22.775 20.671 1.00 67.25 332 GLY A O 1
ATOM 2508 N N . LYS A 1 333 ? -25.682 -22.088 18.836 1.00 70.44 333 LYS A N 1
ATOM 2509 C CA . LYS A 1 333 ? -24.710 -21.081 18.386 1.00 70.44 333 LYS A CA 1
ATOM 2510 C C . LYS A 1 333 ? -25.359 -19.699 18.277 1.00 70.44 333 LYS A C 1
ATOM 2512 O O . LYS A 1 333 ? -26.511 -19.565 17.865 1.00 70.44 333 LYS A O 1
ATOM 2517 N N . ALA A 1 334 ? -24.602 -18.654 18.618 1.00 76.19 334 ALA A N 1
ATOM 2518 C CA . ALA A 1 334 ? -25.019 -17.264 18.451 1.00 76.19 334 ALA A CA 1
ATOM 2519 C C . ALA A 1 334 ? -24.859 -16.842 16.981 1.00 76.19 334 ALA A C 1
ATOM 2521 O O . ALA A 1 334 ? -23.755 -16.531 16.543 1.00 76.19 334 ALA A O 1
ATOM 2522 N N . MET A 1 335 ? -25.945 -16.824 16.214 1.00 73.31 335 MET A N 1
ATOM 2523 C CA . MET A 1 335 ? -25.938 -16.523 14.779 1.00 73.31 335 MET A CA 1
ATOM 2524 C C . MET A 1 335 ? -26.506 -15.130 14.504 1.00 73.31 335 MET A C 1
ATOM 2526 O O . MET A 1 335 ? -27.607 -14.797 14.935 1.00 73.31 335 MET A O 1
ATOM 2530 N N . VAL A 1 336 ? -25.759 -14.303 13.779 1.00 77.88 336 VAL A N 1
ATOM 2531 C CA . VAL A 1 336 ? -26.150 -12.961 13.338 1.00 77.88 336 VAL A CA 1
ATOM 2532 C C . VAL A 1 336 ? -26.975 -13.067 12.059 1.00 77.88 336 VAL A C 1
ATOM 2534 O O . VAL A 1 336 ? -26.534 -13.663 11.080 1.00 77.88 336 VAL A O 1
ATOM 2537 N N . TYR A 1 337 ? -28.141 -12.431 12.039 1.00 79.62 337 TYR A N 1
ATOM 2538 C CA . TYR A 1 337 ? -29.028 -12.324 10.886 1.00 79.62 337 TYR A CA 1
ATOM 2539 C C . TYR A 1 337 ? -29.363 -10.865 10.593 1.00 79.62 337 TYR A C 1
ATOM 2541 O O . TYR A 1 337 ? -29.488 -10.050 11.508 1.00 79.62 337 TYR A O 1
ATOM 2549 N N . ARG A 1 338 ? -29.568 -10.550 9.316 1.00 74.06 338 ARG A N 1
ATOM 2550 C CA . ARG A 1 338 ? -30.016 -9.252 8.817 1.00 74.06 338 ARG A CA 1
ATOM 2551 C C . ARG A 1 338 ? -31.365 -9.395 8.113 1.00 74.06 338 ARG A C 1
ATOM 2553 O O . ARG A 1 338 ? -31.513 -10.260 7.262 1.00 74.06 338 ARG A O 1
ATOM 2560 N N . TRP A 1 339 ? -32.332 -8.548 8.435 1.00 86.62 339 TRP A N 1
ATOM 2561 C CA . TRP A 1 339 ? -33.617 -8.493 7.742 1.00 86.62 339 TRP A CA 1
ATOM 2562 C C . TRP A 1 339 ? -33.458 -7.899 6.339 1.00 86.62 339 TRP A C 1
ATOM 2564 O O . TRP A 1 339 ? -32.832 -6.846 6.193 1.00 86.62 339 TRP A O 1
ATOM 2574 N N . SER A 1 340 ? -34.026 -8.576 5.341 1.00 77.06 340 SER A N 1
ATOM 2575 C CA . SER A 1 340 ? -34.244 -8.068 3.986 1.00 77.06 340 SER A CA 1
ATOM 2576 C C . SER A 1 340 ? -35.737 -7.823 3.811 1.00 77.06 340 SER A C 1
ATOM 2578 O O . SER A 1 340 ? -36.535 -8.759 3.898 1.00 77.06 340 SER A O 1
ATOM 2580 N N . GLN A 1 341 ? -36.118 -6.562 3.621 1.00 79.38 341 GLN A N 1
ATOM 2581 C CA . GLN A 1 341 ? -37.508 -6.169 3.396 1.00 79.38 341 GLN A CA 1
ATOM 2582 C C . GLN A 1 341 ? -37.966 -6.531 1.978 1.00 79.38 341 GLN A C 1
ATOM 2584 O O . GLN A 1 341 ? -39.130 -6.882 1.802 1.00 79.38 341 GLN A O 1
ATOM 2589 N N . ASP A 1 342 ? -37.041 -6.537 1.015 1.00 65.81 342 ASP A N 1
ATOM 2590 C CA . ASP A 1 342 ? -37.294 -6.966 -0.364 1.00 65.81 342 ASP A CA 1
ATOM 2591 C C . ASP A 1 342 ? -37.591 -8.471 -0.439 1.00 65.81 342 ASP A C 1
ATOM 2593 O O . ASP A 1 342 ? -38.519 -8.896 -1.123 1.00 65.81 342 ASP A O 1
ATOM 2597 N N . ASP A 1 343 ? -36.850 -9.285 0.323 1.00 65.44 343 ASP A N 1
ATOM 2598 C CA . ASP A 1 343 ? -37.034 -10.742 0.357 1.00 65.44 343 ASP A CA 1
ATOM 2599 C C . ASP A 1 343 ? -38.008 -11.217 1.447 1.00 65.44 343 ASP A C 1
ATOM 2601 O O . ASP A 1 343 ? -38.258 -12.419 1.568 1.00 65.44 343 ASP A O 1
ATOM 2605 N N . MET A 1 344 ? -38.495 -10.299 2.289 1.00 79.44 344 MET A N 1
ATOM 2606 C CA . MET A 1 344 ? -39.326 -10.578 3.467 1.00 79.44 344 MET A CA 1
ATOM 2607 C C . MET A 1 344 ? -38.774 -11.712 4.352 1.00 79.44 344 MET A C 1
ATOM 2609 O O . MET A 1 344 ? -39.528 -12.538 4.875 1.00 79.44 344 MET A O 1
ATOM 2613 N N . LYS A 1 345 ? -37.446 -11.763 4.536 1.00 79.81 345 LYS A N 1
ATOM 2614 C CA . LYS A 1 345 ? -36.778 -12.813 5.322 1.00 79.81 345 LYS A CA 1
ATOM 2615 C C . LYS A 1 345 ? -35.534 -12.320 6.053 1.00 79.81 345 LYS A C 1
ATOM 2617 O O . LYS A 1 345 ? -34.884 -11.348 5.667 1.00 79.81 345 LYS A O 1
ATOM 2622 N N . TRP A 1 346 ? -35.160 -13.056 7.094 1.00 78.62 346 TRP A N 1
ATOM 2623 C CA . TRP A 1 346 ? -33.864 -12.911 7.747 1.00 78.62 346 TRP A CA 1
ATOM 2624 C C . TRP A 1 346 ? -32.781 -13.641 6.946 1.00 78.62 346 TRP A C 1
ATOM 2626 O O . TRP A 1 346 ? -32.890 -14.831 6.665 1.00 78.62 346 TRP A O 1
ATOM 2636 N N . ILE A 1 347 ? -31.716 -12.927 6.598 1.00 60.75 347 ILE A N 1
ATOM 2637 C CA . ILE A 1 347 ? -30.535 -13.436 5.900 1.00 60.75 347 ILE A CA 1
ATOM 2638 C C . ILE A 1 347 ? -29.429 -13.658 6.932 1.00 60.75 347 ILE A C 1
ATOM 2640 O O . ILE A 1 347 ? -29.053 -12.727 7.644 1.00 60.75 347 ILE A O 1
ATOM 2644 N N . CYS A 1 348 ? -28.905 -14.879 7.029 1.00 70.62 348 CYS A N 1
ATOM 2645 C CA . CYS A 1 348 ? -27.791 -15.187 7.926 1.00 70.62 348 CYS A CA 1
ATOM 2646 C C . CYS A 1 348 ? -26.518 -14.456 7.469 1.00 70.62 348 CYS A C 1
ATOM 2648 O O . CYS A 1 348 ? -26.103 -14.581 6.320 1.00 70.62 348 CYS A O 1
ATOM 2650 N N . VAL A 1 349 ? -25.893 -13.709 8.380 1.00 63.16 349 VAL A N 1
ATOM 2651 C CA . VAL A 1 349 ? -24.661 -12.935 8.151 1.00 63.16 349 VAL A CA 1
ATOM 2652 C C . VAL A 1 349 ? -23.428 -13.710 8.633 1.00 63.16 349 VAL A C 1
ATOM 2654 O O . VAL A 1 349 ? -22.372 -13.623 8.009 1.00 63.16 349 VAL A O 1
ATOM 2657 N N . GLY A 1 350 ? -23.553 -14.488 9.716 1.00 58.00 350 GLY A N 1
ATOM 2658 C CA . GLY A 1 350 ? -22.474 -15.322 10.267 1.00 58.00 350 GLY A CA 1
ATOM 2659 C C . GLY A 1 350 ? -22.583 -15.538 11.780 1.00 58.00 350 GLY A C 1
ATOM 2660 O O . GLY A 1 350 ? -23.521 -15.059 12.407 1.00 58.00 350 GLY A O 1
ATOM 2661 N N . GLN A 1 351 ? -21.630 -16.248 12.385 1.00 66.00 351 GLN A N 1
ATOM 2662 C CA . GLN A 1 351 ? -21.597 -16.489 13.834 1.00 66.00 351 GLN A CA 1
ATOM 2663 C C . GLN A 1 351 ? -21.033 -15.271 14.596 1.00 66.00 351 GLN A C 1
ATOM 2665 O O . GLN A 1 351 ? -20.045 -14.667 14.181 1.00 66.00 351 GLN A O 1
ATOM 2670 N N . ALA A 1 352 ? -21.665 -14.892 15.710 1.00 59.34 352 ALA A N 1
ATOM 2671 C CA . ALA A 1 352 ? -21.218 -13.812 16.585 1.00 59.34 352 ALA A CA 1
ATOM 2672 C C . ALA A 1 352 ? -20.055 -14.279 17.477 1.00 59.34 352 ALA A C 1
ATOM 2674 O O . ALA A 1 352 ? -20.165 -15.293 18.166 1.00 59.34 352 ALA A O 1
ATOM 2675 N N . MET A 1 353 ? -18.968 -13.504 17.503 1.00 57.53 353 MET A N 1
ATOM 2676 C CA . MET A 1 353 ? -17.771 -13.763 18.315 1.00 57.53 353 MET A CA 1
ATOM 2677 C C . MET A 1 353 ? -17.620 -12.652 19.370 1.0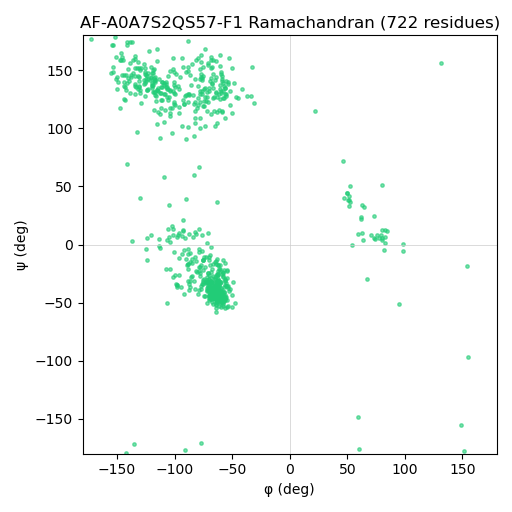0 57.53 353 MET A C 1
ATOM 2679 O O . MET A 1 353 ? -17.764 -11.475 19.030 1.00 57.53 353 MET A O 1
ATOM 2683 N N . GLY A 1 354 ? -17.331 -12.996 20.633 1.00 47.84 354 GLY A N 1
ATOM 2684 C CA . GLY A 1 354 ? -17.004 -12.027 21.693 1.00 47.84 354 GLY A CA 1
ATOM 2685 C C . GLY A 1 354 ? -17.747 -12.198 23.028 1.00 47.84 354 GLY A C 1
ATOM 2686 O O . GLY A 1 354 ? -18.840 -12.760 23.077 1.00 47.84 354 GLY A O 1
ATOM 2687 N N . GLN A 1 355 ? -17.104 -11.673 24.088 1.00 35.06 355 GLN A N 1
ATOM 2688 C CA . GLN A 1 355 ? -17.400 -11.810 25.525 1.00 35.06 355 GLN A CA 1
ATOM 2689 C C . GLN A 1 355 ? -18.890 -11.913 25.863 1.00 35.06 355 GLN A C 1
ATOM 2691 O O . GLN A 1 355 ? -19.698 -11.070 25.465 1.00 35.06 355 GLN A O 1
ATOM 2696 N N . GLY A 1 356 ? -19.208 -12.958 26.635 1.00 34.88 356 GLY A N 1
ATOM 2697 C CA . GLY A 1 356 ? -20.552 -13.315 27.061 1.00 34.88 356 GLY A CA 1
ATOM 2698 C C . GLY A 1 356 ? -21.384 -12.107 27.473 1.00 34.88 356 GLY A C 1
ATOM 2699 O O . GLY A 1 356 ? -20.942 -11.237 28.227 1.00 34.88 356 GLY A O 1
ATOM 2700 N N . ARG A 1 357 ? -22.629 -12.064 26.991 1.00 37.09 357 ARG A N 1
ATOM 2701 C CA . ARG A 1 357 ? -23.622 -11.190 27.602 1.00 37.09 357 ARG A CA 1
ATOM 2702 C C . ARG A 1 357 ? -23.747 -11.612 29.060 1.00 37.09 357 ARG A C 1
ATOM 2704 O O . ARG A 1 357 ? -24.154 -12.732 29.358 1.00 37.09 357 ARG A O 1
ATOM 2711 N N . GLY A 1 358 ? -23.349 -10.702 29.945 1.00 42.06 358 GLY A N 1
ATOM 2712 C CA . GLY A 1 358 ? -23.645 -10.788 31.363 1.00 42.06 358 GLY A CA 1
ATOM 2713 C C . GLY A 1 358 ? -25.143 -10.982 31.595 1.00 42.06 358 GLY A C 1
ATOM 2714 O O . GLY A 1 358 ? -25.967 -10.712 30.716 1.00 42.06 358 GLY A O 1
ATOM 2715 N N . LYS A 1 359 ? -25.440 -11.477 32.798 1.00 32.16 359 LYS A N 1
ATOM 2716 C CA . LYS A 1 359 ? -26.759 -11.784 33.367 1.00 32.16 359 LYS A CA 1
ATOM 2717 C C . LYS A 1 359 ? -27.886 -10.841 32.896 1.00 32.16 359 LYS A C 1
ATOM 2719 O O . LYS A 1 359 ? -27.618 -9.673 32.606 1.00 32.16 359 LYS A O 1
ATOM 2724 N N . PRO A 1 360 ? -29.151 -11.315 32.873 1.00 34.75 360 PRO A N 1
ATOM 2725 C CA . PRO A 1 360 ? -30.304 -10.537 32.418 1.00 34.75 360 PRO A CA 1
ATOM 2726 C C . PRO A 1 360 ? -30.271 -9.127 33.002 1.00 34.75 360 PRO A C 1
ATOM 2728 O O . PRO A 1 360 ? -30.136 -8.970 34.217 1.00 34.75 360 PRO A O 1
ATOM 2731 N N . LYS A 1 361 ? -30.345 -8.107 32.135 1.00 41.12 361 LYS A N 1
ATOM 2732 C CA . LYS A 1 361 ? -30.249 -6.712 32.572 1.00 41.12 361 LYS A CA 1
ATOM 2733 C C . LYS A 1 361 ? -31.310 -6.439 33.647 1.00 41.12 361 LYS A C 1
ATOM 2735 O O . LYS A 1 361 ? -32.485 -6.722 33.396 1.00 41.12 361 LYS A O 1
ATOM 2740 N N . PRO A 1 362 ? -30.926 -5.887 34.811 1.00 45.78 362 PRO A N 1
ATOM 2741 C CA . PRO A 1 362 ? -31.890 -5.452 35.808 1.00 45.78 362 PRO A CA 1
ATOM 2742 C C . PRO A 1 362 ? -32.814 -4.389 35.201 1.00 45.78 362 PRO A C 1
ATOM 2744 O O . PRO A 1 362 ? -32.428 -3.620 34.318 1.00 45.78 362 PRO A O 1
ATOM 2747 N N . LYS A 1 363 ? -34.072 -4.382 35.646 1.00 54.41 363 LYS A N 1
ATOM 2748 C CA . LYS A 1 363 ? -35.089 -3.420 35.215 1.00 54.41 363 LYS A CA 1
ATOM 2749 C C . LYS A 1 363 ? -34.635 -2.018 35.634 1.00 54.41 363 LYS A C 1
ATOM 2751 O O . LYS A 1 363 ? -34.682 -1.693 36.818 1.00 54.41 363 LYS A O 1
ATOM 2756 N N . LYS A 1 364 ? -34.163 -1.215 34.677 1.00 76.94 364 LYS A N 1
ATOM 2757 C CA . LYS A 1 364 ? -33.634 0.119 34.966 1.00 76.94 364 LYS A CA 1
ATOM 2758 C C . LYS A 1 364 ? -34.736 1.064 35.431 1.00 76.94 364 LYS A C 1
ATOM 2760 O O . LYS A 1 364 ? -35.842 1.057 34.893 1.00 76.94 364 LYS A O 1
ATOM 2765 N N . THR A 1 365 ? -34.419 1.876 36.431 1.00 81.94 365 THR A N 1
ATOM 2766 C CA . THR A 1 365 ? -35.320 2.888 36.984 1.00 81.94 365 THR A CA 1
ATOM 2767 C C . THR A 1 365 ? -34.858 4.272 36.520 1.00 81.94 365 THR A C 1
ATOM 2769 O O . THR A 1 365 ? -33.693 4.618 36.735 1.00 81.94 365 THR A O 1
ATOM 2772 N N . PRO A 1 366 ? -35.723 5.069 35.868 1.00 81.38 366 PRO A N 1
ATOM 2773 C CA . PRO A 1 366 ? -35.377 6.422 35.454 1.00 81.38 366 PRO A CA 1
ATOM 2774 C C . PRO A 1 366 ? -35.340 7.373 36.659 1.00 81.38 366 PRO A C 1
ATOM 2776 O O . PRO A 1 366 ? -36.251 7.390 37.484 1.00 81.38 366 PRO A O 1
ATOM 2779 N N . LEU A 1 367 ? -34.299 8.198 36.734 1.00 81.31 367 LEU A N 1
ATOM 2780 C CA . LEU A 1 367 ? -34.129 9.275 37.704 1.00 81.31 367 LEU A CA 1
ATOM 2781 C C . LEU A 1 367 ? -33.423 10.455 37.017 1.00 81.31 367 LEU A C 1
ATOM 2783 O O . LEU A 1 367 ? -32.349 10.289 36.445 1.00 81.31 367 LEU A O 1
ATOM 2787 N N . ASN A 1 368 ? -34.020 11.651 37.059 1.00 73.81 368 ASN A N 1
ATOM 2788 C CA . ASN A 1 368 ? -33.449 12.888 36.494 1.00 73.81 368 ASN A CA 1
ATOM 2789 C C . ASN A 1 368 ? -32.986 12.763 35.025 1.00 73.81 368 ASN A C 1
ATOM 2791 O O . ASN A 1 368 ? -31.944 13.288 34.638 1.00 73.81 368 ASN A O 1
ATOM 2795 N N . GLY A 1 369 ? -33.746 12.029 34.204 1.00 71.25 369 GLY A N 1
ATOM 2796 C CA . GLY A 1 369 ? -33.435 11.815 32.785 1.00 71.25 369 GLY A CA 1
ATOM 2797 C C . GLY A 1 369 ? -32.338 10.778 32.504 1.00 71.25 369 GLY A C 1
ATOM 2798 O O . GLY A 1 369 ? -31.962 10.604 31.348 1.00 71.25 369 GLY A O 1
ATOM 2799 N N . LYS A 1 370 ? -31.836 10.077 33.530 1.00 72.00 370 LYS A N 1
ATOM 2800 C CA . LYS A 1 370 ? -30.876 8.969 33.407 1.00 72.00 370 LYS A CA 1
ATOM 2801 C C . LYS A 1 370 ? -31.461 7.676 33.969 1.00 72.00 370 LYS A C 1
ATOM 2803 O O . LYS A 1 370 ? -32.250 7.696 34.906 1.00 72.00 370 LYS A O 1
ATOM 2808 N N . GLU A 1 371 ? -31.086 6.547 33.383 1.00 81.50 371 GLU A N 1
ATOM 2809 C CA . GLU A 1 371 ? -31.548 5.224 33.803 1.00 81.50 371 GLU A CA 1
ATOM 2810 C C . GLU A 1 371 ? -30.498 4.524 34.670 1.00 81.50 371 GLU A C 1
ATOM 2812 O O . GLU A 1 371 ? -29.339 4.408 34.266 1.00 81.50 371 GLU A O 1
ATOM 2817 N N . TYR A 1 372 ? -30.919 4.016 35.829 1.00 82.62 372 TYR A N 1
ATOM 2818 C CA . TYR A 1 372 ? -30.043 3.377 36.812 1.00 82.62 372 TYR A CA 1
ATOM 2819 C C . TYR A 1 372 ? -30.492 1.951 37.131 1.00 82.62 372 TYR A C 1
ATOM 2821 O O . TYR A 1 372 ? -31.690 1.662 37.139 1.00 82.62 372 TYR A O 1
ATOM 2829 N N . ASP A 1 373 ? -29.540 1.064 37.422 1.00 81.06 373 ASP A N 1
ATOM 2830 C CA . ASP A 1 373 ? -29.838 -0.314 37.838 1.00 81.06 373 ASP A CA 1
ATOM 2831 C C . ASP A 1 373 ? -30.406 -0.359 39.268 1.00 81.06 373 ASP A C 1
ATOM 2833 O O . ASP A 1 373 ? -31.263 -1.186 39.583 1.00 81.06 373 ASP A O 1
ATOM 2837 N N . HIS A 1 374 ? -29.972 0.572 40.119 1.00 80.50 374 HIS A N 1
ATOM 2838 C CA . HIS A 1 374 ? -30.453 0.744 41.480 1.00 80.50 374 HIS A CA 1
ATOM 2839 C C . HIS A 1 374 ? -30.803 2.205 41.743 1.00 80.50 374 HIS A C 1
ATOM 2841 O O . HIS A 1 374 ? -30.048 3.108 41.389 1.00 80.50 374 HIS A O 1
ATOM 2847 N N . VAL A 1 375 ? -31.945 2.431 42.395 1.00 83.94 375 VAL A N 1
ATOM 2848 C CA . VAL A 1 375 ? -32.354 3.743 42.899 1.00 83.94 375 VAL A CA 1
ATOM 2849 C C . VAL A 1 375 ? -32.812 3.583 44.346 1.00 83.94 375 VAL A C 1
ATOM 2851 O O . VAL A 1 375 ? -33.543 2.650 44.676 1.00 83.94 375 VAL A O 1
ATOM 2854 N N . THR A 1 376 ? -32.363 4.456 45.241 1.00 80.88 376 THR A N 1
ATOM 2855 C CA . THR A 1 376 ? -32.732 4.431 46.664 1.00 80.88 376 THR A CA 1
ATOM 2856 C C . THR A 1 376 ? -32.890 5.845 47.201 1.00 80.88 376 THR A C 1
ATOM 2858 O O . THR A 1 376 ? -32.189 6.763 46.788 1.00 80.88 376 THR A O 1
ATOM 2861 N N . LYS A 1 377 ? -33.829 6.015 48.131 1.00 79.69 377 LYS A N 1
ATOM 2862 C CA . LYS A 1 377 ? -34.059 7.269 48.840 1.00 79.69 377 LYS A CA 1
ATOM 2863 C C . LYS A 1 377 ? -33.074 7.387 50.006 1.00 79.69 377 LYS A C 1
ATOM 2865 O O . LYS A 1 377 ? -33.044 6.509 50.863 1.00 79.69 377 LYS A O 1
ATOM 2870 N N . VAL A 1 378 ? -32.288 8.457 50.030 1.00 78.75 378 VAL A N 1
ATOM 2871 C CA . VAL A 1 378 ? -31.338 8.790 51.099 1.00 78.75 378 VAL A CA 1
ATOM 2872 C C . VAL A 1 378 ? -31.886 9.982 51.877 1.00 78.75 378 VAL A C 1
ATOM 2874 O O . VAL A 1 378 ? -32.285 10.982 51.280 1.00 78.75 378 VAL A O 1
ATOM 2877 N N . PHE A 1 379 ? -31.934 9.870 53.201 1.00 75.25 379 PHE A N 1
ATOM 2878 C CA . PHE A 1 379 ? -32.363 10.948 54.091 1.00 75.25 379 PHE A CA 1
ATOM 2879 C C . PHE A 1 379 ? -31.135 11.758 54.510 1.00 75.25 379 PHE A C 1
ATOM 2881 O O . PHE A 1 379 ? -30.193 11.194 55.057 1.00 75.25 379 PHE A O 1
ATOM 2888 N N . ILE A 1 380 ? -31.130 13.055 54.200 1.00 72.06 380 ILE A N 1
ATOM 2889 C CA . ILE A 1 380 ? -30.070 13.996 54.597 1.00 72.06 380 ILE A CA 1
ATOM 2890 C C . ILE A 1 380 ? -30.394 14.573 55.981 1.00 72.06 380 ILE A C 1
ATOM 2892 O O . ILE A 1 380 ? -29.508 14.726 56.813 1.00 72.06 380 ILE A O 1
ATOM 2896 N N . THR A 1 381 ? -31.675 14.854 56.236 1.00 70.06 381 THR A N 1
ATOM 2897 C CA . THR A 1 381 ? -32.228 15.259 57.538 1.00 70.06 381 THR A CA 1
ATOM 2898 C C . THR A 1 381 ? -33.568 14.545 57.765 1.00 70.06 381 THR A C 1
ATOM 2900 O O . THR A 1 381 ? -34.062 13.870 56.858 1.00 70.06 381 THR A O 1
ATOM 2903 N N . GLU A 1 382 ? -34.185 14.688 58.945 1.00 65.62 382 GLU A N 1
ATOM 2904 C CA . GLU A 1 382 ? -35.508 14.093 59.232 1.00 65.62 382 GLU A CA 1
ATOM 2905 C C . GLU A 1 382 ? -36.608 14.571 58.262 1.00 65.62 382 GLU A C 1
ATOM 2907 O O . GLU A 1 382 ? -37.560 13.838 57.995 1.00 65.62 382 GLU A O 1
ATOM 2912 N N . GLU A 1 383 ? -36.443 15.756 57.664 1.00 66.88 383 GLU A N 1
ATOM 2913 C CA . GLU A 1 383 ? -37.407 16.353 56.731 1.00 66.88 383 GLU A CA 1
ATOM 2914 C C . GLU A 1 383 ? -36.942 16.326 55.261 1.00 66.88 383 GLU A C 1
ATOM 2916 O O . GLU A 1 383 ? -37.769 16.385 54.347 1.00 66.88 383 GLU A O 1
ATOM 2921 N N . GLN A 1 384 ? -35.634 16.195 54.992 1.00 70.62 384 GLN A N 1
ATOM 2922 C CA . GLN A 1 384 ? -35.067 16.278 53.643 1.00 70.62 384 GLN A CA 1
ATOM 2923 C C . GLN A 1 384 ? -34.525 14.933 53.161 1.00 70.62 384 GLN A C 1
ATOM 2925 O O . GLN A 1 384 ? -33.626 14.333 53.749 1.00 70.62 384 GLN A O 1
ATOM 2930 N N . SER A 1 385 ? -35.026 14.486 52.011 1.00 77.44 385 SER A N 1
ATOM 2931 C CA . SER A 1 385 ? -34.600 13.239 51.379 1.00 77.44 385 SER A CA 1
ATOM 2932 C C . SER A 1 385 ? -34.446 13.394 49.873 1.00 77.44 385 SER A C 1
ATOM 2934 O O . SER A 1 385 ? -35.199 14.117 49.225 1.00 77.44 385 SER A O 1
ATOM 2936 N N . VAL A 1 386 ? -33.456 12.703 49.319 1.00 80.88 386 VAL A N 1
ATOM 2937 C CA . VAL A 1 386 ? -33.056 12.786 47.912 1.00 80.88 386 VAL A CA 1
ATOM 2938 C C . VAL A 1 386 ? -32.854 11.385 47.345 1.00 80.88 386 VAL A C 1
ATOM 2940 O O . VAL A 1 386 ? -32.543 10.438 48.065 1.00 80.88 386 VAL A O 1
ATOM 2943 N N . MET A 1 387 ? -33.067 11.233 46.043 1.00 81.88 387 MET A N 1
ATOM 2944 C CA . MET A 1 387 ? -32.925 9.945 45.369 1.00 81.88 387 MET A CA 1
ATOM 2945 C C . MET A 1 387 ? -31.491 9.781 44.861 1.00 81.88 387 MET A C 1
ATOM 2947 O O . MET A 1 387 ? -30.980 10.644 44.152 1.00 81.88 387 MET A O 1
ATOM 2951 N N . LEU A 1 388 ? -30.865 8.657 45.198 1.00 85.12 388 LEU A N 1
ATOM 2952 C CA . LEU A 1 388 ? -29.558 8.234 44.710 1.00 85.12 388 LEU A CA 1
ATOM 2953 C C . LEU A 1 388 ? -29.747 7.125 43.674 1.00 85.12 388 LEU A C 1
ATOM 2955 O O . LEU A 1 388 ? -30.400 6.125 43.969 1.00 85.12 388 LEU A O 1
ATOM 2959 N N . GLY A 1 389 ? -29.168 7.292 42.486 1.00 85.06 389 GLY A N 1
ATOM 2960 C CA . GLY A 1 389 ? -29.150 6.280 41.430 1.00 85.06 389 GLY A CA 1
ATOM 2961 C C . GLY A 1 389 ? -27.725 5.851 41.079 1.00 85.06 389 GLY A C 1
ATOM 2962 O O . GLY A 1 389 ? -26.852 6.708 40.954 1.00 85.06 389 GLY A O 1
ATOM 2963 N N . TRP A 1 390 ? -27.495 4.548 40.901 1.00 89.56 390 TRP A N 1
ATOM 2964 C CA . TRP A 1 390 ? -26.224 3.994 40.410 1.00 89.56 390 TRP A CA 1
ATOM 2965 C C . TRP A 1 390 ? -26.441 2.720 39.580 1.00 89.56 390 TRP A C 1
ATOM 2967 O O . TRP A 1 390 ? -27.481 2.061 39.658 1.00 89.56 390 TRP A O 1
ATOM 2977 N N . ASN A 1 391 ? -25.463 2.392 38.745 1.00 87.88 391 ASN A N 1
ATOM 2978 C CA . ASN A 1 391 ? -25.386 1.166 37.961 1.00 87.88 391 ASN A CA 1
ATOM 2979 C C . ASN A 1 391 ? -24.427 0.171 38.614 1.00 87.88 391 ASN A C 1
ATOM 2981 O O . ASN A 1 391 ? -23.556 0.538 39.400 1.00 87.88 391 ASN A O 1
ATOM 2985 N N . VAL A 1 392 ? -24.562 -1.102 38.251 1.00 85.50 392 VAL A N 1
ATOM 2986 C CA . VAL A 1 392 ? -23.721 -2.181 38.796 1.00 85.50 392 VAL A CA 1
ATOM 2987 C C . VAL A 1 392 ? -22.238 -1.995 38.433 1.00 85.50 392 VAL A C 1
ATOM 2989 O O . VAL A 1 392 ? -21.367 -2.472 39.158 1.00 85.50 392 VAL A O 1
ATOM 2992 N N . ASP A 1 393 ? -21.947 -1.285 37.337 1.00 86.44 393 ASP A N 1
ATOM 2993 C CA . ASP A 1 393 ? -20.592 -0.983 36.865 1.00 86.44 393 ASP A CA 1
ATOM 2994 C C . ASP A 1 393 ? -20.065 0.411 37.270 1.00 86.44 393 ASP A C 1
ATOM 2996 O O . ASP A 1 393 ? -18.977 0.787 36.833 1.00 86.44 393 ASP A O 1
ATOM 3000 N N . ASP A 1 394 ? -20.795 1.170 38.099 1.00 86.19 394 ASP A N 1
ATOM 3001 C CA . ASP A 1 394 ? -20.315 2.439 38.667 1.00 86.19 394 ASP A CA 1
ATOM 3002 C C . ASP A 1 394 ? -19.343 2.193 39.841 1.00 86.19 394 ASP A C 1
ATOM 3004 O O . ASP A 1 394 ? -19.546 1.287 40.651 1.00 86.19 394 ASP A O 1
ATOM 3008 N N . ASP A 1 395 ? -18.290 3.012 39.966 1.00 86.31 395 ASP A N 1
ATOM 3009 C CA . ASP A 1 395 ? -17.393 2.963 41.129 1.00 86.31 395 ASP A CA 1
ATOM 3010 C C . ASP A 1 395 ? -18.113 3.543 42.363 1.00 86.31 395 ASP A C 1
ATOM 3012 O O . ASP A 1 395 ? -18.539 4.702 42.329 1.00 86.31 395 ASP A O 1
ATOM 3016 N N . PRO A 1 396 ? -18.239 2.791 43.474 1.00 88.00 396 PRO A N 1
ATOM 3017 C CA . PRO A 1 396 ? -18.925 3.264 44.672 1.00 88.00 396 PRO A CA 1
ATOM 3018 C C . PRO A 1 396 ? -18.364 4.569 45.242 1.00 88.00 396 PRO A C 1
ATOM 3020 O O . PRO A 1 396 ? -19.118 5.333 45.839 1.00 88.00 396 PRO A O 1
ATOM 3023 N N . ARG A 1 397 ? -17.059 4.838 45.076 1.00 87.38 397 ARG A N 1
ATOM 3024 C CA . ARG A 1 397 ? -16.450 6.096 45.537 1.00 87.38 397 ARG A CA 1
ATOM 3025 C C . ARG A 1 397 ? -16.926 7.262 44.688 1.00 87.38 397 ARG A C 1
ATOM 3027 O O . ARG A 1 397 ? -17.420 8.235 45.236 1.00 87.38 397 ARG A O 1
ATOM 3034 N N . ASP A 1 398 ? -16.893 7.106 43.367 1.00 87.19 398 ASP A N 1
ATOM 3035 C CA . ASP A 1 398 ? -17.339 8.143 42.434 1.00 87.19 398 ASP A CA 1
ATOM 3036 C C . ASP A 1 398 ? -18.834 8.448 42.617 1.00 87.19 398 ASP A C 1
ATOM 3038 O O . ASP A 1 398 ? -19.255 9.601 42.535 1.00 87.19 398 ASP A O 1
ATOM 3042 N N . VAL A 1 399 ? -19.657 7.429 42.894 1.00 85.69 399 VAL A N 1
ATOM 3043 C CA . VAL A 1 399 ? -21.086 7.609 43.201 1.00 85.69 399 VAL A CA 1
ATOM 3044 C C . VAL A 1 399 ? -21.269 8.465 44.455 1.00 85.69 399 VAL A C 1
ATOM 3046 O O . VAL A 1 399 ? -22.049 9.417 44.434 1.00 85.69 399 VAL A O 1
ATOM 3049 N N . VAL A 1 400 ? -20.541 8.150 45.529 1.00 86.38 400 VAL A N 1
ATOM 3050 C CA . VAL A 1 400 ? -20.615 8.873 46.806 1.00 86.38 400 VAL A CA 1
ATOM 3051 C C . VAL A 1 400 ? -20.073 10.290 46.670 1.00 86.38 400 VAL A C 1
ATOM 3053 O O . VAL A 1 400 ? -20.739 11.216 47.117 1.00 86.38 400 VAL A O 1
ATOM 3056 N N . ASP A 1 401 ? -18.929 10.478 46.015 1.00 83.69 401 ASP A N 1
ATOM 3057 C CA . ASP A 1 401 ? -18.286 11.783 45.852 1.00 83.69 401 ASP A CA 1
ATOM 3058 C C . ASP A 1 401 ? -19.147 12.729 45.008 1.00 83.69 401 ASP A C 1
ATOM 3060 O O . ASP A 1 401 ? -19.365 13.882 45.386 1.00 83.69 401 ASP A O 1
ATOM 3064 N N . ASN A 1 402 ? -19.721 12.234 43.907 1.00 81.44 402 ASN A N 1
ATOM 3065 C CA . ASN A 1 402 ? -20.625 13.027 43.074 1.00 81.44 402 ASN A CA 1
ATOM 3066 C C . ASN A 1 402 ? -21.924 13.371 43.811 1.00 81.44 402 ASN A C 1
ATOM 3068 O O . ASN A 1 402 ? -22.411 14.496 43.716 1.00 81.44 402 ASN A O 1
ATOM 3072 N N . PHE A 1 403 ? -22.489 12.420 44.555 1.00 82.75 403 PHE A N 1
ATOM 3073 C CA . PHE A 1 403 ? -23.710 12.635 45.327 1.00 82.75 403 PHE A CA 1
ATOM 3074 C C . PHE A 1 403 ? -23.484 13.600 46.501 1.00 82.75 403 PHE A C 1
ATOM 3076 O O . PHE A 1 403 ? -24.292 14.500 46.736 1.00 82.75 403 PHE A O 1
ATOM 3083 N N . ALA A 1 404 ? -22.343 13.472 47.177 1.00 81.81 404 ALA A N 1
ATOM 3084 C CA . ALA A 1 404 ? -21.878 14.377 48.215 1.00 81.81 404 ALA A CA 1
ATOM 3085 C C . ALA A 1 404 ? -21.663 15.799 47.700 1.00 81.81 404 ALA A C 1
ATOM 3087 O O . ALA A 1 404 ? -22.069 16.745 48.370 1.00 81.81 404 ALA A O 1
ATOM 3088 N N . ALA A 1 405 ? -21.057 15.954 46.521 1.00 79.06 405 ALA A N 1
ATOM 3089 C CA . ALA A 1 405 ? -20.837 17.256 45.903 1.00 79.06 405 ALA A CA 1
ATOM 3090 C C . ALA A 1 405 ? -22.151 17.931 45.476 1.00 79.06 405 ALA A C 1
ATOM 3092 O O . ALA A 1 405 ? -22.266 19.150 45.567 1.00 79.06 405 ALA A O 1
ATOM 3093 N N . LEU A 1 406 ? -23.147 17.156 45.028 1.00 78.56 406 LEU A N 1
ATOM 3094 C CA . LEU A 1 406 ? -24.422 17.699 44.549 1.00 78.56 406 LEU A CA 1
ATOM 3095 C C . LEU A 1 406 ? -25.348 18.164 45.682 1.00 78.56 406 LEU A C 1
ATOM 3097 O O . LEU A 1 406 ? -26.110 19.111 45.499 1.00 78.56 406 LEU A O 1
ATOM 3101 N N . TYR A 1 407 ? -25.308 17.477 46.827 1.00 79.69 407 TYR A N 1
ATOM 3102 C CA . TYR A 1 407 ? -26.243 17.687 47.939 1.00 79.69 407 TYR A CA 1
ATOM 3103 C C . TYR A 1 407 ? -25.567 18.086 49.258 1.00 79.69 407 TYR A C 1
ATOM 3105 O O . TYR A 1 407 ? -26.238 18.146 50.285 1.00 79.69 407 TYR A O 1
ATOM 3113 N N . SER A 1 408 ? -24.261 18.370 49.234 1.00 78.75 408 SER A N 1
ATOM 3114 C CA . SER A 1 408 ? -23.464 18.815 50.387 1.00 78.75 408 SER A CA 1
ATOM 3115 C C . SER A 1 408 ? -23.600 17.903 51.614 1.00 78.75 408 SER A C 1
ATOM 3117 O O . SER A 1 408 ? -23.893 18.362 52.716 1.00 78.75 408 SER A O 1
ATOM 3119 N N . LEU A 1 409 ? -23.417 16.594 51.419 1.00 76.06 409 LEU A N 1
ATOM 3120 C CA . LEU A 1 409 ? -23.626 15.596 52.476 1.00 76.06 409 LEU A CA 1
ATOM 3121 C C . LEU A 1 409 ? -22.565 15.686 53.587 1.00 76.06 409 LEU A C 1
ATOM 3123 O O . LEU A 1 409 ? -21.381 15.838 53.266 1.00 76.06 409 LEU A O 1
ATOM 3127 N N . PRO A 1 410 ? -22.951 15.508 54.865 1.00 77.56 410 PRO A N 1
ATOM 3128 C CA . PRO A 1 410 ? -21.997 15.391 55.961 1.00 77.56 410 PRO A CA 1
ATOM 3129 C C . PRO A 1 410 ? -21.221 14.057 55.916 1.00 77.56 410 PRO A C 1
ATOM 3131 O O . PRO A 1 410 ? -21.650 13.073 55.307 1.00 77.56 410 PRO A O 1
ATOM 3134 N N . GLU A 1 411 ? -20.015 14.054 56.492 1.00 76.81 411 GLU A N 1
ATOM 3135 C CA . GLU A 1 411 ? -18.986 13.024 56.251 1.00 76.81 411 GLU A CA 1
ATOM 3136 C C . GLU A 1 411 ? -19.334 11.636 56.809 1.00 76.81 411 GLU A C 1
ATOM 3138 O O . GLU A 1 411 ? -18.950 10.600 56.257 1.00 76.81 411 GLU A O 1
ATOM 3143 N N . ASP A 1 412 ? -20.117 11.618 57.881 1.00 79.19 412 ASP A N 1
ATOM 3144 C CA . ASP A 1 412 ? -20.711 10.426 58.475 1.00 79.19 412 ASP A CA 1
ATOM 3145 C C . ASP A 1 412 ? -21.699 9.748 57.514 1.00 79.19 412 ASP A C 1
ATOM 3147 O O . ASP A 1 412 ? -21.665 8.526 57.343 1.00 79.19 412 ASP A O 1
ATOM 3151 N N . LEU A 1 413 ? -22.518 10.536 56.811 1.00 77.44 413 LEU A N 1
ATOM 3152 C CA . LEU A 1 413 ? -23.483 10.028 55.841 1.00 77.44 413 LEU A CA 1
ATOM 3153 C C . LEU A 1 413 ? -22.803 9.520 54.560 1.00 77.44 413 LEU A C 1
ATOM 3155 O O . LEU A 1 413 ? -23.255 8.531 53.983 1.00 77.44 413 LEU A O 1
ATOM 3159 N N . LYS A 1 414 ? -21.681 10.120 54.132 1.00 80.75 414 LYS A N 1
ATOM 3160 C CA . LYS A 1 414 ? -20.897 9.619 52.982 1.00 80.75 414 LYS A CA 1
ATOM 3161 C C . LYS A 1 414 ? -20.411 8.189 53.199 1.00 80.75 414 LYS A C 1
ATOM 3163 O O . LYS A 1 414 ? -20.527 7.356 52.300 1.00 80.75 414 LYS A O 1
ATOM 3168 N N . SER A 1 415 ? -19.919 7.898 54.405 1.00 81.88 415 SER A N 1
ATOM 3169 C CA . SER A 1 415 ? -19.444 6.559 54.775 1.00 81.88 415 SER A CA 1
ATOM 3170 C C . SER A 1 415 ? -20.586 5.537 54.753 1.00 81.88 415 SER A C 1
ATOM 3172 O O . SER A 1 415 ? -20.444 4.461 54.175 1.00 81.88 415 SER A O 1
ATOM 3174 N N . GLN A 1 416 ? -21.761 5.906 55.276 1.00 80.06 416 GLN A N 1
ATOM 3175 C CA . GLN A 1 416 ? -22.952 5.047 55.248 1.00 80.06 416 GLN A CA 1
ATOM 3176 C C . GLN A 1 416 ? -23.447 4.772 53.820 1.00 80.06 416 GLN A C 1
ATOM 3178 O O . GLN A 1 416 ? -23.802 3.638 53.491 1.00 80.06 416 GLN A O 1
ATOM 3183 N N . VAL A 1 417 ? -23.446 5.787 52.949 1.00 81.12 417 VAL A N 1
ATOM 3184 C CA . VAL A 1 417 ? -23.825 5.620 51.538 1.00 81.12 417 VAL A CA 1
ATOM 3185 C C . VAL A 1 417 ? -22.816 4.725 50.812 1.00 81.12 417 VAL A C 1
ATOM 3187 O O . VAL A 1 417 ? -23.225 3.845 50.054 1.00 81.12 417 VAL A O 1
ATOM 3190 N N . TYR A 1 418 ? -21.515 4.877 51.077 1.00 86.50 418 TYR A N 1
ATOM 3191 C CA . TYR A 1 418 ? -20.477 4.018 50.503 1.00 86.50 418 TYR A CA 1
ATOM 3192 C C . TYR A 1 418 ? -20.661 2.546 50.884 1.00 86.50 418 TYR A C 1
ATOM 3194 O O . TYR A 1 418 ? -20.691 1.679 50.005 1.00 86.50 418 TYR A O 1
ATOM 3202 N N . ASP A 1 419 ? -20.839 2.263 52.176 1.00 85.25 419 ASP A N 1
ATOM 3203 C CA . ASP A 1 419 ? -21.020 0.900 52.683 1.00 85.25 419 ASP A CA 1
ATOM 3204 C C . ASP A 1 419 ? -22.313 0.254 52.166 1.00 85.25 419 ASP A C 1
ATOM 3206 O O . ASP A 1 419 ? -22.368 -0.961 51.964 1.00 85.25 419 ASP A O 1
ATOM 3210 N N . PHE A 1 420 ? -23.336 1.060 51.867 1.00 83.19 420 PHE A N 1
ATOM 3211 C CA . PHE A 1 420 ? -24.581 0.593 51.260 1.00 83.19 420 PHE A CA 1
ATOM 3212 C C . PHE A 1 420 ? -24.464 0.301 49.754 1.00 83.19 420 PHE A C 1
ATOM 3214 O O . PHE A 1 420 ? -25.063 -0.663 49.263 1.00 83.19 420 PHE A O 1
ATOM 3221 N N . VAL A 1 421 ? -23.715 1.121 49.007 1.00 84.38 421 VAL A N 1
ATOM 3222 C CA . VAL A 1 421 ? -23.560 1.002 47.545 1.00 84.38 421 VAL A CA 1
ATOM 3223 C C . VAL A 1 421 ? -22.553 -0.088 47.176 1.00 84.38 421 VAL A C 1
ATOM 3225 O O . VAL A 1 421 ? -22.824 -0.894 46.287 1.00 84.38 421 VAL A O 1
ATOM 3228 N N . LYS A 1 422 ? -21.420 -0.173 47.884 1.00 87.12 422 LYS A N 1
ATOM 3229 C CA . LYS A 1 422 ? -20.313 -1.101 47.599 1.00 87.12 422 LYS A CA 1
ATOM 3230 C C . LYS A 1 422 ? -20.735 -2.562 47.351 1.00 87.12 422 LYS A C 1
ATOM 3232 O O . LYS A 1 422 ? -20.333 -3.099 46.319 1.00 87.12 422 LYS A O 1
ATOM 3237 N N . PRO A 1 423 ? -21.544 -3.225 48.203 1.00 85.50 423 PRO A N 1
ATOM 3238 C CA . PRO A 1 423 ? -21.942 -4.618 47.974 1.00 85.50 423 PRO A CA 1
ATOM 3239 C C . PRO A 1 423 ? -22.908 -4.803 46.790 1.00 85.50 423 PRO A C 1
ATOM 3241 O O . PRO A 1 423 ? -23.153 -5.933 46.379 1.00 85.50 423 PRO A O 1
ATOM 3244 N N . LYS A 1 424 ? -23.464 -3.715 46.241 1.00 85.25 424 LYS A N 1
ATOM 3245 C CA . LYS A 1 424 ? -24.402 -3.707 45.104 1.00 85.25 424 LYS A CA 1
ATOM 3246 C C . LYS A 1 424 ? -23.734 -3.293 43.787 1.00 85.25 424 LYS A C 1
ATOM 3248 O O . LYS A 1 424 ? -24.421 -2.952 42.828 1.00 85.25 424 LYS A O 1
ATOM 3253 N N . THR A 1 425 ? -22.406 -3.311 43.749 1.00 84.94 425 THR A N 1
ATOM 3254 C CA . THR A 1 425 ? -21.598 -3.063 42.550 1.00 84.94 425 THR A CA 1
ATOM 3255 C C . THR A 1 425 ? -20.724 -4.277 42.257 1.00 84.94 425 THR A C 1
ATOM 3257 O O . THR A 1 425 ? -20.400 -5.043 43.165 1.00 84.94 425 THR A O 1
ATOM 3260 N N . ASP A 1 426 ? -20.367 -4.482 40.991 1.00 82.06 426 ASP A N 1
ATOM 3261 C CA . ASP A 1 426 ? -19.541 -5.608 40.555 1.00 82.06 426 ASP A CA 1
ATOM 3262 C C . ASP A 1 426 ? -18.106 -5.130 40.268 1.00 82.06 426 ASP A C 1
ATOM 3264 O O . ASP A 1 426 ? -17.882 -4.403 39.294 1.00 82.06 426 ASP A O 1
ATOM 3268 N N . PRO A 1 427 ? -17.103 -5.558 41.062 1.00 77.06 427 PRO A N 1
ATOM 3269 C CA . PRO A 1 427 ? -15.708 -5.174 40.854 1.00 77.06 427 PRO A CA 1
ATOM 3270 C C . PRO A 1 427 ? -15.165 -5.500 39.452 1.00 77.06 427 PRO A C 1
ATOM 3272 O O . PRO A 1 427 ? -14.362 -4.735 38.906 1.00 77.06 427 PRO A O 1
ATOM 3275 N N . GLN A 1 428 ? -15.593 -6.615 38.846 1.00 72.69 428 GLN A N 1
ATOM 3276 C CA . GLN A 1 428 ? -15.171 -6.988 37.494 1.00 72.69 428 GLN A CA 1
ATOM 3277 C C . GLN A 1 428 ? -15.810 -6.073 36.445 1.00 72.69 428 GLN A C 1
ATOM 3279 O O . GLN A 1 428 ? -15.121 -5.630 35.523 1.00 72.69 428 GLN A O 1
ATOM 3284 N N . ALA A 1 429 ? -17.087 -5.719 36.613 1.00 71.50 429 ALA A N 1
ATOM 3285 C CA . ALA A 1 429 ? -17.784 -4.799 35.716 1.00 71.50 429 ALA A CA 1
ATOM 3286 C C . ALA A 1 429 ? -17.227 -3.368 35.805 1.00 71.50 429 ALA A C 1
ATOM 3288 O O . ALA A 1 429 ? -17.013 -2.739 34.768 1.00 71.50 429 ALA A O 1
ATOM 3289 N N . ILE A 1 430 ? -16.895 -2.888 37.011 1.00 80.06 430 ILE A N 1
ATOM 3290 C CA . ILE A 1 430 ? -16.214 -1.598 37.226 1.00 80.06 430 ILE A CA 1
ATOM 3291 C C . ILE A 1 430 ? -14.863 -1.582 36.500 1.00 80.06 430 ILE A C 1
ATOM 3293 O O . ILE A 1 430 ? -14.534 -0.629 35.790 1.00 80.06 430 ILE A O 1
ATOM 3297 N N . THR A 1 431 ? -14.077 -2.657 36.633 1.00 74.75 431 THR A N 1
ATOM 3298 C CA . THR A 1 431 ? -12.769 -2.783 35.966 1.00 74.75 431 THR A CA 1
ATOM 3299 C C . THR A 1 431 ? -12.927 -2.786 34.445 1.00 74.75 431 THR A C 1
ATOM 3301 O O . THR A 1 431 ? -12.210 -2.075 33.739 1.00 74.75 431 THR A O 1
ATOM 3304 N N . ALA A 1 432 ? -13.915 -3.525 33.936 1.00 67.44 432 ALA A N 1
ATOM 3305 C CA . ALA A 1 432 ? -14.238 -3.571 32.516 1.00 67.44 432 ALA A CA 1
ATOM 3306 C C . ALA A 1 432 ? -14.726 -2.214 31.983 1.00 67.44 432 ALA A C 1
ATOM 3308 O O . ALA A 1 432 ? -14.365 -1.838 30.868 1.00 67.44 432 ALA A O 1
ATOM 3309 N N . ARG A 1 433 ? -15.500 -1.448 32.764 1.00 77.88 433 ARG A N 1
ATOM 3310 C CA . ARG A 1 433 ? -15.924 -0.089 32.405 1.00 77.88 433 ARG A CA 1
ATOM 3311 C C . ARG A 1 433 ? -14.755 0.881 32.379 1.00 77.88 433 ARG A C 1
ATOM 3313 O O . ARG A 1 433 ? -14.611 1.589 31.388 1.00 77.88 433 ARG A O 1
ATOM 3320 N N . LYS A 1 434 ? -13.884 0.873 33.391 1.00 75.56 434 LYS A N 1
ATOM 3321 C CA . LYS A 1 434 ? -12.671 1.707 33.399 1.00 75.56 434 LYS A CA 1
ATOM 3322 C C . LYS A 1 434 ? -11.773 1.387 32.209 1.00 75.56 434 LYS A C 1
ATOM 3324 O O . LYS A 1 434 ? -11.265 2.305 31.569 1.00 75.56 434 LYS A O 1
ATOM 3329 N N . GLU A 1 435 ? -11.623 0.109 31.863 1.00 62.91 435 GLU A N 1
ATOM 3330 C CA . GLU A 1 435 ? -10.861 -0.313 30.688 1.00 62.91 435 GLU A CA 1
ATOM 3331 C C . GLU A 1 435 ? -11.570 0.054 29.374 1.00 62.91 435 GLU A C 1
ATOM 3333 O O . GLU A 1 435 ? -10.909 0.481 28.433 1.00 62.91 435 GLU A O 1
ATOM 3338 N N . ARG A 1 436 ? -12.905 -0.011 29.301 1.00 71.06 436 ARG A N 1
ATOM 3339 C CA . ARG A 1 436 ? -13.696 0.468 28.154 1.00 71.06 436 ARG A CA 1
ATOM 3340 C C . ARG A 1 436 ? -13.575 1.976 27.972 1.00 71.06 436 ARG A C 1
ATOM 3342 O O . ARG A 1 436 ? -13.279 2.401 26.870 1.00 71.06 436 ARG A O 1
ATOM 3349 N N . GLU A 1 437 ? -13.709 2.770 29.028 1.00 64.44 437 GLU A N 1
ATOM 3350 C CA . GLU A 1 437 ? -13.529 4.227 28.999 1.00 64.44 437 GLU A CA 1
ATOM 3351 C C . GLU A 1 437 ? -12.069 4.614 28.723 1.00 64.44 437 GLU A C 1
ATOM 3353 O O . GLU A 1 437 ? -11.786 5.632 28.097 1.00 64.44 437 GLU A O 1
ATOM 3358 N N . ARG A 1 438 ? -11.099 3.811 29.177 1.00 61.34 438 ARG A N 1
ATOM 3359 C CA . ARG A 1 438 ? -9.683 3.952 28.809 1.00 61.34 438 ARG A CA 1
ATOM 3360 C C . ARG A 1 438 ? -9.483 3.653 27.327 1.00 61.34 438 ARG A C 1
ATOM 3362 O O . ARG A 1 438 ? -8.845 4.447 26.648 1.00 61.34 438 ARG A O 1
ATOM 3369 N N . ARG A 1 439 ? -10.066 2.570 26.808 1.00 49.00 439 ARG A N 1
ATOM 3370 C CA . ARG A 1 439 ? -10.057 2.217 25.381 1.00 49.00 439 ARG A CA 1
ATOM 3371 C C . ARG A 1 439 ? -10.817 3.221 24.534 1.00 49.00 439 ARG A C 1
ATOM 3373 O O . ARG A 1 439 ? -10.360 3.496 23.442 1.00 49.00 439 ARG A O 1
ATOM 3380 N N . GLU A 1 440 ? -11.905 3.807 25.018 1.00 46.91 440 GLU A N 1
ATOM 3381 C CA . GLU A 1 440 ? -12.638 4.884 24.351 1.00 46.91 440 GLU A CA 1
ATOM 3382 C C . GLU A 1 440 ? -11.854 6.185 24.381 1.00 46.91 440 GLU A C 1
ATOM 3384 O O . GLU A 1 440 ? -11.796 6.847 23.359 1.00 46.91 440 GLU A O 1
ATOM 3389 N N . ARG A 1 441 ? -11.169 6.530 25.476 1.00 49.56 441 ARG A N 1
ATOM 3390 C CA . ARG A 1 441 ? -10.227 7.662 25.498 1.00 49.56 441 ARG A CA 1
ATOM 3391 C C . ARG A 1 441 ? -9.060 7.440 24.542 1.00 49.56 441 ARG A C 1
ATOM 3393 O O . ARG A 1 441 ? -8.696 8.355 23.815 1.00 49.56 441 ARG A O 1
ATOM 3400 N N . ILE A 1 442 ? -8.518 6.223 24.484 1.00 43.34 442 ILE A N 1
ATOM 3401 C CA . ILE A 1 442 ? -7.486 5.828 23.516 1.00 43.34 442 ILE A CA 1
ATOM 3402 C C . ILE A 1 442 ? -8.061 5.820 22.090 1.00 43.34 442 ILE A C 1
ATOM 3404 O O . ILE A 1 442 ? -7.388 6.274 21.177 1.00 43.34 442 ILE A O 1
ATOM 3408 N N . SER A 1 443 ? -9.306 5.383 21.886 1.00 37.78 443 SER A N 1
ATOM 3409 C CA . SER A 1 443 ? -10.025 5.337 20.601 1.00 37.78 443 SER A CA 1
ATOM 3410 C C . SER A 1 443 ? -10.364 6.739 20.084 1.00 37.78 443 SER A C 1
ATOM 3412 O O . SER A 1 443 ? -10.176 7.058 18.915 1.00 37.78 443 SER A O 1
ATOM 3414 N N . GLN A 1 444 ? -10.809 7.625 20.972 1.00 36.91 444 GLN A N 1
ATOM 3415 C CA . GLN A 1 444 ? -11.049 9.038 20.698 1.00 36.91 444 GLN A CA 1
ATOM 3416 C C . GLN A 1 444 ? -9.728 9.776 20.456 1.00 36.91 444 GLN A C 1
ATOM 3418 O O . GLN A 1 444 ? -9.672 10.614 19.562 1.00 36.91 444 GLN A O 1
ATOM 3423 N N . ALA A 1 445 ? -8.648 9.405 21.154 1.00 39.94 445 ALA A N 1
ATOM 3424 C CA . ALA A 1 445 ? -7.297 9.877 20.857 1.00 39.94 445 ALA A CA 1
ATOM 3425 C C . ALA A 1 445 ? -6.731 9.307 19.537 1.00 39.94 445 ALA A C 1
ATOM 3427 O O . ALA A 1 445 ? -5.912 9.966 18.905 1.00 39.94 445 ALA A O 1
ATOM 3428 N N . THR A 1 446 ? -7.180 8.127 19.090 1.00 37.12 446 THR A N 1
ATOM 3429 C CA . THR A 1 446 ? -6.740 7.463 17.840 1.00 37.12 446 THR A CA 1
ATOM 3430 C C . THR A 1 446 ? -7.616 7.771 16.625 1.00 37.12 446 THR A C 1
ATOM 3432 O O . THR A 1 446 ? -7.190 7.518 15.505 1.00 37.12 446 THR A O 1
ATOM 3435 N N . LYS A 1 447 ? -8.766 8.448 16.785 1.00 37.66 447 LYS A N 1
ATOM 3436 C CA . LYS A 1 447 ? -9.447 9.132 15.663 1.00 37.66 447 LYS A CA 1
ATOM 3437 C C . LYS A 1 447 ? -8.615 10.275 15.072 1.00 37.66 447 LYS A C 1
ATOM 3439 O O . LYS A 1 447 ? -8.918 10.753 13.980 1.00 37.66 447 LYS A O 1
ATOM 3444 N N . HIS A 1 448 ? -7.571 10.714 15.771 1.00 44.66 448 HIS A N 1
ATOM 3445 C CA . HIS A 1 448 ? -6.563 11.597 15.218 1.00 44.66 448 HIS A CA 1
ATOM 3446 C C . HIS A 1 448 ? -5.409 10.743 14.684 1.00 44.66 448 HIS A C 1
ATOM 3448 O O . HIS A 1 448 ? -4.582 10.246 15.448 1.00 44.66 448 HIS A O 1
ATOM 3454 N N . VAL A 1 449 ? -5.361 10.556 13.360 1.00 45.56 449 VAL A N 1
ATOM 3455 C CA . VAL A 1 449 ? -4.168 10.026 12.687 1.00 45.56 449 VAL A CA 1
ATOM 3456 C C . VAL A 1 449 ? -2.990 10.883 13.153 1.00 45.56 449 VAL A C 1
ATOM 3458 O O . VAL A 1 449 ? -3.032 12.095 12.932 1.00 45.56 449 VAL A O 1
ATOM 3461 N N . PRO A 1 450 ? -1.948 10.317 13.795 1.00 51.12 450 PRO A N 1
ATOM 3462 C CA . PRO A 1 450 ? -0.810 11.110 14.223 1.00 51.12 450 PRO A CA 1
ATOM 3463 C C . PRO A 1 450 ? -0.281 11.922 13.045 1.00 51.12 450 PRO A C 1
ATOM 3465 O O . PRO A 1 450 ? -0.109 11.380 11.955 1.00 51.12 450 PRO A O 1
ATOM 3468 N N . ASN A 1 451 ? -0.031 13.218 13.226 1.00 49.41 451 ASN A N 1
ATOM 3469 C CA . ASN A 1 451 ? 0.290 14.103 12.101 1.00 49.41 451 ASN A CA 1
ATOM 3470 C C . ASN A 1 451 ? 1.523 13.655 11.288 1.00 49.41 451 ASN A C 1
ATOM 3472 O O . ASN A 1 451 ? 1.606 13.929 10.091 1.00 49.41 451 ASN A O 1
ATOM 3476 N N . TRP A 1 452 ? 2.437 12.874 11.874 1.00 54.81 452 TRP A N 1
ATOM 3477 C CA . TRP A 1 452 ? 3.519 12.209 11.139 1.00 54.81 452 TRP A CA 1
ATOM 3478 C C . TRP A 1 452 ? 3.042 11.075 10.209 1.00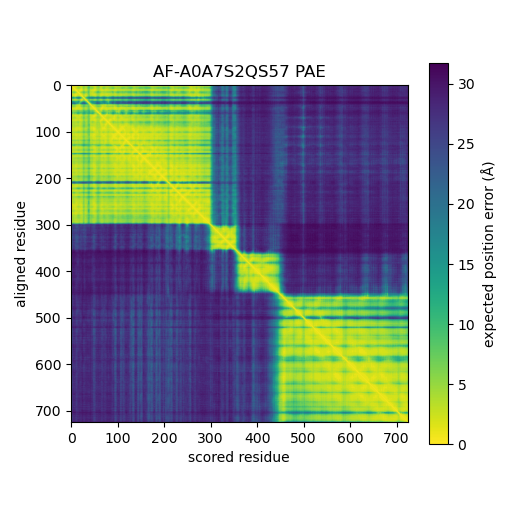 54.81 452 TRP A C 1
ATOM 3480 O O . TRP A 1 452 ? 3.634 10.882 9.152 1.00 54.81 452 TRP A O 1
ATOM 3490 N N . ALA A 1 453 ? 1.967 10.355 10.538 1.00 45.72 453 ALA A N 1
ATOM 3491 C CA . ALA A 1 453 ? 1.339 9.357 9.667 1.00 45.72 453 ALA A CA 1
ATOM 3492 C C . ALA A 1 453 ? 0.519 10.008 8.536 1.00 45.72 453 ALA A C 1
ATOM 3494 O O . ALA A 1 453 ? 0.498 9.485 7.425 1.00 45.72 453 ALA A O 1
ATOM 3495 N N . LYS A 1 454 ? -0.084 11.182 8.785 1.00 57.12 454 LYS A N 1
ATOM 3496 C CA . LYS A 1 454 ? -0.800 11.988 7.775 1.00 57.12 454 LYS A CA 1
ATOM 3497 C C . LYS A 1 454 ? 0.151 12.709 6.810 1.00 57.12 454 LYS A C 1
ATOM 3499 O O . LYS A 1 454 ? -0.081 12.731 5.603 1.00 57.12 454 LYS A O 1
ATOM 3504 N N . HIS A 1 455 ? 1.226 13.315 7.320 1.00 60.16 455 HIS A N 1
ATOM 3505 C CA . HIS A 1 455 ? 2.097 14.189 6.526 1.00 60.16 455 HIS A CA 1
ATOM 3506 C C . HIS A 1 455 ? 3.435 13.564 6.109 1.00 60.16 455 HIS A C 1
ATOM 3508 O O . HIS A 1 455 ? 4.011 14.035 5.119 1.00 60.16 455 HIS A O 1
ATOM 3514 N N . GLY A 1 456 ? 3.905 12.523 6.806 1.00 71.31 456 GLY A N 1
ATOM 3515 C CA . GLY A 1 456 ? 5.174 11.840 6.548 1.00 71.31 456 GLY A CA 1
ATOM 3516 C C . GLY A 1 456 ? 6.410 12.740 6.660 1.00 71.31 456 GLY A C 1
ATOM 3517 O O . GLY A 1 456 ? 6.327 13.932 6.961 1.00 71.31 456 GLY A O 1
ATOM 3518 N N . PHE A 1 457 ? 7.578 12.173 6.353 1.00 82.81 457 PHE A N 1
ATOM 3519 C CA . PHE A 1 457 ? 8.799 12.959 6.193 1.00 82.81 457 PHE A CA 1
ATOM 3520 C C . PHE A 1 457 ? 8.696 13.914 5.001 1.00 82.81 457 PHE A C 1
ATOM 3522 O O . PHE A 1 457 ? 8.213 13.548 3.925 1.00 82.81 457 PHE A O 1
ATOM 3529 N N . LYS A 1 458 ? 9.235 15.125 5.154 1.00 84.00 458 LYS A N 1
ATOM 3530 C CA . LYS A 1 458 ? 9.403 16.069 4.042 1.00 84.00 458 LYS A CA 1
ATOM 3531 C C . LYS A 1 458 ? 10.841 16.055 3.542 1.00 84.00 458 LYS A C 1
ATOM 3533 O O . LYS A 1 458 ? 11.780 15.991 4.332 1.00 84.00 458 LYS A O 1
ATOM 3538 N N . LEU A 1 459 ? 11.006 16.128 2.223 1.00 84.56 459 LEU A N 1
ATOM 3539 C CA . LEU A 1 459 ? 12.305 16.035 1.560 1.00 84.56 459 LEU A CA 1
ATOM 3540 C C . LEU A 1 459 ? 12.605 17.286 0.736 1.00 84.56 459 LEU A C 1
ATOM 3542 O O . LEU A 1 459 ? 11.751 17.808 0.024 1.00 84.56 459 LEU A O 1
ATOM 3546 N N . PHE A 1 460 ? 13.866 17.698 0.767 1.00 84.19 460 PHE A N 1
ATOM 3547 C CA . PHE A 1 460 ? 14.465 18.733 -0.067 1.00 84.19 460 PHE A CA 1
ATOM 3548 C C . PHE A 1 460 ? 15.423 18.104 -1.073 1.00 84.19 460 PHE A C 1
ATOM 3550 O O . PHE A 1 460 ? 16.626 18.379 -1.072 1.00 84.19 460 PHE A O 1
ATOM 3557 N N . ALA A 1 461 ? 14.914 17.193 -1.892 1.00 71.44 461 ALA A N 1
ATOM 3558 C CA . ALA A 1 461 ? 15.747 16.334 -2.724 1.00 71.44 461 ALA A CA 1
ATOM 3559 C C . ALA A 1 461 ? 15.286 16.323 -4.190 1.00 71.44 461 ALA A C 1
ATOM 3561 O O . ALA A 1 461 ? 15.282 15.291 -4.850 1.00 71.44 461 ALA A O 1
ATOM 3562 N N . ASP A 1 462 ? 14.890 17.495 -4.692 1.00 72.38 462 ASP A N 1
ATOM 3563 C CA . ASP A 1 462 ? 14.548 17.694 -6.101 1.00 72.38 462 ASP A CA 1
ATOM 3564 C C . ASP A 1 462 ? 15.747 17.348 -7.003 1.00 72.38 462 ASP A C 1
ATOM 3566 O O . ASP A 1 462 ? 16.792 18.007 -6.958 1.00 72.38 462 ASP A O 1
ATOM 3570 N N . THR A 1 463 ? 15.584 16.288 -7.797 1.00 71.56 463 THR A N 1
ATOM 3571 C CA . THR A 1 463 ? 16.591 15.753 -8.719 1.00 71.56 463 THR A CA 1
ATOM 3572 C C . THR A 1 463 ? 16.538 16.400 -10.102 1.00 71.56 463 THR A C 1
ATOM 3574 O O . THR A 1 463 ? 17.453 16.188 -10.895 1.00 71.56 463 THR A O 1
ATOM 3577 N N . SER A 1 464 ? 15.530 17.229 -10.406 1.00 71.44 464 SER A N 1
ATOM 3578 C CA . SER A 1 464 ? 15.395 17.894 -11.715 1.00 71.44 464 SER A CA 1
ATOM 3579 C C . SER A 1 464 ? 16.568 18.831 -12.041 1.00 71.44 464 SER A C 1
ATOM 3581 O O . SER A 1 464 ? 16.846 19.116 -13.203 1.00 71.44 464 SER A O 1
ATOM 3583 N N . LYS A 1 465 ? 17.312 19.275 -11.019 1.00 72.31 465 LYS A N 1
ATOM 3584 C CA . LYS A 1 465 ? 18.447 20.205 -11.143 1.00 72.31 465 LYS A CA 1
ATOM 3585 C C . LYS A 1 465 ? 19.822 19.530 -11.082 1.00 72.31 465 LYS A C 1
ATOM 3587 O O . LYS A 1 465 ? 20.824 20.227 -10.908 1.00 72.31 465 LYS A O 1
ATOM 3592 N N . LEU A 1 466 ? 19.896 18.200 -11.202 1.00 77.00 466 LEU A N 1
ATOM 3593 C CA . LEU A 1 466 ? 21.155 17.446 -11.088 1.00 77.00 466 LEU A CA 1
ATOM 3594 C C . LEU A 1 466 ? 22.234 17.919 -12.076 1.00 77.00 466 LEU A C 1
ATOM 3596 O O . LEU A 1 466 ? 23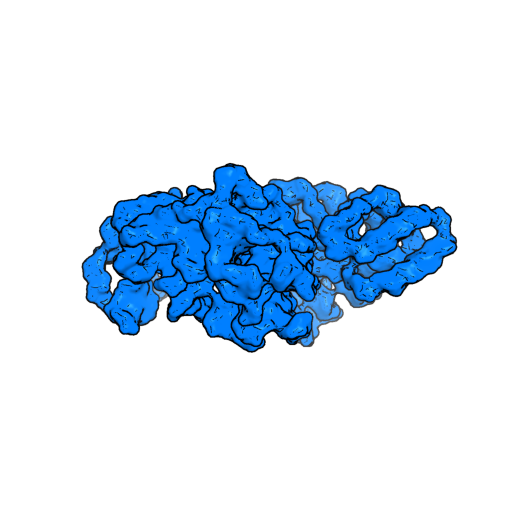.370 18.129 -11.661 1.00 77.00 466 LEU A O 1
ATOM 3600 N N . GLY A 1 467 ? 21.885 18.182 -13.340 1.00 77.62 467 GLY A N 1
ATOM 3601 C CA . GLY A 1 467 ? 22.837 18.661 -14.357 1.00 77.62 467 GLY A CA 1
ATOM 3602 C C . GLY A 1 467 ? 23.514 19.999 -13.998 1.00 77.62 467 GLY A C 1
ATOM 3603 O O . GLY A 1 467 ? 24.743 20.073 -13.947 1.00 77.62 467 GLY A O 1
ATOM 3604 N N . PRO A 1 468 ? 22.751 21.065 -13.682 1.00 82.06 468 PRO A N 1
ATOM 3605 C CA . PRO A 1 468 ? 23.320 22.331 -13.212 1.00 82.06 468 PRO A CA 1
ATOM 3606 C C . PRO A 1 468 ? 24.096 22.241 -11.889 1.00 82.06 468 PRO A C 1
ATOM 3608 O O . PRO A 1 468 ? 25.027 23.021 -11.677 1.00 82.06 468 PRO A O 1
ATOM 3611 N N . MET A 1 469 ? 23.711 21.343 -10.974 1.00 81.62 469 MET A N 1
ATOM 3612 C CA . MET A 1 469 ? 24.465 21.094 -9.734 1.00 81.62 469 MET A CA 1
ATOM 3613 C C . MET A 1 469 ? 25.817 20.446 -10.039 1.00 81.62 469 MET A C 1
ATOM 3615 O O . MET A 1 469 ? 26.846 20.935 -9.578 1.00 81.62 469 MET A O 1
ATOM 3619 N N . ARG A 1 470 ? 25.818 19.419 -10.896 1.00 82.25 470 ARG A N 1
ATOM 3620 C CA . ARG A 1 470 ? 27.019 18.734 -11.381 1.00 82.25 470 ARG A CA 1
ATOM 3621 C C . ARG A 1 470 ? 28.026 19.703 -11.988 1.00 82.25 470 ARG A C 1
ATOM 3623 O O . ARG A 1 470 ? 29.166 19.741 -11.544 1.00 82.25 470 ARG A O 1
ATOM 3630 N N . LYS A 1 471 ? 27.590 20.538 -12.935 1.00 84.06 471 LYS A N 1
ATOM 3631 C CA . LYS A 1 471 ? 28.472 21.501 -13.610 1.00 84.06 471 LYS A CA 1
ATOM 3632 C C . LYS A 1 471 ? 29.137 22.468 -12.623 1.00 84.06 471 LYS A C 1
ATOM 3634 O O . LYS A 1 471 ? 30.323 22.752 -12.746 1.00 84.06 471 LYS A O 1
ATOM 3639 N N . ARG A 1 472 ? 28.390 22.949 -11.621 1.00 84.00 472 ARG A N 1
ATOM 3640 C CA . ARG A 1 472 ? 28.927 23.833 -10.572 1.00 84.00 472 ARG A CA 1
ATOM 3641 C C . ARG A 1 472 ? 29.935 23.116 -9.677 1.00 84.00 472 ARG A C 1
ATOM 3643 O O . ARG A 1 472 ? 30.957 23.703 -9.329 1.00 84.00 472 ARG A O 1
ATOM 3650 N N . LEU A 1 473 ? 29.679 21.855 -9.334 1.00 82.81 473 LEU A N 1
ATOM 3651 C CA . LEU A 1 473 ? 30.594 21.057 -8.523 1.00 82.81 473 LEU A CA 1
ATOM 3652 C C . LEU A 1 473 ? 31.893 20.743 -9.289 1.00 82.81 473 LEU A C 1
ATOM 3654 O O . LEU A 1 473 ? 32.977 20.955 -8.755 1.00 82.81 473 LEU A O 1
ATOM 3658 N N . GLU A 1 474 ? 31.795 20.361 -10.567 1.00 84.06 474 GLU A N 1
ATOM 3659 C CA . GLU A 1 474 ? 32.946 20.149 -11.460 1.00 84.06 474 GLU A CA 1
ATOM 3660 C C . GLU A 1 474 ? 33.801 21.422 -11.611 1.00 84.06 474 GLU A C 1
ATOM 3662 O O . GLU A 1 474 ? 35.024 21.357 -11.501 1.00 84.06 474 GLU A O 1
ATOM 3667 N N . GLN A 1 475 ? 33.170 22.592 -11.781 1.00 81.00 475 GLN A N 1
ATOM 3668 C CA . GLN A 1 475 ? 33.861 23.889 -11.840 1.00 81.00 475 GLN A CA 1
ATOM 3669 C C . GLN A 1 475 ? 34.583 24.240 -10.535 1.00 81.00 475 GLN A C 1
ATOM 3671 O O . GLN A 1 475 ? 35.692 24.764 -10.572 1.00 81.00 475 GLN A O 1
ATOM 3676 N N . THR A 1 476 ? 33.970 23.939 -9.387 1.00 75.44 476 THR A N 1
ATOM 3677 C CA . THR A 1 476 ? 34.559 24.233 -8.071 1.00 75.44 476 THR A CA 1
ATOM 3678 C C . THR A 1 476 ? 35.741 23.303 -7.769 1.00 75.44 476 THR A C 1
ATOM 3680 O O . THR A 1 476 ? 36.689 23.696 -7.099 1.00 75.44 476 THR A O 1
ATOM 3683 N N . ILE A 1 477 ? 35.722 22.072 -8.290 1.00 75.19 477 ILE A N 1
ATOM 3684 C CA . ILE A 1 477 ? 36.765 21.066 -8.041 1.00 75.19 477 ILE A CA 1
ATOM 3685 C C . ILE A 1 477 ? 37.941 21.194 -9.008 1.00 75.19 477 ILE A C 1
ATOM 3687 O O . ILE A 1 477 ? 39.066 20.876 -8.620 1.00 75.19 477 ILE A O 1
ATOM 3691 N N . ALA A 1 478 ? 37.723 21.711 -10.224 1.00 69.81 478 ALA A N 1
ATOM 3692 C CA . ALA A 1 478 ? 38.783 21.951 -11.208 1.00 69.81 478 ALA A CA 1
ATOM 3693 C C . ALA A 1 478 ? 39.938 22.822 -10.670 1.00 69.81 478 ALA A C 1
ATOM 3695 O O . ALA A 1 478 ? 41.054 22.740 -11.177 1.00 69.81 478 ALA A O 1
ATOM 3696 N N . THR A 1 479 ? 39.693 23.609 -9.619 1.00 65.25 479 THR A N 1
ATOM 3697 C CA . THR A 1 479 ? 40.676 24.474 -8.953 1.00 65.25 479 THR A CA 1
ATOM 3698 C C . THR A 1 479 ? 41.331 23.848 -7.710 1.00 65.25 479 THR A C 1
ATOM 3700 O O . THR A 1 479 ? 41.998 24.556 -6.963 1.00 65.25 479 THR A O 1
ATOM 3703 N N . THR A 1 480 ? 41.134 22.549 -7.438 1.00 70.06 480 THR A N 1
ATOM 3704 C CA . THR A 1 480 ? 41.545 21.895 -6.174 1.00 70.06 480 THR A CA 1
ATOM 3705 C C . THR A 1 480 ? 42.310 20.581 -6.385 1.00 70.06 480 THR A C 1
ATOM 3707 O O . THR A 1 480 ? 42.168 19.916 -7.409 1.00 70.06 480 THR A O 1
ATOM 3710 N N . SER A 1 481 ? 43.109 20.168 -5.395 1.00 70.19 481 SER A N 1
ATOM 3711 C CA . SER A 1 481 ? 43.899 18.922 -5.389 1.00 70.19 481 SER A CA 1
ATOM 3712 C C . SER A 1 481 ? 43.143 17.718 -4.791 1.00 70.19 481 SER A C 1
ATOM 3714 O O . SER A 1 481 ? 43.716 16.906 -4.066 1.00 70.19 481 SER A O 1
ATOM 3716 N N . LEU A 1 482 ? 41.841 17.592 -5.067 1.00 77.50 482 LEU A N 1
ATOM 3717 C CA . LEU A 1 482 ? 41.003 16.511 -4.529 1.00 77.50 482 LEU A CA 1
ATOM 3718 C C . LEU A 1 482 ? 41.154 15.175 -5.280 1.00 77.50 482 LEU A C 1
ATOM 3720 O O . LEU A 1 482 ? 41.577 15.119 -6.437 1.00 77.50 482 LEU A O 1
ATOM 3724 N N . ASN A 1 483 ? 40.748 14.080 -4.626 1.00 80.19 483 ASN A N 1
ATOM 3725 C CA . ASN A 1 483 ? 40.758 12.731 -5.198 1.00 80.19 483 ASN A CA 1
ATOM 3726 C C . ASN A 1 483 ? 39.784 12.620 -6.391 1.00 80.19 483 ASN A C 1
ATOM 3728 O O . ASN A 1 483 ? 38.572 12.467 -6.222 1.00 80.19 483 ASN A O 1
ATOM 3732 N N . LYS A 1 484 ? 40.336 12.659 -7.611 1.00 80.19 484 LYS A N 1
ATOM 3733 C CA . LYS A 1 484 ? 39.580 12.618 -8.876 1.00 80.19 484 LYS A CA 1
ATOM 3734 C C . LYS A 1 484 ? 38.794 11.316 -9.074 1.00 80.19 484 LYS A C 1
ATOM 3736 O O . LYS A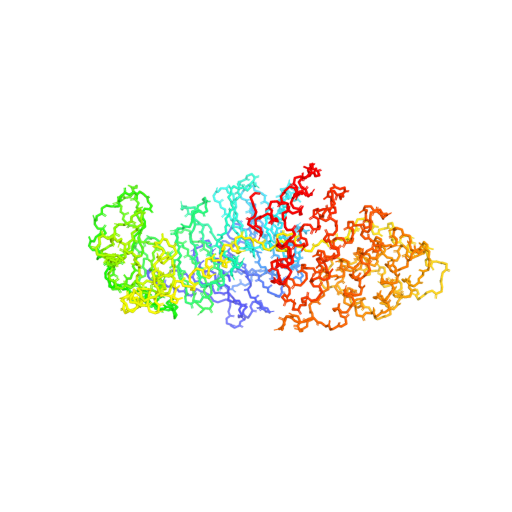 1 484 ? 37.724 11.341 -9.680 1.00 80.19 484 LYS A O 1
ATOM 3741 N N . THR A 1 485 ? 39.296 10.193 -8.559 1.00 83.31 485 THR A N 1
ATOM 3742 C CA . THR A 1 485 ? 38.640 8.881 -8.673 1.00 83.31 485 THR A CA 1
ATOM 3743 C C . THR A 1 485 ? 37.401 8.817 -7.787 1.00 83.31 485 THR A C 1
ATOM 3745 O O . THR A 1 485 ? 36.317 8.510 -8.282 1.00 83.31 485 THR A O 1
ATOM 3748 N N . ALA A 1 486 ? 37.534 9.195 -6.512 1.00 82.81 486 ALA A N 1
ATOM 3749 C CA . ALA A 1 486 ? 36.406 9.279 -5.584 1.00 82.81 486 ALA A CA 1
ATOM 3750 C C . ALA A 1 486 ? 35.363 10.303 -6.063 1.00 82.81 486 ALA A C 1
ATOM 3752 O O . ALA A 1 486 ? 34.165 10.054 -5.971 1.00 82.81 486 ALA A O 1
ATOM 3753 N N . PHE A 1 487 ? 35.798 11.415 -6.667 1.00 84.38 487 PHE A N 1
ATOM 3754 C CA . PHE A 1 487 ? 34.880 12.389 -7.254 1.00 84.38 487 PHE A CA 1
ATOM 3755 C C . PHE A 1 487 ? 34.071 11.807 -8.422 1.00 84.38 487 PHE A C 1
ATOM 3757 O O . PHE A 1 487 ? 32.857 11.989 -8.490 1.00 84.38 487 PHE A O 1
ATOM 3764 N N . LYS A 1 488 ? 34.710 11.053 -9.324 1.00 84.25 488 LYS A N 1
ATOM 3765 C CA . LYS A 1 488 ? 34.012 10.384 -10.433 1.00 84.25 488 LYS A CA 1
ATOM 3766 C C . LYS A 1 488 ? 32.966 9.381 -9.928 1.00 84.25 488 LYS A C 1
ATOM 3768 O O . LYS A 1 488 ? 31.878 9.311 -10.498 1.00 84.25 488 LYS A O 1
ATOM 3773 N N . MET A 1 489 ? 33.279 8.637 -8.865 1.00 84.44 489 MET A N 1
ATOM 3774 C CA . MET A 1 489 ? 32.338 7.711 -8.218 1.00 84.44 489 MET A CA 1
ATOM 3775 C C . MET A 1 489 ? 31.161 8.454 -7.577 1.00 84.44 489 MET A C 1
ATOM 3777 O O . MET A 1 489 ? 30.010 8.118 -7.858 1.00 84.44 489 MET A O 1
ATOM 3781 N N . LEU A 1 490 ? 31.444 9.537 -6.846 1.00 86.00 490 LEU A N 1
ATOM 3782 C CA . LEU A 1 490 ? 30.434 10.388 -6.220 1.00 86.00 490 LEU A CA 1
ATOM 3783 C C . LEU A 1 490 ? 29.431 10.913 -7.254 1.00 86.00 490 LEU A C 1
ATOM 3785 O O . LEU A 1 490 ? 28.220 10.835 -7.045 1.00 86.00 490 LEU A O 1
ATOM 3789 N N . MET A 1 491 ? 29.926 11.393 -8.400 1.00 84.69 491 MET A N 1
ATOM 3790 C CA . MET A 1 491 ? 29.080 11.884 -9.489 1.00 84.69 491 MET A CA 1
ATOM 3791 C C . MET A 1 491 ? 28.203 10.784 -10.095 1.00 84.69 491 MET A C 1
ATOM 3793 O O . MET A 1 491 ? 27.026 11.023 -10.359 1.00 84.69 491 MET A O 1
ATOM 3797 N N . ALA A 1 492 ? 28.735 9.572 -10.268 1.00 83.06 492 ALA A N 1
ATOM 3798 C CA . ALA A 1 492 ? 27.950 8.434 -10.745 1.00 83.06 492 ALA A CA 1
ATOM 3799 C C . ALA A 1 492 ? 26.863 8.020 -9.735 1.00 83.06 492 ALA A C 1
ATOM 3801 O O . ALA A 1 492 ? 25.744 7.684 -10.125 1.00 83.06 492 ALA A O 1
ATOM 3802 N N . ASN A 1 493 ? 27.160 8.081 -8.435 1.00 83.81 493 ASN A N 1
ATOM 3803 C CA . ASN A 1 493 ? 26.195 7.794 -7.374 1.00 83.81 493 ASN A CA 1
ATOM 3804 C C . ASN A 1 493 ? 25.102 8.876 -7.275 1.00 83.81 493 ASN A C 1
ATOM 3806 O O . ASN A 1 493 ? 23.942 8.547 -7.017 1.00 83.81 493 ASN A O 1
ATOM 3810 N N . MET A 1 494 ? 25.417 10.145 -7.570 1.00 79.69 494 MET A N 1
ATOM 3811 C CA . MET A 1 494 ? 24.418 11.220 -7.679 1.00 79.69 494 MET A CA 1
ATOM 3812 C C . MET A 1 494 ? 23.391 10.986 -8.797 1.00 79.69 494 MET A C 1
ATOM 3814 O O . MET A 1 494 ? 22.246 11.410 -8.662 1.00 79.69 494 MET A O 1
ATOM 3818 N N . GLU A 1 495 ? 23.763 10.301 -9.881 1.00 76.69 495 GLU A N 1
ATOM 3819 C CA . GLU A 1 495 ? 22.847 9.969 -10.985 1.00 76.69 495 GLU A CA 1
ATOM 3820 C C . GLU A 1 495 ? 21.928 8.782 -10.657 1.00 76.69 495 GLU A C 1
ATOM 3822 O O . GLU A 1 495 ? 20.865 8.629 -11.258 1.00 76.69 495 GLU A O 1
ATOM 3827 N N . LYS A 1 496 ? 22.299 7.965 -9.664 1.00 72.69 496 LYS A N 1
ATOM 3828 C CA . LYS A 1 496 ? 21.593 6.732 -9.274 1.00 72.69 496 LYS A CA 1
ATOM 3829 C C . LYS A 1 496 ? 20.799 6.855 -7.971 1.00 72.69 496 LYS A C 1
ATOM 3831 O O . LYS A 1 496 ? 20.344 5.851 -7.429 1.00 72.69 496 LYS A O 1
ATOM 3836 N N . VAL A 1 497 ? 20.583 8.076 -7.477 1.00 67.56 497 VAL A N 1
ATOM 3837 C CA . VAL A 1 497 ? 19.889 8.366 -6.202 1.00 67.56 497 VAL A CA 1
ATOM 3838 C C . VAL A 1 497 ? 18.470 7.781 -6.083 1.00 67.56 497 VAL A C 1
ATOM 3840 O O . VAL A 1 497 ? 17.947 7.709 -4.977 1.00 67.56 497 VAL A O 1
ATOM 3843 N N . SER A 1 498 ? 17.839 7.360 -7.186 1.00 57.91 498 SER A N 1
ATOM 3844 C CA . SER A 1 498 ? 16.472 6.817 -7.236 1.00 57.91 498 SER A CA 1
ATOM 3845 C C . SER A 1 498 ? 16.378 5.288 -7.396 1.00 57.91 498 SER A C 1
ATOM 3847 O O . SER A 1 498 ? 15.263 4.770 -7.485 1.00 57.91 498 SER A O 1
ATOM 3849 N N . MET A 1 499 ? 17.505 4.563 -7.440 1.00 52.78 499 MET A N 1
ATOM 3850 C CA . MET A 1 499 ? 17.542 3.110 -7.671 1.00 52.78 499 MET A CA 1
ATOM 3851 C C . MET A 1 499 ? 17.523 2.319 -6.348 1.00 52.78 499 MET A C 1
ATOM 3853 O O . MET A 1 499 ? 18.424 2.462 -5.518 1.00 52.78 499 MET A O 1
ATOM 3857 N N . TYR A 1 500 ? 16.516 1.457 -6.152 1.00 43.03 500 TYR A N 1
ATOM 3858 C CA . TYR A 1 500 ? 16.519 0.447 -5.083 1.00 43.03 500 TYR A CA 1
ATOM 3859 C C . TYR A 1 500 ? 17.512 -0.661 -5.478 1.00 43.03 500 TYR A C 1
ATOM 3861 O O . TYR A 1 500 ? 17.422 -1.182 -6.583 1.00 43.03 500 TYR A O 1
ATOM 3869 N N . HIS A 1 501 ? 18.465 -0.977 -4.590 1.00 50.41 501 HIS A N 1
ATOM 3870 C CA . HIS A 1 501 ? 19.760 -1.645 -4.863 1.00 50.41 501 HIS A CA 1
ATOM 3871 C C . HIS A 1 501 ? 20.851 -0.713 -5.422 1.00 50.41 501 HIS A C 1
ATOM 3873 O O . HIS A 1 501 ? 21.492 -0.996 -6.432 1.00 50.41 501 HIS A O 1
ATOM 3879 N N . SER A 1 502 ? 21.071 0.418 -4.748 1.00 55.03 502 SER A N 1
ATOM 3880 C CA . SER A 1 502 ? 22.147 1.353 -5.079 1.00 55.03 502 SER A CA 1
ATOM 3881 C C . SER A 1 502 ? 23.537 0.703 -4.994 1.00 55.03 502 SER A C 1
ATOM 3883 O O . SER A 1 502 ? 23.766 -0.154 -4.137 1.00 55.03 502 SER A O 1
ATOM 3885 N N . SER A 1 503 ? 24.476 1.160 -5.828 1.00 63.16 503 SER A N 1
ATOM 3886 C CA . SER A 1 503 ? 25.905 0.832 -5.732 1.00 63.16 503 SER A CA 1
ATOM 3887 C C . SER A 1 503 ? 26.447 1.057 -4.310 1.00 63.16 503 SER A C 1
ATOM 3889 O O . SER A 1 503 ? 25.912 1.891 -3.572 1.00 63.16 503 SER A O 1
ATOM 3891 N N . PRO A 1 504 ? 27.495 0.325 -3.886 1.00 74.56 504 PRO A N 1
ATOM 3892 C CA . PRO A 1 504 ? 28.156 0.617 -2.619 1.00 74.56 504 PRO A CA 1
ATOM 3893 C C . PRO A 1 504 ? 28.671 2.064 -2.630 1.00 74.56 504 PRO A C 1
ATOM 3895 O O . PRO A 1 504 ? 29.179 2.534 -3.647 1.00 74.56 504 PRO A O 1
ATOM 3898 N N . PHE A 1 505 ? 28.508 2.761 -1.506 1.00 85.25 505 PHE A N 1
ATOM 3899 C CA . PHE A 1 505 ? 29.065 4.096 -1.289 1.00 85.25 505 PHE A CA 1
ATOM 3900 C C . PHE A 1 505 ? 30.300 3.944 -0.407 1.00 85.25 505 PHE A C 1
ATOM 3902 O O . PHE A 1 505 ? 30.189 3.432 0.710 1.00 85.25 505 PHE A O 1
ATOM 3909 N N . SER A 1 506 ? 31.468 4.306 -0.927 1.00 87.81 506 SER A N 1
ATOM 3910 C CA . SER A 1 506 ? 32.741 3.992 -0.286 1.00 87.81 506 SER A CA 1
ATOM 3911 C C . SER A 1 506 ? 33.091 4.974 0.838 1.00 87.81 506 SER A C 1
ATOM 3913 O O . SER A 1 506 ? 32.601 6.109 0.901 1.00 87.81 506 SER A O 1
ATOM 3915 N N . THR A 1 507 ? 33.972 4.548 1.743 1.00 86.81 507 THR A N 1
ATOM 3916 C CA . THR A 1 507 ? 34.501 5.413 2.807 1.00 86.81 507 THR A CA 1
ATOM 3917 C C . THR A 1 507 ? 35.284 6.590 2.218 1.00 86.81 507 THR A C 1
ATOM 3919 O O . THR A 1 507 ? 35.228 7.696 2.749 1.00 86.81 507 THR A O 1
ATOM 3922 N N . GLU A 1 508 ? 35.966 6.397 1.087 1.00 87.75 508 GLU A N 1
ATOM 3923 C CA . GLU A 1 508 ? 36.676 7.449 0.352 1.00 87.75 508 GLU A CA 1
ATOM 3924 C C . GLU A 1 508 ? 35.717 8.504 -0.207 1.00 87.75 508 GLU A C 1
ATOM 3926 O O . GLU A 1 508 ? 36.019 9.692 -0.118 1.00 87.75 508 GLU A O 1
ATOM 3931 N N . GLU A 1 509 ? 34.553 8.104 -0.731 1.00 90.38 509 GLU A N 1
ATOM 3932 C CA . GLU A 1 509 ? 33.510 9.046 -1.161 1.00 90.38 509 GLU A CA 1
ATOM 3933 C C . GLU A 1 509 ? 32.960 9.842 0.029 1.00 90.38 509 GLU A C 1
ATOM 3935 O O . GLU A 1 509 ? 32.812 11.061 -0.055 1.00 90.38 509 GLU A O 1
ATOM 3940 N N . SER A 1 510 ? 32.714 9.180 1.166 1.00 91.50 510 SER A N 1
ATOM 3941 C CA . SER A 1 510 ? 32.267 9.848 2.396 1.00 91.50 510 SER A CA 1
ATOM 3942 C C . SER A 1 510 ? 33.301 10.849 2.920 1.00 91.50 510 SER A C 1
ATOM 3944 O O . SER A 1 510 ? 32.953 11.985 3.248 1.00 91.50 510 SER A O 1
ATOM 3946 N N . ASN A 1 511 ? 34.578 10.464 2.942 1.00 90.56 511 ASN A N 1
ATOM 3947 C CA . ASN A 1 511 ? 35.676 11.334 3.355 1.00 90.56 511 ASN A CA 1
ATOM 3948 C C . ASN A 1 511 ? 35.875 12.504 2.389 1.00 90.56 511 ASN A C 1
ATOM 3950 O O . ASN A 1 511 ? 36.133 13.619 2.836 1.00 90.56 511 ASN A O 1
ATOM 3954 N N . LEU A 1 512 ? 35.704 12.280 1.083 1.00 91.38 512 LEU A N 1
ATOM 3955 C CA . LEU A 1 512 ? 35.741 13.344 0.085 1.00 91.38 512 LEU A CA 1
ATOM 3956 C C . LEU A 1 512 ? 34.633 14.375 0.337 1.00 91.38 512 LEU A C 1
ATOM 3958 O O . LEU A 1 512 ? 34.913 15.572 0.355 1.00 91.38 512 LEU A O 1
ATOM 3962 N N . VAL A 1 513 ? 33.394 13.926 0.573 1.00 92.19 513 VAL A N 1
ATOM 3963 C CA . VAL A 1 513 ? 32.278 14.820 0.927 1.00 92.19 513 VAL A CA 1
ATOM 3964 C C . VAL A 1 513 ? 32.586 15.589 2.212 1.00 92.19 513 VAL A C 1
ATOM 3966 O O . VAL A 1 513 ? 32.410 16.803 2.235 1.00 92.19 513 VAL A O 1
ATOM 3969 N N . ALA A 1 514 ? 33.103 14.922 3.246 1.00 92.62 514 ALA A N 1
ATOM 3970 C CA . ALA A 1 514 ? 33.491 15.573 4.495 1.00 92.62 514 ALA A CA 1
ATOM 3971 C C . ALA A 1 514 ? 34.518 16.698 4.276 1.00 92.62 514 ALA A C 1
ATOM 3973 O O . ALA A 1 514 ? 34.305 17.814 4.738 1.00 92.62 514 ALA A O 1
ATOM 3974 N N . SER A 1 515 ? 35.588 16.440 3.517 1.00 90.19 515 SER A N 1
ATOM 3975 C CA . SER A 1 515 ? 36.610 17.449 3.211 1.00 90.19 515 SER A CA 1
ATOM 3976 C C . SER A 1 515 ? 36.075 18.619 2.384 1.00 90.19 515 SER A C 1
ATOM 3978 O O . SER A 1 515 ? 36.497 19.754 2.585 1.00 90.19 515 SER A O 1
ATOM 3980 N N . MET A 1 516 ? 35.139 18.370 1.465 1.00 90.81 516 MET A N 1
ATOM 3981 C CA . MET A 1 516 ? 34.502 19.435 0.682 1.00 90.81 516 MET A CA 1
ATOM 3982 C C . MET A 1 516 ? 33.531 20.285 1.516 1.00 90.81 516 MET A C 1
ATOM 3984 O O . MET A 1 516 ? 33.327 21.457 1.209 1.00 90.81 516 MET A O 1
ATOM 3988 N N . LEU A 1 517 ? 32.929 19.721 2.568 1.00 91.56 517 LEU A N 1
ATOM 3989 C CA . LEU A 1 517 ? 32.050 20.457 3.485 1.00 91.56 517 LEU A CA 1
ATOM 3990 C C . LEU A 1 517 ? 32.815 21.394 4.434 1.00 91.56 517 LEU A C 1
ATOM 3992 O O . LEU A 1 517 ? 32.218 22.327 4.960 1.00 91.56 517 LEU A O 1
ATOM 3996 N N . GLU A 1 518 ? 34.120 21.187 4.623 1.00 87.81 518 GLU A N 1
ATOM 3997 C CA . GLU A 1 518 ? 34.997 22.075 5.406 1.00 87.81 518 GLU A CA 1
ATOM 3998 C C . GLU A 1 518 ? 35.419 23.341 4.628 1.00 87.81 518 GLU A C 1
ATOM 4000 O O . GLU A 1 518 ? 36.067 24.236 5.179 1.00 87.81 518 GLU A O 1
ATOM 4005 N N . TRP A 1 519 ? 35.071 23.442 3.339 1.00 87.69 519 TRP A N 1
ATOM 4006 C CA . TRP A 1 519 ? 35.375 24.616 2.523 1.00 87.69 519 TRP A CA 1
ATOM 4007 C C . TRP A 1 519 ? 34.663 25.868 3.039 1.00 87.69 519 TRP A C 1
ATOM 4009 O O . TRP A 1 519 ? 33.528 25.823 3.508 1.00 87.69 519 TRP A O 1
ATOM 4019 N N . LYS A 1 520 ? 35.333 27.018 2.933 1.00 80.25 520 LYS A N 1
ATOM 4020 C CA . LYS A 1 520 ? 34.810 28.299 3.422 1.00 80.25 520 LYS A CA 1
ATOM 4021 C C . LYS A 1 520 ? 34.075 29.070 2.324 1.00 80.25 520 LYS A C 1
ATOM 4023 O O . LYS A 1 520 ? 34.296 28.869 1.127 1.00 80.25 520 LYS A O 1
ATOM 4028 N N . SER A 1 521 ? 33.239 30.018 2.745 1.00 75.81 521 SER A N 1
ATOM 4029 C CA . SER A 1 521 ? 32.559 30.972 1.859 1.00 75.81 521 SER A CA 1
ATOM 4030 C C . SER A 1 521 ? 31.674 30.279 0.804 1.00 75.81 521 SER A C 1
ATOM 4032 O O . SER A 1 521 ? 31.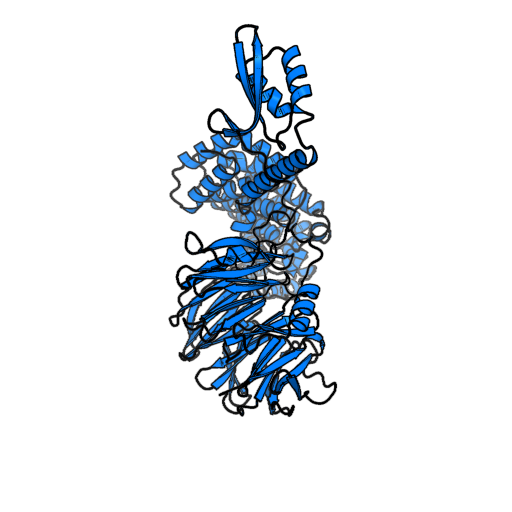106 29.218 1.045 1.00 75.81 521 SER A O 1
ATOM 4034 N N . ASN A 1 522 ? 31.515 30.865 -0.387 1.00 78.00 522 ASN A N 1
ATOM 4035 C CA . ASN A 1 522 ? 30.582 30.366 -1.406 1.00 78.00 522 ASN A CA 1
ATOM 4036 C C . ASN A 1 522 ? 30.981 29.020 -2.048 1.00 78.00 522 ASN A C 1
ATOM 4038 O O . ASN A 1 522 ? 30.167 28.439 -2.767 1.00 78.00 522 ASN A O 1
ATOM 4042 N N . GLN A 1 523 ? 32.189 28.506 -1.789 1.00 83.38 523 GLN A N 1
ATOM 4043 C CA . GLN A 1 523 ? 32.667 27.234 -2.349 1.00 83.38 523 GLN A CA 1
ATOM 4044 C C . GLN A 1 523 ? 31.956 26.014 -1.747 1.00 83.38 523 GLN A C 1
ATOM 4046 O O . GLN A 1 523 ? 31.846 24.986 -2.410 1.00 83.38 523 GLN A O 1
ATOM 4051 N N . VAL A 1 524 ? 31.414 26.129 -0.529 1.00 88.88 524 VAL A N 1
ATOM 4052 C CA . VAL A 1 524 ? 30.688 25.034 0.139 1.00 88.88 524 VAL A CA 1
ATOM 4053 C C . VAL A 1 524 ? 29.257 24.861 -0.381 1.00 88.88 524 VAL A C 1
ATOM 4055 O O . VAL A 1 524 ? 28.651 23.802 -0.229 1.00 88.88 524 VAL A O 1
ATOM 4058 N N . LEU A 1 525 ? 28.689 25.884 -1.032 1.00 89.88 525 LEU A N 1
ATOM 4059 C CA . LEU A 1 525 ? 27.280 25.877 -1.441 1.00 89.88 525 LEU A CA 1
ATOM 4060 C C . LEU A 1 525 ? 26.955 24.767 -2.457 1.00 89.88 525 LEU A C 1
ATOM 4062 O O . LEU A 1 525 ? 25.981 24.050 -2.227 1.00 89.88 525 LEU A O 1
ATOM 4066 N N . PRO A 1 526 ? 27.739 24.551 -3.537 1.00 88.88 526 PRO A N 1
ATOM 4067 C CA . PRO A 1 526 ? 27.502 23.435 -4.456 1.00 88.88 526 PRO A CA 1
ATOM 4068 C C . PRO A 1 526 ? 27.636 22.069 -3.773 1.00 88.88 526 PRO A C 1
ATOM 4070 O O . PRO A 1 526 ? 26.923 21.133 -4.130 1.00 88.88 526 PRO A O 1
ATOM 4073 N N . VAL A 1 527 ? 28.515 21.966 -2.772 1.00 90.69 527 VAL A N 1
ATOM 4074 C CA . VAL A 1 527 ? 28.753 20.735 -2.008 1.00 90.69 527 VAL A CA 1
ATOM 4075 C C . VAL A 1 527 ? 27.547 20.413 -1.134 1.00 90.69 527 VAL A C 1
ATOM 4077 O O . VAL A 1 527 ? 27.054 19.288 -1.165 1.00 90.69 527 VAL A O 1
ATOM 4080 N N . LEU A 1 528 ? 27.013 21.392 -0.401 1.00 91.56 528 LEU A N 1
ATOM 4081 C CA . LEU A 1 528 ? 25.791 21.223 0.390 1.00 91.56 528 LEU A CA 1
ATOM 4082 C C . LEU A 1 528 ? 24.579 20.907 -0.499 1.00 91.56 528 LEU A C 1
ATOM 4084 O O . LEU A 1 528 ? 23.766 20.047 -0.156 1.00 91.56 528 LEU A O 1
ATOM 4088 N N . ASP A 1 529 ? 24.474 21.559 -1.661 1.00 89.44 529 ASP A N 1
ATOM 4089 C CA . ASP A 1 529 ? 23.395 21.329 -2.631 1.00 89.44 529 ASP A CA 1
ATOM 4090 C C . ASP A 1 529 ? 23.440 19.903 -3.214 1.00 89.44 529 ASP A C 1
ATOM 4092 O O . ASP A 1 529 ? 22.403 19.254 -3.359 1.00 89.44 529 ASP A O 1
ATOM 4096 N N . ALA A 1 530 ? 24.639 19.369 -3.463 1.00 88.81 530 ALA A N 1
ATOM 4097 C CA . ALA A 1 530 ? 24.843 17.976 -3.854 1.00 88.81 530 ALA A CA 1
ATOM 4098 C C . ALA A 1 530 ? 24.570 17.000 -2.695 1.00 88.81 530 ALA A C 1
ATOM 4100 O O . ALA A 1 530 ? 23.869 16.000 -2.866 1.00 88.81 530 ALA A O 1
ATOM 4101 N N . THR A 1 531 ? 25.068 17.315 -1.497 1.00 91.31 531 THR A N 1
ATOM 4102 C CA . THR A 1 531 ? 24.972 16.459 -0.305 1.00 91.31 531 THR A CA 1
ATOM 4103 C C . THR A 1 531 ? 23.520 16.236 0.106 1.00 91.31 531 THR A C 1
ATOM 4105 O O . THR A 1 531 ? 23.130 15.095 0.359 1.00 91.31 531 THR A O 1
ATOM 4108 N N . ARG A 1 532 ? 22.665 17.272 0.076 1.00 91.06 532 ARG A N 1
ATOM 4109 C CA . ARG A 1 532 ? 21.228 17.091 0.353 1.00 91.06 532 ARG A CA 1
ATOM 4110 C C . ARG A 1 532 ? 20.557 16.117 -0.619 1.00 91.06 532 ARG A C 1
ATOM 4112 O O . ARG A 1 532 ? 19.624 15.430 -0.216 1.00 91.06 532 ARG A O 1
ATOM 4119 N N . VAL A 1 533 ? 20.992 16.044 -1.879 1.00 88.31 533 VAL A N 1
ATOM 4120 C CA . VAL A 1 533 ? 20.417 15.123 -2.875 1.00 88.31 533 VAL A CA 1
ATOM 4121 C C . VAL A 1 533 ? 20.959 13.710 -2.682 1.00 88.31 533 VAL A C 1
ATOM 4123 O O . VAL A 1 533 ? 20.184 12.755 -2.741 1.00 88.31 533 VAL A O 1
ATOM 4126 N N . LEU A 1 534 ? 22.251 13.585 -2.362 1.00 88.94 534 LEU A N 1
ATOM 4127 C CA . LEU A 1 534 ? 22.897 12.316 -2.018 1.00 88.94 534 LEU A CA 1
ATOM 4128 C C . LEU A 1 534 ? 22.238 11.612 -0.829 1.00 88.94 534 LEU A C 1
ATOM 4130 O O . LEU A 1 534 ? 22.235 10.387 -0.797 1.00 88.94 534 LEU A O 1
ATOM 4134 N N . MET A 1 535 ? 21.603 12.343 0.094 1.00 89.38 535 MET A N 1
ATOM 4135 C CA . MET A 1 535 ? 20.825 11.744 1.191 1.00 89.38 535 MET A CA 1
ATOM 4136 C C . MET A 1 535 ? 19.683 10.817 0.723 1.00 89.38 535 MET A C 1
ATOM 4138 O O . MET A 1 535 ? 19.137 10.079 1.535 1.00 89.38 535 MET A O 1
ATOM 4142 N N . GLN A 1 536 ? 19.292 10.825 -0.557 1.00 84.00 536 GLN A N 1
ATOM 4143 C CA . GLN A 1 536 ? 18.339 9.841 -1.093 1.00 84.00 536 GLN A CA 1
ATOM 4144 C C . GLN A 1 536 ? 18.968 8.480 -1.402 1.00 84.00 536 GLN A C 1
ATOM 4146 O O . GLN A 1 536 ? 18.263 7.475 -1.433 1.00 84.00 536 GLN A O 1
ATOM 4151 N N . HIS A 1 537 ? 20.280 8.434 -1.621 1.00 85.44 537 HIS A N 1
ATOM 4152 C CA . HIS A 1 537 ? 20.991 7.208 -1.940 1.00 85.44 537 HIS A CA 1
ATOM 4153 C C . HIS A 1 537 ? 21.214 6.384 -0.666 1.00 85.44 537 HIS A C 1
ATOM 4155 O O . HIS A 1 537 ? 21.870 6.842 0.270 1.00 85.44 537 HIS A O 1
ATOM 4161 N N . ALA A 1 538 ? 20.729 5.138 -0.652 1.00 79.06 538 ALA A N 1
ATOM 4162 C CA . ALA A 1 538 ? 20.711 4.279 0.536 1.00 79.06 538 ALA A CA 1
ATOM 4163 C C . ALA A 1 538 ? 22.103 4.056 1.165 1.00 79.06 538 ALA A C 1
ATOM 4165 O O . ALA A 1 538 ? 22.244 4.108 2.386 1.00 79.06 538 ALA A O 1
ATOM 4166 N N . GLY A 1 539 ? 23.145 3.866 0.343 1.00 84.38 539 GLY A N 1
ATOM 4167 C CA . GLY A 1 539 ? 24.536 3.792 0.821 1.00 84.38 539 GLY A CA 1
ATOM 4168 C C . GLY A 1 539 ? 25.083 5.119 1.373 1.00 84.38 539 GLY A C 1
ATOM 4169 O O . GLY A 1 539 ? 25.613 5.154 2.482 1.00 84.38 539 GLY A O 1
ATOM 4170 N N . ALA A 1 540 ? 24.919 6.220 0.630 1.00 88.75 540 ALA A N 1
ATOM 4171 C CA . ALA A 1 540 ? 25.435 7.535 0.992 1.00 88.75 540 ALA A CA 1
ATOM 4172 C C . ALA A 1 540 ? 24.820 8.076 2.285 1.00 88.75 540 ALA A C 1
ATOM 4174 O O . ALA A 1 540 ? 25.552 8.555 3.143 1.00 88.75 540 ALA A O 1
ATOM 4175 N N . VAL A 1 541 ? 23.497 7.971 2.467 1.00 88.06 541 VAL A N 1
ATOM 4176 C CA . VAL A 1 541 ? 22.845 8.467 3.691 1.00 88.06 541 VAL A CA 1
ATOM 4177 C C . VAL A 1 541 ? 23.380 7.763 4.933 1.00 88.06 541 VAL A C 1
ATOM 4179 O O . VAL A 1 541 ? 23.622 8.422 5.939 1.00 88.06 541 VAL A O 1
ATOM 4182 N N . LYS A 1 542 ? 23.645 6.452 4.861 1.00 86.31 542 LYS A N 1
ATOM 4183 C CA . LYS A 1 542 ? 24.268 5.711 5.960 1.00 86.31 542 LYS A CA 1
ATOM 4184 C C . LYS A 1 542 ? 25.684 6.229 6.231 1.00 86.31 542 LYS A C 1
ATOM 4186 O O . LYS A 1 542 ? 25.949 6.728 7.321 1.00 86.31 542 LYS A O 1
ATOM 4191 N N . ALA A 1 543 ? 26.551 6.183 5.218 1.00 89.19 543 ALA A N 1
ATOM 4192 C CA . ALA A 1 543 ? 27.964 6.536 5.351 1.00 89.19 543 ALA A CA 1
ATOM 4193 C C . ALA A 1 543 ? 28.175 7.990 5.807 1.00 89.19 543 ALA A C 1
ATOM 4195 O O . ALA A 1 543 ? 29.019 8.272 6.650 1.00 89.19 543 ALA A O 1
ATOM 4196 N N . LEU A 1 544 ? 27.391 8.928 5.274 1.00 90.44 544 LEU A N 1
ATOM 4197 C CA . LEU A 1 544 ? 27.493 10.347 5.610 1.00 90.44 544 LEU A CA 1
ATOM 4198 C C . LEU A 1 544 ? 26.908 10.669 6.992 1.00 90.44 544 LEU A C 1
ATOM 4200 O O . LEU A 1 544 ? 27.411 11.572 7.651 1.00 90.44 544 LEU A O 1
ATOM 4204 N N . THR A 1 545 ? 25.896 9.929 7.460 1.00 85.75 545 THR A N 1
ATOM 4205 C CA . THR A 1 545 ? 25.354 10.100 8.823 1.00 85.75 545 THR A CA 1
ATOM 4206 C C . THR A 1 545 ? 26.316 9.590 9.897 1.00 85.75 545 THR A C 1
ATOM 4208 O O . THR A 1 545 ? 26.402 10.170 10.981 1.00 85.75 545 THR A O 1
ATOM 4211 N N . GLU A 1 546 ? 27.027 8.501 9.603 1.00 86.25 546 GLU A N 1
ATOM 4212 C CA . GLU A 1 546 ? 28.024 7.897 10.495 1.00 86.25 546 GLU A CA 1
ATOM 4213 C C . GLU A 1 546 ? 29.348 8.690 10.498 1.00 86.25 546 GLU A C 1
ATOM 4215 O O . GLU A 1 546 ? 30.140 8.587 11.435 1.00 86.25 546 GLU A O 1
ATOM 4220 N N . ASN A 1 547 ? 29.584 9.540 9.492 1.00 90.81 547 ASN A N 1
ATOM 4221 C CA . ASN A 1 547 ? 30.794 10.350 9.400 1.00 90.81 547 ASN A CA 1
ATOM 4222 C C . ASN A 1 547 ? 30.743 11.576 10.332 1.00 90.81 547 ASN A C 1
ATOM 4224 O O . ASN A 1 547 ? 30.054 12.568 10.080 1.00 90.81 547 ASN A O 1
ATOM 4228 N N . VAL A 1 548 ? 31.552 11.538 11.395 1.00 91.19 548 VAL A N 1
ATOM 4229 C CA . VAL A 1 548 ? 31.644 12.600 12.413 1.00 91.19 548 VAL A CA 1
ATOM 4230 C C . VAL A 1 548 ? 32.010 13.962 11.814 1.00 91.19 548 VAL A C 1
ATOM 4232 O O . VAL A 1 548 ? 31.477 14.978 12.257 1.00 91.19 548 VAL A O 1
ATOM 4235 N N . LYS A 1 549 ? 32.868 14.006 10.786 1.00 93.00 549 LYS A N 1
ATOM 4236 C CA . LYS A 1 549 ? 33.267 15.268 10.142 1.00 93.00 549 LYS A CA 1
ATOM 4237 C C . LYS A 1 549 ? 32.111 15.908 9.378 1.00 93.00 549 LYS A C 1
ATOM 4239 O O . LYS A 1 549 ? 31.950 17.121 9.436 1.00 93.00 549 LYS A O 1
ATOM 4244 N N . VAL A 1 550 ? 31.269 15.100 8.728 1.00 93.44 550 VAL A N 1
ATOM 4245 C CA . VAL A 1 550 ? 30.050 15.588 8.061 1.00 93.44 550 VAL A CA 1
ATOM 4246 C C . VAL A 1 550 ? 29.096 16.191 9.090 1.00 93.44 550 VAL A C 1
ATOM 4248 O O . VAL A 1 550 ? 28.634 17.316 8.904 1.00 93.44 550 VAL A O 1
ATOM 4251 N N . ARG A 1 551 ? 28.839 15.486 10.202 1.00 93.12 551 ARG A N 1
ATOM 4252 C CA . ARG A 1 551 ? 27.987 15.997 11.291 1.00 93.12 551 ARG A CA 1
ATOM 4253 C C . ARG A 1 551 ? 28.519 17.313 11.853 1.00 93.12 551 ARG A C 1
ATOM 4255 O O . ARG A 1 551 ? 27.762 18.274 11.962 1.00 93.12 551 ARG A O 1
ATOM 4262 N N . LYS A 1 552 ? 29.823 17.373 12.131 1.00 92.88 552 LYS A N 1
ATOM 4263 C CA . LYS A 1 552 ? 30.493 18.579 12.620 1.00 92.88 552 LYS A CA 1
ATOM 4264 C C . LYS A 1 552 ? 30.367 19.746 11.636 1.00 92.88 552 LYS A C 1
ATOM 4266 O O . LYS A 1 552 ? 29.916 20.808 12.037 1.00 92.88 552 LYS A O 1
ATOM 4271 N N . ALA A 1 553 ? 30.665 19.546 10.352 1.00 92.62 553 ALA A N 1
ATOM 4272 C CA . ALA A 1 553 ? 30.577 20.608 9.346 1.00 92.62 553 ALA A CA 1
ATOM 4273 C C . ALA A 1 553 ? 29.147 21.165 9.181 1.00 92.62 553 ALA A C 1
ATOM 4275 O O . ALA A 1 553 ? 28.953 22.367 8.966 1.00 92.62 553 ALA A O 1
ATOM 4276 N N . LEU A 1 554 ? 28.130 20.302 9.311 1.00 93.62 554 LEU A N 1
ATOM 4277 C CA . LEU A 1 554 ? 26.729 20.723 9.311 1.00 93.62 554 LEU A CA 1
ATOM 4278 C C . LEU A 1 554 ? 26.391 21.561 10.550 1.00 93.62 554 LEU A C 1
ATOM 4280 O O . LEU A 1 554 ? 25.768 22.608 10.392 1.00 93.62 554 LEU A O 1
ATOM 4284 N N . LEU A 1 555 ? 26.827 21.150 11.746 1.00 93.38 555 LEU A N 1
ATOM 4285 C CA . LEU A 1 555 ? 26.629 21.911 12.988 1.00 93.38 555 LEU A CA 1
ATOM 4286 C C . LEU A 1 555 ? 27.367 23.254 12.967 1.00 93.38 555 LEU A C 1
ATOM 4288 O O . LEU A 1 555 ? 26.763 24.285 13.266 1.00 93.38 555 LEU A O 1
ATOM 4292 N N . ASP A 1 556 ? 28.632 23.262 12.544 1.00 90.75 556 ASP A N 1
ATOM 4293 C CA . ASP A 1 556 ? 29.455 24.470 12.432 1.00 90.75 556 ASP A CA 1
ATOM 4294 C C . ASP A 1 556 ? 28.775 25.496 11.509 1.00 90.75 556 ASP A C 1
ATOM 4296 O O . ASP A 1 556 ? 28.672 26.674 11.846 1.00 90.75 556 ASP A O 1
ATOM 4300 N N . SER A 1 557 ? 28.186 25.036 10.396 1.00 89.19 557 SER A N 1
ATOM 4301 C CA . SER A 1 557 ? 27.429 25.893 9.469 1.00 89.19 557 SER A CA 1
ATOM 4302 C C . SER A 1 557 ? 26.175 26.535 10.079 1.00 89.19 557 SER A C 1
ATOM 4304 O O . SER A 1 557 ? 25.724 27.568 9.581 1.00 89.19 557 SER A O 1
ATOM 4306 N N . LEU A 1 558 ? 25.572 25.929 11.108 1.00 89.00 558 LEU A N 1
ATOM 4307 C CA . LEU A 1 558 ? 24.423 26.499 11.825 1.00 89.00 558 LEU A CA 1
ATOM 4308 C C . LEU A 1 558 ? 24.865 27.427 12.962 1.00 89.00 558 LEU A C 1
ATOM 4310 O O . LEU A 1 558 ? 24.194 28.421 13.245 1.00 89.00 558 LEU A O 1
ATOM 4314 N N . GLY A 1 559 ? 25.988 27.098 13.606 1.00 83.12 559 GLY A N 1
ATOM 4315 C CA . GLY A 1 559 ? 26.541 27.834 14.736 1.00 83.12 559 GLY A CA 1
ATOM 4316 C C . GLY A 1 559 ? 27.281 29.119 14.358 1.00 83.12 559 GLY A C 1
ATOM 4317 O O . GLY A 1 559 ? 27.314 30.039 15.182 1.00 83.12 559 GLY A O 1
ATOM 4318 N N . ASP A 1 560 ? 27.838 29.181 13.146 1.00 83.88 560 ASP A N 1
ATOM 4319 C CA . ASP A 1 560 ? 28.642 30.290 12.630 1.00 83.88 560 ASP A CA 1
ATOM 4320 C C . ASP A 1 560 ? 27.780 31.505 12.237 1.00 83.88 560 ASP A C 1
ATOM 4322 O O . ASP A 1 560 ? 26.916 31.455 11.354 1.00 83.88 560 ASP A O 1
ATOM 4326 N N . ALA A 1 561 ? 28.034 32.639 12.895 1.00 80.06 561 ALA A N 1
ATOM 4327 C CA . ALA A 1 561 ? 27.361 33.903 12.608 1.00 80.06 561 ALA A CA 1
ATOM 4328 C C . ALA A 1 561 ? 27.712 34.458 11.215 1.00 80.06 561 ALA A C 1
ATOM 4330 O O . ALA A 1 561 ? 26.892 35.155 10.620 1.00 80.06 561 ALA A O 1
ATOM 4331 N N . SER A 1 562 ? 28.891 34.121 10.683 1.00 82.56 562 SER A N 1
ATOM 4332 C CA . SER A 1 562 ? 29.360 34.546 9.361 1.00 82.56 562 SER A CA 1
ATOM 4333 C C . SER A 1 562 ? 28.811 33.691 8.209 1.00 82.56 562 SER A C 1
ATOM 4335 O O . SER A 1 562 ? 28.911 34.085 7.044 1.00 82.56 562 SER A O 1
ATOM 4337 N N . ALA A 1 563 ? 28.173 32.553 8.513 1.00 86.12 563 ALA A N 1
ATOM 4338 C CA . ALA A 1 563 ? 27.584 31.682 7.505 1.00 86.12 563 ALA A CA 1
ATOM 4339 C C . ALA A 1 563 ? 26.438 32.383 6.758 1.00 86.12 563 ALA A C 1
ATOM 4341 O O . ALA A 1 563 ? 25.494 32.919 7.350 1.00 86.12 563 ALA A O 1
ATOM 4342 N N . SER A 1 564 ? 26.489 32.329 5.425 1.00 89.69 564 SER A N 1
ATOM 4343 C CA . SER A 1 564 ? 25.464 32.939 4.575 1.00 89.69 564 SER A CA 1
ATOM 4344 C C . SER A 1 564 ? 24.089 32.284 4.765 1.00 89.69 564 SER A C 1
ATOM 4346 O O . SER A 1 564 ? 23.975 31.107 5.121 1.00 89.69 564 SER A O 1
ATOM 4348 N N . LYS A 1 565 ? 23.013 33.005 4.414 1.00 90.00 565 LYS A N 1
ATOM 4349 C CA . LYS A 1 565 ? 21.648 32.446 4.445 1.00 90.00 565 LYS A CA 1
ATOM 4350 C C . LYS A 1 565 ? 21.503 31.162 3.618 1.00 90.00 565 LYS A C 1
ATOM 4352 O O . LYS A 1 565 ? 20.781 30.251 4.010 1.00 90.00 565 LYS A O 1
ATOM 4357 N N . HIS A 1 566 ? 22.204 31.063 2.487 1.00 91.56 566 HIS A N 1
ATOM 4358 C CA . HIS A 1 566 ? 22.155 29.884 1.619 1.00 91.56 566 HIS A CA 1
ATOM 4359 C C . HIS A 1 566 ? 22.869 28.688 2.246 1.00 91.56 566 HIS A C 1
ATOM 4361 O O . HIS A 1 566 ? 22.378 27.568 2.130 1.00 91.56 566 HIS A O 1
ATOM 4367 N N . GLN A 1 567 ? 23.977 28.928 2.948 1.00 92.31 567 GLN A N 1
ATOM 4368 C CA . GLN A 1 567 ? 24.702 27.889 3.670 1.00 92.31 567 GLN A CA 1
ATOM 4369 C C . GLN A 1 567 ? 23.834 27.312 4.793 1.00 92.31 567 GLN A C 1
ATOM 4371 O O . GLN A 1 567 ? 23.566 26.114 4.789 1.00 92.31 567 GLN A O 1
ATOM 4376 N N . LYS A 1 568 ? 23.274 28.168 5.663 1.00 92.62 568 LYS A N 1
ATOM 4377 C CA . LYS A 1 568 ? 22.348 27.744 6.731 1.00 92.62 568 LYS A CA 1
ATOM 4378 C C . LYS A 1 568 ? 21.150 26.972 6.173 1.00 92.62 568 LYS A C 1
ATOM 4380 O O . LYS A 1 568 ? 20.820 25.891 6.654 1.00 92.62 568 LYS A O 1
ATOM 4385 N N . MET A 1 569 ? 20.527 27.491 5.109 1.00 94.81 569 MET A N 1
ATOM 4386 C CA . MET A 1 569 ? 19.400 26.835 4.442 1.00 94.81 569 MET A CA 1
ATOM 4387 C C . MET A 1 569 ? 19.769 25.435 3.932 1.00 94.81 569 MET A C 1
ATOM 4389 O O . MET A 1 569 ? 19.047 24.479 4.203 1.00 94.81 569 MET A O 1
ATOM 4393 N N . LEU A 1 570 ? 20.864 25.294 3.179 1.00 93.81 570 LEU A N 1
ATOM 4394 C CA . LEU A 1 570 ? 21.247 24.011 2.587 1.00 93.81 570 LEU A CA 1
ATOM 4395 C C . LEU A 1 570 ? 21.716 23.001 3.643 1.00 93.81 570 LEU A C 1
ATOM 4397 O O . LEU A 1 570 ? 21.407 21.816 3.503 1.00 93.81 570 LEU A O 1
ATOM 4401 N N . SER A 1 571 ? 22.367 23.446 4.721 1.00 95.19 571 SER A N 1
ATOM 4402 C CA . SER A 1 571 ? 22.714 22.584 5.858 1.00 95.19 571 SER A CA 1
ATOM 4403 C C . SER A 1 571 ? 21.462 22.035 6.544 1.00 95.19 571 SER A C 1
ATOM 4405 O O . SER A 1 571 ? 21.332 20.818 6.677 1.00 95.19 571 SER A O 1
ATOM 4407 N N . LEU A 1 572 ? 20.471 22.883 6.852 1.00 96.75 572 LEU A N 1
ATOM 4408 C CA . LEU A 1 572 ? 19.187 22.442 7.425 1.00 96.75 572 LEU A CA 1
ATOM 4409 C C . LEU A 1 572 ? 18.444 21.467 6.504 1.00 96.75 572 LEU A C 1
ATOM 4411 O O . LEU A 1 572 ? 17.910 20.458 6.958 1.00 96.75 572 LEU A O 1
ATOM 4415 N N . ARG A 1 573 ? 18.441 21.720 5.189 1.00 95.62 573 ARG A N 1
ATOM 4416 C CA . ARG A 1 573 ? 17.834 20.813 4.197 1.00 95.62 573 ARG A CA 1
ATOM 4417 C C . ARG A 1 573 ? 18.545 19.466 4.122 1.00 95.62 573 ARG A C 1
ATOM 4419 O O . ARG A 1 573 ? 17.886 18.437 3.987 1.00 95.62 573 ARG A O 1
ATOM 4426 N N . THR A 1 574 ? 19.873 19.474 4.213 1.00 95.19 574 THR A N 1
ATOM 4427 C CA . THR A 1 574 ? 20.686 18.254 4.264 1.00 95.19 574 THR A CA 1
ATOM 4428 C C . THR A 1 574 ? 20.332 17.443 5.504 1.00 95.19 574 THR A C 1
ATOM 4430 O O . THR A 1 574 ? 20.034 16.258 5.384 1.00 95.19 574 THR A O 1
ATOM 4433 N N . MET A 1 575 ? 20.258 18.087 6.671 1.00 95.56 575 MET A N 1
ATOM 4434 C CA . MET A 1 575 ? 19.875 17.439 7.928 1.00 95.56 575 MET A CA 1
ATOM 4435 C C . MET A 1 575 ? 18.433 16.920 7.906 1.00 95.56 575 MET A C 1
ATOM 4437 O O . MET A 1 575 ? 18.177 15.806 8.353 1.00 95.56 575 MET A O 1
ATOM 4441 N N . ALA A 1 576 ? 17.491 17.667 7.325 1.00 94.81 576 ALA A N 1
ATOM 4442 C CA . ALA A 1 576 ? 16.113 17.211 7.155 1.00 94.81 576 ALA A CA 1
ATOM 4443 C C . ALA A 1 576 ? 16.033 15.928 6.309 1.00 94.81 576 ALA A C 1
ATOM 4445 O O . ALA A 1 576 ? 15.327 14.990 6.687 1.00 94.81 576 ALA A O 1
ATOM 4446 N N . ASN A 1 577 ? 16.776 15.860 5.197 1.00 93.19 577 ASN A N 1
ATOM 4447 C CA . ASN A 1 577 ? 16.830 14.662 4.355 1.00 93.19 577 ASN A CA 1
ATOM 4448 C C . ASN A 1 577 ? 17.548 13.503 5.048 1.00 93.19 577 ASN A C 1
ATOM 4450 O O . ASN A 1 577 ? 17.119 12.360 4.901 1.00 93.19 577 ASN A O 1
ATOM 4454 N N . LEU A 1 578 ? 18.602 13.802 5.814 1.00 92.12 578 LEU A N 1
ATOM 4455 C CA . LEU A 1 578 ? 19.317 12.830 6.633 1.00 92.12 578 LEU A CA 1
ATOM 4456 C C . LEU A 1 578 ? 18.342 12.144 7.588 1.00 92.12 578 LEU A C 1
ATOM 4458 O O . LEU A 1 578 ? 18.200 10.929 7.523 1.00 92.12 578 LEU A O 1
ATOM 4462 N N . VAL A 1 579 ? 17.596 12.903 8.397 1.00 91.19 579 VAL A N 1
ATOM 4463 C CA . VAL A 1 579 ? 16.593 12.344 9.321 1.00 91.19 579 VAL A CA 1
ATOM 4464 C C . VAL A 1 579 ? 15.571 11.479 8.574 1.00 91.19 579 VAL A C 1
ATOM 4466 O O . VAL A 1 579 ? 15.260 10.371 9.003 1.00 91.19 579 VAL A O 1
ATOM 4469 N N . ALA A 1 580 ? 15.079 11.966 7.434 1.00 88.62 580 ALA A N 1
ATOM 4470 C CA . ALA A 1 580 ? 14.018 11.322 6.666 1.00 88.62 580 ALA A CA 1
ATOM 4471 C C . ALA A 1 580 ? 14.424 10.015 5.965 1.00 88.62 580 ALA A C 1
ATOM 4473 O O . ALA A 1 580 ? 13.574 9.158 5.721 1.00 88.62 580 ALA A O 1
ATOM 4474 N N . ARG A 1 581 ? 15.696 9.874 5.573 1.00 86.75 581 ARG A N 1
ATOM 4475 C CA . ARG A 1 581 ? 16.191 8.735 4.779 1.00 86.75 581 ARG A CA 1
ATOM 4476 C C . ARG A 1 581 ? 17.176 7.845 5.528 1.00 86.75 581 ARG A C 1
ATOM 4478 O O . ARG A 1 581 ? 17.603 6.833 4.975 1.00 86.75 581 ARG A O 1
ATOM 4485 N N . ARG A 1 582 ? 17.520 8.178 6.775 1.00 86.50 582 ARG A N 1
ATOM 4486 C CA . ARG A 1 582 ? 18.438 7.372 7.580 1.00 86.50 582 ARG A CA 1
ATOM 4487 C C . ARG A 1 582 ? 17.893 5.945 7.766 1.00 86.50 582 ARG A C 1
ATOM 4489 O O . ARG A 1 582 ? 16.744 5.776 8.185 1.00 86.50 582 ARG A O 1
ATOM 4496 N N . PRO A 1 583 ? 18.703 4.903 7.512 1.00 78.94 583 PRO A N 1
ATOM 4497 C CA . PRO A 1 583 ? 18.302 3.525 7.765 1.00 78.94 583 PRO A CA 1
ATOM 4498 C C . PRO A 1 583 ? 18.158 3.279 9.265 1.00 78.94 583 PRO A C 1
ATOM 4500 O O . PRO A 1 583 ? 19.011 3.701 10.043 1.00 78.94 583 PRO A O 1
ATOM 4503 N N . ARG A 1 584 ? 17.108 2.557 9.669 1.00 78.00 584 ARG A N 1
ATOM 4504 C CA . ARG A 1 584 ? 16.852 2.242 11.082 1.00 78.00 584 ARG A CA 1
ATOM 4505 C C . ARG A 1 584 ? 17.969 1.377 11.669 1.00 78.00 584 ARG A C 1
ATOM 4507 O O . ARG A 1 584 ? 18.250 0.287 11.155 1.00 78.00 584 ARG A O 1
ATOM 4514 N N . ALA A 1 585 ? 18.542 1.819 12.783 1.00 73.38 585 ALA A N 1
ATOM 4515 C CA . ALA A 1 585 ? 19.470 1.013 13.562 1.00 73.38 585 ALA A CA 1
ATOM 4516 C C . ALA A 1 585 ? 18.732 -0.190 14.179 1.00 73.38 585 ALA A C 1
ATOM 4518 O O . ALA A 1 585 ? 17.506 -0.194 14.313 1.00 73.38 585 ALA A O 1
ATOM 4519 N N . GLU A 1 586 ? 19.464 -1.242 14.539 1.00 72.38 586 GLU A N 1
ATOM 4520 C CA . GLU A 1 586 ? 18.867 -2.430 15.164 1.00 72.38 586 GLU A CA 1
ATOM 4521 C C . GLU A 1 586 ? 18.167 -2.090 16.489 1.00 72.38 586 GLU A C 1
ATOM 4523 O O . GLU A 1 586 ? 17.031 -2.513 16.710 1.00 72.38 586 GLU A O 1
ATOM 4528 N N . MET A 1 587 ? 18.784 -1.235 17.314 1.00 73.00 587 MET A N 1
ATOM 4529 C CA . MET A 1 587 ? 18.193 -0.790 18.582 1.00 73.00 587 MET A CA 1
ATOM 4530 C C . MET A 1 587 ? 16.880 -0.020 18.397 1.00 73.00 587 MET A C 1
ATOM 4532 O O . MET A 1 587 ? 15.959 -0.157 19.200 1.00 73.00 587 MET A O 1
ATOM 4536 N N . GLU A 1 588 ? 16.746 0.724 17.299 1.00 79.88 588 GLU A N 1
ATOM 4537 C CA . GLU A 1 588 ? 15.521 1.465 16.984 1.00 79.88 588 GLU A CA 1
ATOM 4538 C C . GLU A 1 588 ? 14.404 0.515 16.566 1.00 79.88 588 GLU A C 1
ATOM 4540 O O . GLU A 1 588 ? 13.258 0.691 16.965 1.00 79.88 588 GLU A O 1
ATOM 4545 N N . ARG A 1 589 ? 14.745 -0.524 15.792 1.00 71.81 589 ARG A N 1
ATOM 4546 C CA . ARG A 1 589 ? 13.788 -1.543 15.342 1.00 71.81 589 ARG A CA 1
ATOM 4547 C C . ARG A 1 589 ? 13.282 -2.413 16.486 1.00 71.81 589 ARG A C 1
ATOM 4549 O O . ARG A 1 589 ? 12.110 -2.772 16.481 1.00 71.81 589 ARG A O 1
ATOM 4556 N N . LYS A 1 590 ? 14.162 -2.777 17.421 1.00 71.81 590 LYS A N 1
ATOM 4557 C CA . LYS A 1 590 ? 13.873 -3.793 18.440 1.00 71.81 590 LYS A CA 1
ATOM 4558 C C . LYS A 1 590 ? 13.465 -3.211 19.793 1.00 71.81 590 LYS A C 1
ATOM 4560 O O . LYS A 1 590 ? 12.636 -3.806 20.473 1.00 71.81 590 LYS A O 1
ATOM 4565 N N . TYR A 1 591 ? 14.021 -2.063 20.178 1.00 76.00 591 TYR A N 1
ATOM 4566 C CA . TYR A 1 591 ? 13.892 -1.530 21.539 1.00 76.00 591 TYR A CA 1
ATOM 4567 C C . TYR A 1 591 ? 13.330 -0.104 21.603 1.00 76.00 591 TYR A C 1
ATOM 4569 O O . TYR A 1 591 ? 13.125 0.410 22.701 1.00 76.00 591 TYR A O 1
ATOM 4577 N N . GLY A 1 592 ? 13.084 0.554 20.461 1.00 77.25 592 GLY A N 1
ATOM 4578 C CA . GLY A 1 592 ? 12.660 1.960 20.446 1.00 77.25 592 GLY A CA 1
ATOM 4579 C C . GLY A 1 592 ? 13.722 2.893 21.044 1.00 77.25 592 GLY A C 1
ATOM 4580 O O . GLY A 1 592 ? 13.398 3.867 21.723 1.00 77.25 592 GLY A O 1
ATOM 4581 N N . GLN A 1 593 ? 15.004 2.570 20.847 1.00 82.62 593 GLN A N 1
ATOM 4582 C CA . GLN A 1 593 ? 16.139 3.363 21.321 1.00 82.62 593 GLN A CA 1
ATOM 4583 C C . GLN A 1 593 ? 17.049 3.725 20.151 1.00 82.62 593 GLN A C 1
ATOM 4585 O O . GLN A 1 593 ? 17.398 2.867 19.341 1.00 82.62 593 GLN A O 1
ATOM 4590 N N . ALA A 1 594 ? 17.437 4.994 20.066 1.00 84.12 594 ALA A N 1
ATOM 4591 C CA . ALA A 1 594 ? 18.365 5.477 19.052 1.00 84.12 594 ALA A CA 1
ATOM 4592 C C . ALA A 1 594 ? 19.815 5.456 19.567 1.00 84.12 594 ALA A C 1
ATOM 4594 O O . ALA A 1 594 ? 20.025 5.580 20.776 1.00 84.12 594 ALA A O 1
ATOM 4595 N N . PRO A 1 595 ? 20.820 5.325 18.680 1.00 86.31 595 PRO A N 1
ATOM 4596 C CA . PRO A 1 595 ? 22.222 5.492 19.056 1.00 86.31 595 PRO A CA 1
ATOM 4597 C C . PRO A 1 595 ? 22.469 6.839 19.755 1.00 86.31 595 PRO A C 1
ATOM 4599 O O . PRO A 1 595 ? 21.929 7.869 19.342 1.00 86.31 595 PRO A O 1
ATOM 4602 N N . GLY A 1 596 ? 23.279 6.835 20.819 1.00 87.31 596 GLY A N 1
ATOM 4603 C CA . GLY A 1 596 ? 23.505 8.025 21.648 1.00 87.31 596 GLY A CA 1
ATOM 4604 C C . GLY A 1 596 ? 24.121 9.195 20.879 1.00 87.31 596 GLY A C 1
ATOM 4605 O O . GLY A 1 596 ? 23.730 10.339 21.085 1.00 87.31 596 GLY A O 1
ATOM 4606 N N . ASP A 1 597 ? 25.007 8.910 19.926 1.00 87.62 597 ASP A N 1
ATOM 4607 C CA . ASP A 1 597 ? 25.639 9.909 19.063 1.00 87.62 597 ASP A CA 1
ATOM 4608 C C . ASP A 1 597 ? 24.646 10.569 18.087 1.00 87.62 597 ASP A C 1
ATOM 4610 O O . ASP A 1 597 ? 24.773 11.751 17.774 1.00 87.62 597 ASP A O 1
ATOM 4614 N N . VAL A 1 598 ? 23.621 9.835 17.642 1.00 88.62 598 VAL A N 1
ATOM 4615 C CA . VAL A 1 598 ? 22.526 10.375 16.820 1.00 88.62 598 VAL A CA 1
ATOM 4616 C C . VAL A 1 598 ? 21.638 11.306 17.646 1.00 88.62 598 VAL A C 1
ATOM 4618 O O . VAL A 1 598 ? 21.300 12.397 17.184 1.00 88.62 598 VAL A O 1
ATOM 4621 N N . ILE A 1 599 ? 21.286 10.908 18.875 1.00 91.00 599 ILE A N 1
ATOM 4622 C CA . ILE A 1 599 ? 20.516 11.762 19.796 1.00 91.00 599 ILE A CA 1
ATOM 4623 C C . ILE A 1 599 ? 21.305 13.032 20.113 1.00 91.00 599 ILE A C 1
ATOM 4625 O O . ILE A 1 599 ? 20.746 14.127 20.046 1.00 91.00 599 ILE A O 1
ATOM 4629 N N . GLN A 1 600 ? 22.598 12.898 20.414 1.00 92.94 600 GLN A N 1
ATOM 4630 C CA . GLN A 1 600 ? 23.486 14.023 20.682 1.00 92.94 600 GLN A CA 1
ATOM 4631 C C . GLN A 1 600 ? 23.546 14.979 19.486 1.00 92.94 600 GLN A C 1
ATOM 4633 O O . GLN A 1 600 ? 23.296 16.167 19.657 1.00 92.94 600 GLN A O 1
ATOM 4638 N N . PHE A 1 601 ? 23.772 14.467 18.272 1.00 93.31 601 PHE A N 1
ATOM 4639 C CA . PHE A 1 601 ? 23.820 15.282 17.055 1.00 93.31 601 PHE A CA 1
ATOM 4640 C C . PHE A 1 601 ? 22.542 16.105 16.835 1.00 93.31 601 PHE A C 1
ATOM 4642 O O . PHE A 1 601 ? 22.614 17.299 16.544 1.00 93.31 601 PHE A O 1
ATOM 4649 N N . PHE A 1 602 ? 21.361 15.497 16.989 1.00 94.75 602 PHE A N 1
ATOM 4650 C CA . PHE A 1 602 ? 20.105 16.239 16.851 1.00 94.75 602 PHE A CA 1
ATOM 4651 C C . PHE A 1 602 ? 19.887 17.225 17.996 1.00 94.75 602 PHE A C 1
ATOM 4653 O O . PHE A 1 602 ? 19.411 18.327 17.749 1.00 94.75 602 PHE A O 1
ATOM 4660 N N . THR A 1 603 ? 20.279 16.870 19.219 1.00 95.31 603 THR A N 1
ATOM 4661 C CA . THR A 1 603 ? 20.188 17.768 20.378 1.00 95.31 603 THR A CA 1
ATOM 4662 C C . THR A 1 603 ? 21.062 19.008 20.179 1.00 95.31 603 THR A C 1
ATOM 4664 O O . THR A 1 603 ? 20.579 20.123 20.347 1.00 95.31 603 THR A O 1
ATOM 4667 N N . GLU A 1 604 ? 22.310 18.838 19.735 1.00 95.50 604 GLU A N 1
ATOM 4668 C CA . GLU A 1 604 ? 23.235 19.937 19.424 1.00 95.50 604 GLU A CA 1
ATOM 4669 C C . GLU A 1 604 ? 22.705 20.827 18.292 1.00 95.50 604 GLU A C 1
ATOM 4671 O O . GLU A 1 604 ? 22.775 22.052 18.373 1.00 95.50 604 GLU A O 1
ATOM 4676 N N . ALA A 1 605 ? 22.102 20.233 17.259 1.00 95.50 605 ALA A N 1
ATOM 4677 C CA . ALA A 1 605 ? 21.488 20.997 16.178 1.00 95.50 605 ALA A CA 1
ATOM 4678 C C . ALA A 1 605 ? 20.295 21.833 16.665 1.00 95.50 605 ALA A C 1
ATOM 4680 O O . ALA A 1 605 ? 20.200 23.021 16.348 1.00 95.50 605 ALA A O 1
ATOM 4681 N N . VAL A 1 606 ? 19.401 21.230 17.457 1.00 96.62 606 VAL A N 1
ATOM 4682 C CA . VAL A 1 606 ? 18.226 21.898 18.043 1.00 96.62 606 VAL A CA 1
ATOM 4683 C C . VAL A 1 606 ? 18.647 23.002 19.015 1.00 96.62 606 VAL A C 1
ATOM 4685 O O . VAL A 1 606 ? 18.025 24.059 19.028 1.00 96.62 606 VAL A O 1
ATOM 4688 N N . ALA A 1 607 ? 19.742 22.822 19.756 1.00 95.38 607 ALA A N 1
ATOM 4689 C CA . ALA A 1 607 ? 20.273 23.834 20.671 1.00 95.38 607 ALA A CA 1
ATOM 4690 C C . ALA A 1 607 ? 20.712 25.136 19.973 1.00 95.38 607 ALA A C 1
ATOM 4692 O O . ALA A 1 607 ? 20.852 26.159 20.630 1.00 95.38 607 ALA A O 1
ATOM 4693 N N . THR A 1 608 ? 20.910 25.116 18.649 1.00 94.62 608 THR A N 1
ATOM 4694 C CA . THR A 1 608 ? 21.226 26.314 17.846 1.00 94.62 608 THR A CA 1
ATOM 4695 C C . THR A 1 608 ? 20.005 26.929 17.157 1.00 94.62 608 THR A C 1
ATOM 4697 O O . THR A 1 608 ? 20.161 27.794 16.293 1.00 94.62 608 THR A O 1
ATOM 4700 N N . ALA A 1 609 ? 18.789 26.463 17.469 1.00 95.31 609 ALA A N 1
ATOM 4701 C CA . ALA A 1 609 ? 17.575 26.836 16.746 1.00 95.31 609 ALA A CA 1
ATOM 4702 C C . ALA A 1 609 ? 17.250 28.328 16.778 1.00 95.31 609 ALA A C 1
ATOM 4704 O O . ALA A 1 609 ? 16.781 28.874 15.778 1.00 95.31 609 ALA A O 1
ATOM 4705 N N . ASP A 1 610 ? 17.576 29.011 17.870 1.00 92.31 610 ASP A N 1
ATOM 4706 C CA . ASP A 1 610 ? 17.481 30.463 18.006 1.00 92.31 610 ASP A CA 1
ATOM 4707 C C . ASP A 1 610 ? 18.232 31.205 16.881 1.00 92.31 610 ASP A C 1
ATOM 4709 O O . ASP A 1 610 ? 17.721 32.180 16.321 1.00 92.31 610 ASP A O 1
ATOM 4713 N N . LYS A 1 611 ? 19.390 30.686 16.452 1.00 91.25 611 LYS A N 1
ATOM 4714 C CA . LYS A 1 611 ? 20.241 31.304 15.421 1.00 91.25 611 LYS A CA 1
ATOM 4715 C C . LYS A 1 611 ? 19.662 31.249 14.010 1.00 91.25 611 LYS A C 1
ATOM 4717 O O . LYS A 1 611 ? 20.052 32.069 13.174 1.00 91.25 611 LYS A O 1
ATOM 4722 N N . TRP A 1 612 ? 18.773 30.299 13.710 1.00 93.44 612 TRP A N 1
ATOM 4723 C CA . TRP A 1 612 ? 18.225 30.091 12.359 1.00 93.44 612 TRP A CA 1
ATOM 4724 C C . TRP A 1 612 ? 16.692 30.144 12.267 1.00 93.44 612 TRP A C 1
ATOM 4726 O O . TRP A 1 612 ? 16.166 30.314 11.165 1.00 93.44 612 TRP A O 1
ATOM 4736 N N . LEU A 1 613 ? 15.968 30.090 13.389 1.00 94.44 613 LEU A N 1
ATOM 4737 C CA . LEU A 1 613 ? 14.531 30.394 13.461 1.00 94.44 613 LEU A CA 1
ATOM 4738 C C . LEU A 1 613 ? 14.235 31.873 13.711 1.00 94.44 613 LEU A C 1
ATOM 4740 O O . LEU A 1 613 ? 13.104 32.298 13.448 1.00 94.44 613 LEU A O 1
ATOM 4744 N N . SER A 1 614 ? 15.229 32.641 14.177 1.00 91.19 614 SER A N 1
ATOM 4745 C CA . SER A 1 614 ? 15.089 34.073 14.455 1.00 91.19 614 SER A CA 1
ATOM 4746 C C . SER A 1 614 ? 14.431 34.827 13.287 1.00 91.19 614 SER A C 1
ATOM 4748 O O . SER A 1 614 ? 14.788 34.575 12.127 1.00 91.19 614 SER A O 1
ATOM 4750 N N . PRO A 1 615 ? 13.519 35.784 13.564 1.00 89.56 615 PRO A N 1
ATOM 4751 C CA . PRO A 1 615 ? 12.893 36.633 12.548 1.00 89.56 615 PRO A CA 1
ATOM 4752 C C . PRO A 1 615 ? 13.882 37.389 11.649 1.00 89.56 615 PRO A C 1
ATOM 4754 O O . PRO A 1 615 ? 13.522 37.737 10.530 1.00 89.56 615 PRO A O 1
ATOM 4757 N N . ALA A 1 616 ? 15.126 37.599 12.100 1.00 89.00 616 ALA A N 1
ATOM 4758 C CA . ALA A 1 616 ? 16.183 38.237 11.313 1.00 89.00 616 ALA A CA 1
ATOM 4759 C C . ALA A 1 616 ? 16.674 37.381 10.127 1.00 89.00 616 ALA A C 1
ATOM 4761 O O . ALA A 1 616 ? 17.321 37.895 9.214 1.00 89.00 616 ALA A O 1
ATOM 4762 N N . ASN A 1 617 ? 16.394 36.073 10.125 1.00 91.31 617 ASN A N 1
ATOM 4763 C CA . ASN A 1 617 ? 16.765 35.184 9.030 1.00 91.31 617 ASN A CA 1
ATOM 4764 C C . ASN A 1 617 ? 15.696 35.132 7.933 1.00 91.31 617 ASN A C 1
ATOM 4766 O O . ASN A 1 617 ? 14.494 35.242 8.172 1.00 91.31 617 ASN A O 1
ATOM 4770 N N . ASP A 1 618 ? 16.157 34.847 6.716 1.00 92.44 618 ASP A N 1
ATOM 4771 C CA . ASP A 1 618 ? 15.312 34.631 5.543 1.00 92.44 618 ASP A CA 1
ATOM 4772 C C . ASP A 1 618 ? 14.268 33.523 5.783 1.00 92.44 618 ASP A C 1
ATOM 4774 O O . ASP A 1 618 ? 14.560 32.474 6.372 1.00 92.44 618 ASP A O 1
ATOM 4778 N N . VAL A 1 619 ? 13.050 33.729 5.276 1.00 92.12 619 VAL A N 1
ATOM 4779 C CA . VAL A 1 619 ? 11.932 32.783 5.411 1.00 92.12 619 VAL A CA 1
ATOM 4780 C C . VAL A 1 619 ? 12.316 31.384 4.925 1.00 92.12 619 VAL A C 1
ATOM 4782 O O . VAL A 1 619 ? 11.908 30.395 5.528 1.00 92.12 619 VAL A O 1
ATOM 4785 N N . ALA A 1 620 ? 13.143 31.257 3.884 1.00 91.50 620 ALA A N 1
ATOM 4786 C CA . ALA A 1 620 ? 13.577 29.958 3.378 1.00 91.50 620 ALA A CA 1
ATOM 4787 C C . ALA A 1 620 ? 14.493 29.197 4.357 1.00 91.50 620 ALA A C 1
ATOM 4789 O O . ALA A 1 620 ? 14.436 27.962 4.398 1.00 91.50 620 ALA A O 1
ATOM 4790 N N . VAL A 1 621 ? 15.304 29.903 5.156 1.00 95.44 621 VAL A N 1
ATOM 4791 C CA . VAL A 1 621 ? 16.101 29.307 6.246 1.00 95.44 621 VAL A CA 1
ATOM 4792 C C . VAL A 1 621 ? 15.155 28.801 7.327 1.00 95.44 621 VAL A C 1
ATOM 4794 O O . VAL A 1 621 ? 15.195 27.619 7.665 1.00 95.44 621 VAL A O 1
ATOM 4797 N N . ARG A 1 622 ? 14.228 29.658 7.771 1.00 96.12 622 ARG A N 1
ATOM 4798 C CA . ARG A 1 622 ? 13.239 29.338 8.810 1.00 96.12 622 ARG A CA 1
ATOM 4799 C C . ARG A 1 622 ? 12.368 28.140 8.420 1.00 96.12 622 ARG A C 1
ATOM 4801 O O . ARG A 1 622 ? 12.224 27.219 9.215 1.00 96.12 622 ARG A O 1
ATOM 4808 N N . VAL A 1 623 ? 11.871 28.091 7.176 1.00 93.81 623 VAL A N 1
ATOM 4809 C CA . VAL A 1 623 ? 11.116 26.945 6.621 1.00 93.81 623 VAL A CA 1
ATOM 4810 C C . VAL A 1 623 ? 11.955 25.668 6.629 1.00 93.81 623 VAL A C 1
ATOM 4812 O O . VAL A 1 623 ? 11.461 24.615 7.022 1.00 93.81 623 VAL A O 1
ATOM 4815 N N . SER A 1 624 ? 13.219 25.739 6.202 1.00 95.75 624 SER A N 1
ATOM 4816 C CA . SER A 1 624 ? 14.105 24.565 6.204 1.00 95.75 624 SER A CA 1
ATOM 4817 C C . SER A 1 624 ? 14.346 24.058 7.632 1.00 95.75 624 SER A C 1
ATOM 4819 O O . SER A 1 624 ? 14.367 22.850 7.857 1.00 95.75 624 SER A O 1
ATOM 4821 N N . GLY A 1 625 ? 14.438 24.980 8.591 1.00 96.88 625 GLY A N 1
ATOM 4822 C CA . GLY A 1 625 ? 14.570 24.702 10.014 1.00 96.88 625 GLY A CA 1
ATOM 4823 C C . GLY A 1 625 ? 13.365 23.991 10.621 1.00 96.88 625 GLY A C 1
ATOM 4824 O O . GLY A 1 625 ? 13.510 22.905 11.174 1.00 96.88 625 GLY A O 1
ATOM 4825 N N . VAL A 1 626 ? 12.157 24.543 10.470 1.00 95.50 626 VAL A N 1
ATOM 4826 C CA . VAL A 1 626 ? 10.943 23.894 11.006 1.00 95.50 626 VAL A CA 1
ATOM 4827 C C . VAL A 1 626 ? 10.648 22.551 10.335 1.00 95.50 626 VAL A C 1
ATOM 4829 O O . VAL A 1 626 ? 10.128 21.650 10.987 1.00 95.50 626 VAL A O 1
ATOM 4832 N N . VAL A 1 627 ? 11.026 22.364 9.065 1.00 93.88 627 VAL A N 1
ATOM 4833 C CA . VAL A 1 627 ? 10.928 21.054 8.403 1.00 93.88 627 VAL A CA 1
ATOM 4834 C C . VAL A 1 627 ? 11.922 20.051 8.992 1.00 93.88 627 VAL A C 1
ATOM 4836 O O . VAL A 1 627 ? 11.551 18.900 9.212 1.00 93.88 627 VAL A O 1
ATOM 4839 N N . PHE A 1 628 ? 13.159 20.464 9.285 1.00 96.62 628 PHE A N 1
ATOM 4840 C CA . PHE A 1 628 ? 14.118 19.616 9.996 1.00 96.62 628 PHE A CA 1
ATOM 4841 C C . PHE A 1 628 ? 13.565 19.182 11.363 1.00 96.62 628 PHE A C 1
ATOM 4843 O O . PHE A 1 628 ? 13.518 17.985 11.640 1.00 96.62 628 PHE A O 1
ATOM 4850 N N . LEU A 1 629 ? 13.059 20.122 12.166 1.00 96.56 629 LEU A N 1
ATOM 4851 C CA . LEU A 1 629 ? 12.455 19.830 13.472 1.00 96.56 629 LEU A CA 1
ATOM 4852 C C . LEU A 1 629 ? 11.233 18.908 13.364 1.00 96.56 629 LEU A C 1
ATOM 4854 O O . LEU A 1 629 ? 11.106 17.943 14.116 1.00 96.56 629 LEU A O 1
ATOM 4858 N N . SER A 1 630 ? 10.360 19.158 12.386 1.00 92.69 630 SER A N 1
ATOM 4859 C CA . SER A 1 630 ? 9.208 18.301 12.095 1.00 92.69 630 SER A CA 1
ATOM 4860 C C . SER A 1 630 ? 9.641 16.879 11.727 1.00 92.69 630 SER A C 1
ATOM 4862 O O . SER A 1 630 ? 9.073 15.916 12.244 1.00 92.69 630 SER A O 1
ATOM 4864 N N . ASN A 1 631 ? 10.690 16.724 10.912 1.00 93.00 631 ASN A N 1
ATOM 4865 C CA . ASN A 1 631 ? 11.250 15.416 10.587 1.00 93.00 631 ASN A CA 1
ATOM 4866 C C . ASN A 1 631 ? 11.850 14.725 11.824 1.00 93.00 631 ASN A C 1
ATOM 4868 O O . ASN A 1 631 ? 11.701 13.512 11.942 1.00 93.00 631 ASN A O 1
ATOM 4872 N N . VAL A 1 632 ? 12.482 15.451 12.758 1.00 94.00 632 VAL A N 1
ATOM 4873 C CA . VAL A 1 632 ? 12.981 14.873 14.024 1.00 94.00 632 VAL A CA 1
ATOM 4874 C C . VAL A 1 632 ? 11.826 14.308 14.854 1.00 94.00 632 VAL A C 1
ATOM 4876 O O . VAL A 1 632 ? 11.891 13.153 15.266 1.00 94.00 632 VAL A O 1
ATOM 4879 N N . ILE A 1 633 ? 10.733 15.058 15.028 1.00 92.31 633 ILE A N 1
ATOM 4880 C CA . ILE A 1 633 ? 9.538 14.561 15.733 1.00 92.31 633 ILE A CA 1
ATOM 4881 C C . ILE A 1 633 ? 8.900 13.378 14.997 1.00 92.31 633 ILE A C 1
ATOM 4883 O O . ILE A 1 633 ? 8.538 12.380 15.618 1.00 92.31 633 ILE A O 1
ATOM 4887 N N . CYS A 1 634 ? 8.802 13.451 13.667 1.00 87.69 634 CYS A N 1
ATOM 4888 C CA . CYS A 1 634 ? 8.310 12.352 12.837 1.00 87.69 634 CYS A CA 1
ATOM 4889 C C . CYS A 1 634 ? 9.158 11.088 13.031 1.00 87.69 634 CYS A C 1
ATOM 4891 O O . CYS A 1 634 ? 8.621 9.991 13.167 1.00 87.69 634 CYS A O 1
ATOM 4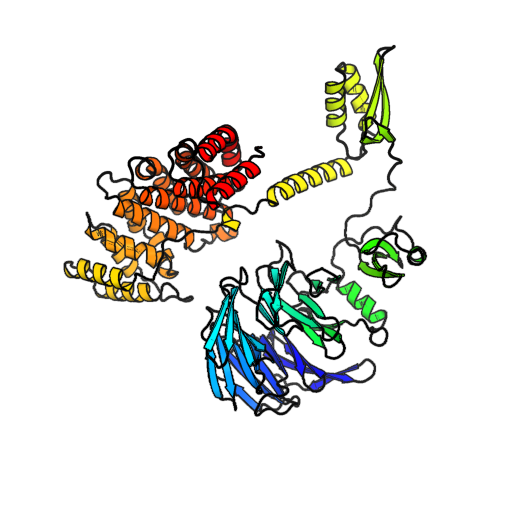893 N N . TRP A 1 635 ? 10.482 11.233 13.087 1.00 89.44 635 TRP A N 1
ATOM 4894 C CA . TRP A 1 635 ? 11.402 10.136 13.358 1.00 89.44 635 TRP A CA 1
ATOM 4895 C C . TRP A 1 635 ? 11.200 9.544 14.760 1.00 89.44 635 TRP A C 1
ATOM 4897 O O . TRP A 1 635 ? 11.138 8.316 14.876 1.00 89.44 635 TRP A O 1
ATOM 4907 N N . ILE A 1 636 ? 11.045 10.388 15.785 1.00 88.75 636 ILE A N 1
ATOM 4908 C CA . ILE A 1 636 ? 10.762 9.969 17.165 1.00 88.75 636 ILE A CA 1
ATOM 4909 C C . ILE A 1 636 ? 9.467 9.150 17.219 1.00 88.75 636 ILE A C 1
ATOM 4911 O O . ILE A 1 636 ? 9.485 8.008 17.680 1.00 88.75 636 ILE A O 1
ATOM 4915 N N . GLY A 1 637 ? 8.372 9.686 16.675 1.00 82.38 637 GLY A N 1
ATOM 4916 C CA . GLY A 1 637 ? 7.061 9.036 16.680 1.00 82.38 637 GLY A CA 1
ATOM 4917 C C . GLY A 1 637 ? 7.027 7.736 15.877 1.00 82.38 637 GLY A C 1
ATOM 4918 O O . GLY A 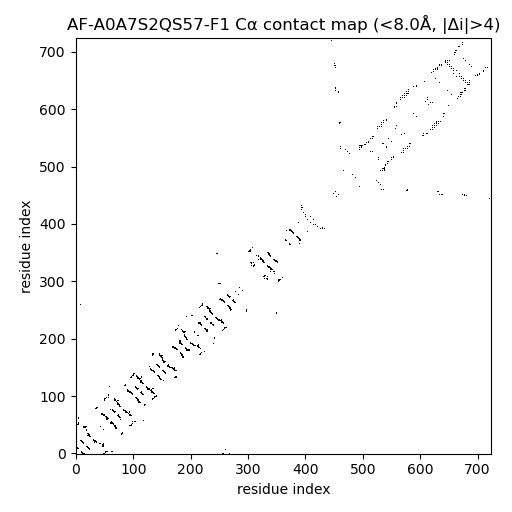1 637 ? 6.649 6.686 16.395 1.00 82.38 637 GLY A O 1
ATOM 4919 N N . MET A 1 638 ? 7.491 7.774 14.624 1.00 78.44 638 MET A N 1
ATOM 4920 C CA . MET A 1 638 ? 7.430 6.631 13.706 1.00 78.44 638 MET A CA 1
ATOM 4921 C C . MET A 1 638 ? 8.280 5.440 14.174 1.00 78.44 638 MET A C 1
ATOM 4923 O O . MET A 1 638 ? 7.951 4.292 13.872 1.00 78.44 638 MET A O 1
ATOM 4927 N N . ASN A 1 639 ? 9.375 5.697 14.896 1.00 78.94 639 ASN A N 1
ATOM 4928 C CA . ASN A 1 639 ? 10.269 4.656 15.412 1.00 78.94 639 ASN A CA 1
ATOM 4929 C C . ASN A 1 639 ? 10.104 4.411 16.918 1.00 78.94 639 ASN A C 1
ATOM 4931 O O . ASN A 1 639 ? 10.874 3.640 17.485 1.00 78.94 639 ASN A O 1
ATOM 4935 N N . LYS A 1 640 ? 9.112 5.047 17.561 1.00 81.12 640 LYS A N 1
ATOM 4936 C CA . LYS A 1 640 ? 8.851 4.952 19.006 1.00 81.12 640 LYS A CA 1
ATOM 4937 C C . LYS A 1 640 ? 10.111 5.206 19.851 1.00 81.12 640 LYS A C 1
ATOM 4939 O O . LYS A 1 640 ? 10.336 4.523 20.850 1.00 81.12 640 LYS A O 1
ATOM 4944 N N . VAL A 1 641 ? 10.950 6.157 19.426 1.00 85.00 641 VAL A N 1
ATOM 4945 C CA . VAL A 1 641 ? 12.204 6.492 20.117 1.00 85.00 641 VAL A CA 1
ATOM 4946 C C . VAL A 1 641 ? 11.878 7.204 21.422 1.00 85.00 641 VAL A C 1
ATOM 4948 O O . VAL A 1 641 ? 11.235 8.248 21.419 1.00 85.00 641 VAL A O 1
ATOM 4951 N N . ARG A 1 642 ? 12.344 6.675 22.554 1.00 85.25 642 ARG A N 1
ATOM 4952 C CA . ARG A 1 642 ? 12.148 7.324 23.860 1.00 85.25 642 ARG A CA 1
ATOM 4953 C C . ARG A 1 642 ? 13.211 8.402 24.089 1.00 85.25 642 ARG A C 1
ATOM 4955 O O . ARG A 1 642 ? 14.302 8.094 24.560 1.00 85.25 642 ARG A O 1
ATOM 4962 N N . SER A 1 643 ? 12.908 9.656 23.747 1.00 88.81 643 SER A N 1
ATOM 4963 C CA . SER A 1 643 ? 13.826 10.793 23.943 1.00 88.81 643 SER A CA 1
ATOM 4964 C C . SER A 1 643 ? 13.093 12.073 24.384 1.00 88.81 643 SER A C 1
ATOM 4966 O O . SER A 1 643 ? 13.012 13.036 23.619 1.00 88.81 643 SER A O 1
ATOM 4968 N N . PRO A 1 644 ? 12.556 12.114 25.619 1.00 89.12 644 PRO A N 1
ATOM 4969 C CA . PRO A 1 644 ? 11.716 13.225 26.072 1.00 89.12 644 PRO A CA 1
ATOM 4970 C C . PRO A 1 644 ? 12.448 14.568 26.117 1.00 89.12 644 PRO A C 1
ATOM 4972 O O . PRO A 1 644 ? 11.880 15.600 25.773 1.00 89.12 644 PRO A O 1
ATOM 4975 N N . ASN A 1 645 ? 13.744 14.561 26.441 1.00 91.94 645 ASN A N 1
ATOM 4976 C CA . ASN A 1 645 ? 14.561 15.775 26.439 1.00 91.94 645 ASN A CA 1
ATOM 4977 C C . ASN A 1 645 ? 14.701 16.375 25.032 1.00 91.94 645 ASN A C 1
ATOM 4979 O O . ASN A 1 645 ? 14.607 17.590 24.876 1.00 91.94 645 ASN A O 1
ATOM 4983 N N . LEU A 1 646 ? 14.886 15.536 24.005 1.00 94.69 646 LEU A N 1
ATOM 4984 C CA . LEU A 1 646 ? 14.971 16.001 22.621 1.00 94.69 646 LEU A CA 1
ATOM 4985 C C . LEU A 1 646 ? 13.605 16.490 22.128 1.00 94.69 646 LEU A C 1
ATOM 4987 O O . LEU A 1 646 ? 13.532 17.558 21.525 1.00 94.69 646 LEU A O 1
ATOM 4991 N N . THR A 1 647 ? 12.523 15.756 22.420 1.00 94.31 647 THR A N 1
ATOM 4992 C CA . THR A 1 647 ? 11.157 16.198 22.096 1.00 94.31 647 THR A CA 1
ATOM 4993 C C . THR A 1 647 ? 10.867 17.566 22.712 1.00 94.31 647 THR A C 1
ATOM 4995 O O . THR A 1 647 ? 10.414 18.474 22.015 1.00 94.31 647 THR A O 1
ATOM 4998 N N . LYS A 1 648 ? 11.184 17.737 24.000 1.00 93.94 648 LYS A N 1
ATOM 4999 C CA . LYS A 1 648 ? 11.019 18.998 24.723 1.00 93.94 648 LYS A CA 1
ATOM 5000 C C . LYS A 1 648 ? 11.835 20.127 24.090 1.00 93.94 648 LYS A C 1
ATOM 5002 O O . LYS A 1 648 ? 11.263 21.173 23.805 1.00 93.94 648 LYS A O 1
ATOM 5007 N N . ALA A 1 649 ? 13.115 19.900 23.789 1.00 95.56 649 ALA A N 1
ATOM 5008 C CA . ALA A 1 649 ? 13.970 20.904 23.154 1.00 95.56 649 ALA A CA 1
ATOM 5009 C C . ALA A 1 649 ? 13.418 21.367 21.793 1.00 95.56 649 ALA A C 1
ATOM 5011 O O . ALA A 1 649 ? 13.447 22.555 21.475 1.00 95.56 649 ALA A O 1
ATOM 5012 N N . VAL A 1 650 ? 12.863 20.447 20.994 1.00 96.75 650 VAL A N 1
ATOM 5013 C CA . VAL A 1 650 ? 12.212 20.794 19.720 1.00 96.75 650 VAL A CA 1
ATOM 5014 C C . VAL A 1 650 ? 10.965 21.653 19.948 1.00 96.75 650 VAL A C 1
ATOM 5016 O O . VAL A 1 650 ? 10.762 22.639 19.239 1.00 96.75 650 VAL A O 1
ATOM 5019 N N . VAL A 1 651 ? 10.129 21.300 20.927 1.00 95.81 651 VAL A N 1
ATOM 5020 C CA . VAL A 1 651 ? 8.920 22.064 21.262 1.00 95.81 651 VAL A CA 1
ATOM 5021 C C . VAL A 1 651 ? 9.271 23.470 21.755 1.00 95.81 651 VAL A C 1
ATOM 5023 O O . VAL A 1 651 ? 8.679 24.440 21.285 1.00 95.81 651 VAL A O 1
ATOM 5026 N N . GLU A 1 652 ? 10.264 23.599 22.634 1.00 95.06 652 GLU A N 1
ATOM 5027 C CA . GLU A 1 652 ? 10.749 24.887 23.144 1.00 95.06 652 GLU A CA 1
ATOM 5028 C C . GLU A 1 652 ? 11.322 25.768 22.026 1.00 95.06 652 GLU A C 1
ATOM 5030 O O . GLU A 1 652 ? 11.031 26.962 21.982 1.00 95.06 652 GLU A O 1
ATOM 5035 N N . ALA A 1 653 ? 12.052 25.185 21.069 1.00 96.06 653 ALA A N 1
ATOM 5036 C CA . ALA A 1 653 ? 12.568 25.910 19.909 1.00 96.06 653 ALA A CA 1
ATOM 5037 C C . ALA A 1 653 ? 11.458 26.459 18.989 1.00 96.06 653 ALA A C 1
ATOM 5039 O O . ALA A 1 653 ? 11.627 27.508 18.366 1.00 96.06 653 ALA A O 1
ATOM 5040 N N . ILE A 1 654 ? 10.324 25.757 18.881 1.00 96.25 654 ILE A N 1
ATOM 5041 C CA . ILE A 1 654 ? 9.209 26.139 18.000 1.00 96.25 654 ILE A CA 1
ATOM 5042 C C . ILE A 1 654 ? 8.244 27.114 18.678 1.00 96.25 654 ILE A C 1
ATOM 5044 O O . ILE A 1 654 ? 7.653 27.953 17.996 1.00 96.25 654 ILE A O 1
ATOM 5048 N N . LEU A 1 655 ? 8.082 27.031 19.999 1.00 94.81 655 LEU A N 1
ATOM 5049 C CA . LEU A 1 655 ? 7.067 27.777 20.743 1.00 94.81 655 LEU A CA 1
ATOM 5050 C C . LEU A 1 655 ? 7.044 29.294 20.442 1.00 94.81 655 LEU A C 1
ATOM 5052 O O . LEU A 1 655 ? 5.949 29.810 20.203 1.00 94.81 655 LEU A O 1
ATOM 5056 N N . PRO A 1 656 ? 8.182 30.017 20.352 1.00 94.25 656 PRO A N 1
ATOM 5057 C CA . PRO A 1 656 ? 8.172 31.446 20.024 1.00 94.25 656 PRO A CA 1
ATOM 5058 C C . PRO A 1 656 ? 7.549 31.762 18.656 1.00 94.25 656 PRO A C 1
ATOM 5060 O O . PRO A 1 656 ? 6.921 32.803 18.486 1.00 94.25 656 PRO A O 1
ATOM 5063 N N . LEU A 1 657 ? 7.684 30.855 17.680 1.00 93.50 657 LEU A N 1
ATOM 5064 C CA . LEU A 1 657 ? 7.096 31.019 16.347 1.00 93.50 657 LEU A CA 1
ATOM 5065 C C . LEU A 1 657 ? 5.570 30.929 16.389 1.00 93.50 657 LEU A C 1
ATOM 5067 O O . LEU A 1 657 ? 4.895 31.610 15.625 1.00 93.50 657 LEU A O 1
ATOM 5071 N N . LEU A 1 658 ? 5.030 30.081 17.264 1.00 92.44 658 LEU A N 1
ATOM 5072 C CA . LEU A 1 658 ? 3.590 29.856 17.386 1.00 92.44 658 LEU A CA 1
ATOM 5073 C C . LEU A 1 658 ? 2.880 30.975 18.152 1.00 92.44 658 LEU A C 1
ATOM 5075 O O . LEU A 1 658 ? 1.690 31.187 17.950 1.00 92.44 658 LEU A O 1
ATOM 5079 N N . LYS A 1 659 ? 3.611 31.696 19.008 1.00 90.38 659 LYS A N 1
ATOM 5080 C CA . LYS A 1 659 ? 3.089 32.834 19.777 1.00 90.38 659 LYS A CA 1
ATOM 5081 C C . LYS A 1 659 ? 3.120 34.159 19.010 1.00 90.38 659 LYS A C 1
ATOM 5083 O O . LYS A 1 659 ? 2.428 35.093 19.398 1.00 90.38 659 LYS A O 1
ATOM 5088 N N . SER A 1 660 ? 3.880 34.248 17.918 1.00 89.25 660 SER A N 1
ATOM 5089 C CA . SER A 1 660 ? 3.983 35.460 17.096 1.00 89.25 660 SER A CA 1
ATOM 5090 C C . SER A 1 660 ? 2.949 35.477 15.964 1.00 89.25 660 SER A C 1
ATOM 5092 O O . SER A 1 660 ? 2.898 34.551 15.153 1.00 89.25 660 SER A O 1
ATOM 5094 N N . SER A 1 661 ? 2.179 36.565 15.866 1.00 84.88 661 SER A N 1
ATOM 5095 C CA . SER A 1 661 ? 1.236 36.825 14.765 1.00 84.88 661 SER A CA 1
ATOM 5096 C C . SER A 1 661 ? 1.924 37.069 13.415 1.00 84.88 661 SER A C 1
ATOM 5098 O O . SER A 1 661 ? 1.312 36.866 12.369 1.00 84.88 661 SER A O 1
ATOM 5100 N N . ASP A 1 662 ? 3.205 37.450 13.428 1.00 86.94 662 ASP A N 1
ATOM 5101 C CA . ASP A 1 662 ? 3.986 37.806 12.233 1.00 86.94 662 ASP A CA 1
ATOM 5102 C C . ASP A 1 662 ? 4.732 36.605 11.626 1.00 86.94 662 ASP A C 1
ATOM 5104 O O . ASP A 1 662 ? 5.544 36.738 10.701 1.00 86.94 662 ASP A O 1
ATOM 5108 N N . THR A 1 663 ? 4.504 35.397 12.149 1.00 91.12 663 THR A N 1
ATOM 5109 C CA . THR A 1 663 ? 5.151 34.193 11.630 1.00 91.12 663 THR A CA 1
ATOM 5110 C C . THR A 1 663 ? 4.654 33.882 10.213 1.00 91.12 663 THR A C 1
ATOM 5112 O O . THR A 1 663 ? 3.455 33.697 10.002 1.00 91.12 663 THR A O 1
ATOM 5115 N N . PRO A 1 664 ? 5.556 33.731 9.218 1.00 91.12 664 PRO A N 1
ATOM 5116 C CA . PRO A 1 664 ? 5.157 33.405 7.854 1.00 91.12 664 PRO A CA 1
ATOM 5117 C C . PRO A 1 664 ? 4.334 32.115 7.809 1.00 91.12 664 PRO A C 1
ATOM 5119 O O . PRO A 1 664 ? 4.744 31.099 8.371 1.00 91.12 664 PRO A O 1
ATOM 5122 N N . GLN A 1 665 ? 3.226 32.115 7.068 1.00 87.25 665 GLN A N 1
ATOM 5123 C CA . GLN A 1 665 ? 2.259 31.009 7.049 1.00 87.25 665 GLN A CA 1
ATOM 5124 C C . GLN A 1 665 ? 2.879 29.623 6.790 1.00 87.25 665 GLN A C 1
ATOM 5126 O O . GLN A 1 665 ? 2.497 28.636 7.412 1.00 87.25 665 GLN A O 1
ATOM 5131 N N . LYS A 1 666 ? 3.886 29.524 5.911 1.00 84.94 666 LYS A N 1
ATOM 5132 C CA . LYS A 1 666 ? 4.576 28.250 5.640 1.00 84.94 666 LYS A CA 1
ATOM 5133 C C . LYS A 1 666 ? 5.438 27.773 6.815 1.00 84.94 666 LYS A C 1
ATOM 5135 O O . LYS A 1 666 ? 5.584 26.571 7.006 1.00 84.94 666 LYS A O 1
ATOM 5140 N N . VAL A 1 667 ? 6.012 28.699 7.585 1.00 91.69 667 VAL A N 1
ATOM 5141 C CA . VAL A 1 667 ? 6.738 28.391 8.828 1.00 91.69 667 VAL A CA 1
ATOM 5142 C C . VAL A 1 667 ? 5.740 27.941 9.894 1.00 91.69 667 VAL A C 1
ATOM 5144 O O . VAL A 1 667 ? 5.950 26.897 10.507 1.00 91.69 667 VAL A O 1
ATOM 5147 N N . LEU A 1 668 ? 4.627 28.669 10.033 1.00 90.50 668 LEU A N 1
ATOM 5148 C CA . LEU A 1 668 ? 3.534 28.356 10.956 1.00 90.50 668 LEU A CA 1
ATOM 5149 C C . LEU A 1 668 ? 2.948 26.957 10.704 1.00 90.50 668 LEU A C 1
ATOM 5151 O O . LEU A 1 668 ? 2.805 26.177 11.637 1.00 90.50 668 LEU A O 1
ATOM 5155 N N . TYR A 1 669 ? 2.695 26.599 9.442 1.00 88.25 669 TYR A N 1
ATOM 5156 C CA . TYR A 1 669 ? 2.192 25.278 9.051 1.00 88.25 669 TYR A CA 1
ATOM 5157 C C . TYR A 1 669 ? 3.063 24.126 9.575 1.00 88.25 669 TYR A C 1
ATOM 5159 O O . TYR A 1 669 ? 2.574 23.217 10.243 1.00 88.25 669 TYR A O 1
ATOM 5167 N N . PHE A 1 670 ? 4.371 24.161 9.298 1.00 87.56 670 PHE A N 1
ATOM 5168 C CA . PHE A 1 670 ? 5.277 23.095 9.736 1.00 87.56 670 PHE A CA 1
ATOM 5169 C C . PHE A 1 670 ? 5.534 23.126 11.245 1.00 87.56 670 PHE A C 1
ATOM 5171 O O . PHE A 1 670 ? 5.694 22.064 11.846 1.00 87.56 670 PHE A O 1
ATOM 5178 N N . ALA A 1 671 ? 5.529 24.313 11.858 1.00 92.75 671 ALA A N 1
ATOM 5179 C CA . ALA A 1 671 ? 5.601 24.471 13.305 1.00 92.75 671 ALA A CA 1
ATOM 5180 C C . ALA A 1 671 ? 4.410 23.791 14.003 1.00 92.75 671 ALA A C 1
ATOM 5182 O O . ALA A 1 671 ? 4.624 22.980 14.903 1.00 92.75 671 ALA A O 1
ATOM 5183 N N . LEU A 1 672 ? 3.179 24.038 13.533 1.00 90.38 672 LEU A N 1
ATOM 5184 C CA . LEU A 1 672 ? 1.955 23.411 14.047 1.00 90.38 672 LEU A CA 1
ATOM 5185 C C . LEU A 1 672 ? 1.988 21.889 13.887 1.00 90.38 672 LEU A C 1
ATOM 5187 O O . LEU A 1 672 ? 1.712 21.167 14.844 1.00 90.38 672 LEU A O 1
ATOM 5191 N N . ILE A 1 673 ? 2.400 21.382 12.721 1.00 87.12 673 ILE A N 1
ATOM 5192 C CA . ILE A 1 673 ? 2.548 19.934 12.497 1.00 87.12 673 ILE A CA 1
ATOM 5193 C C . ILE A 1 673 ? 3.534 19.319 13.491 1.00 87.12 673 ILE A C 1
ATOM 5195 O O . ILE A 1 673 ? 3.250 18.257 14.051 1.00 87.12 673 ILE A O 1
ATOM 5199 N N . ALA A 1 674 ? 4.682 19.964 13.711 1.00 90.19 674 ALA A N 1
ATOM 5200 C CA . ALA A 1 674 ? 5.716 19.461 14.604 1.00 90.19 674 ALA A CA 1
ATOM 5201 C C . ALA A 1 674 ? 5.233 19.393 16.060 1.00 90.19 674 ALA A C 1
ATOM 5203 O O . ALA A 1 674 ? 5.349 18.333 16.670 1.00 90.19 674 ALA A O 1
ATOM 5204 N N . VAL A 1 675 ? 4.639 20.464 16.604 1.00 92.38 675 VAL A N 1
ATOM 5205 C CA . VAL A 1 675 ? 4.177 20.465 18.006 1.00 92.38 675 VAL A CA 1
ATOM 5206 C C . VAL A 1 675 ? 2.960 19.574 18.226 1.00 92.38 675 VAL A C 1
ATOM 5208 O O . VAL A 1 675 ? 2.892 18.882 19.238 1.00 92.38 675 VAL A O 1
ATOM 5211 N N . THR A 1 676 ? 2.042 19.506 17.257 1.00 88.62 676 THR A N 1
ATOM 5212 C CA . THR A 1 676 ? 0.892 18.593 17.331 1.00 88.62 676 THR A CA 1
ATOM 5213 C C . THR A 1 676 ? 1.379 17.148 17.331 1.00 88.62 676 THR A C 1
ATOM 5215 O O . THR A 1 676 ? 0.956 16.341 18.150 1.00 88.62 676 THR A O 1
ATOM 5218 N N . SER A 1 677 ? 2.348 16.825 16.467 1.00 86.75 677 SER A N 1
ATOM 5219 C CA . SER A 1 677 ? 2.968 15.497 16.449 1.00 86.75 677 SER A CA 1
ATOM 5220 C C . SER A 1 677 ? 3.716 15.199 17.751 1.00 86.75 677 SER A C 1
ATOM 5222 O O . SER A 1 677 ? 3.630 14.079 18.246 1.00 86.75 677 SER A O 1
ATOM 5224 N N . ALA A 1 678 ? 4.413 16.182 18.330 1.00 89.75 678 ALA A N 1
ATOM 5225 C CA . ALA A 1 678 ? 5.138 16.021 19.588 1.00 89.75 678 ALA A CA 1
ATOM 5226 C C . ALA A 1 678 ? 4.183 15.714 20.751 1.00 89.75 678 ALA A C 1
ATOM 5228 O O . ALA A 1 678 ? 4.437 14.784 21.509 1.00 89.75 678 ALA A O 1
ATOM 5229 N N . ALA A 1 679 ? 3.047 16.413 20.825 1.00 89.12 679 ALA A N 1
ATOM 5230 C CA . ALA A 1 679 ? 2.004 16.179 21.824 1.00 89.12 679 ALA A CA 1
ATOM 5231 C C . ALA A 1 679 ? 1.372 14.778 21.740 1.00 89.12 679 ALA A C 1
ATOM 5233 O O . ALA A 1 679 ? 0.854 14.270 22.728 1.00 89.12 679 ALA A O 1
ATOM 5234 N N . ILE A 1 680 ? 1.397 14.148 20.565 1.00 82.31 680 ILE A N 1
ATOM 5235 C CA . ILE A 1 680 ? 0.905 12.775 20.379 1.00 82.31 680 ILE A CA 1
ATOM 5236 C C . ILE A 1 680 ? 1.974 11.747 20.771 1.00 82.31 680 ILE A C 1
ATOM 5238 O O . ILE A 1 680 ? 1.644 10.648 21.208 1.00 82.31 680 ILE A O 1
ATOM 5242 N N . CYS A 1 681 ? 3.254 12.079 20.585 1.00 79.44 681 CYS A N 1
ATOM 5243 C CA . CYS A 1 681 ? 4.363 11.151 20.812 1.00 79.44 681 CYS A CA 1
ATOM 5244 C C . CYS A 1 681 ? 4.881 11.156 22.257 1.00 79.44 681 CYS A C 1
ATOM 5246 O O . CYS A 1 681 ? 5.547 10.198 22.648 1.00 79.44 681 CYS A O 1
ATOM 5248 N N . ASP A 1 682 ? 4.627 12.222 23.019 1.00 85.75 682 ASP A N 1
ATOM 5249 C CA . ASP A 1 682 ? 5.221 12.445 24.336 1.00 85.75 682 ASP A CA 1
ATOM 5250 C C . ASP A 1 682 ? 4.262 13.194 25.276 1.00 85.75 682 ASP A C 1
ATOM 5252 O O . ASP A 1 682 ? 3.897 14.351 25.040 1.00 85.75 682 ASP A O 1
ATOM 5256 N N . ASP A 1 683 ? 3.884 12.541 26.376 1.00 85.69 683 ASP A N 1
ATOM 5257 C CA . ASP A 1 683 ? 2.962 13.092 27.372 1.00 85.69 683 ASP A CA 1
ATOM 5258 C C . ASP A 1 683 ? 3.519 14.344 28.070 1.00 85.69 683 ASP A C 1
ATOM 5260 O O . ASP A 1 683 ? 2.755 15.250 28.412 1.00 85.69 683 ASP A O 1
ATOM 5264 N N . GLN A 1 684 ? 4.843 14.449 28.247 1.00 87.88 684 GLN A N 1
ATOM 5265 C CA . GLN A 1 684 ? 5.459 15.641 28.840 1.00 87.88 684 GLN A CA 1
ATOM 5266 C C . GLN A 1 684 ? 5.363 16.831 27.887 1.00 87.88 684 GLN A C 1
ATOM 5268 O O . GLN A 1 684 ? 5.038 17.944 28.307 1.00 87.88 684 GLN A O 1
ATOM 5273 N N . ALA A 1 685 ? 5.585 16.593 26.591 1.00 88.94 685 ALA A N 1
ATOM 5274 C CA . ALA A 1 685 ? 5.395 17.613 25.566 1.00 88.94 685 ALA A CA 1
ATOM 5275 C C . ALA A 1 685 ? 3.925 18.047 25.482 1.00 88.94 685 ALA A C 1
ATOM 5277 O O . ALA A 1 685 ? 3.644 19.241 25.386 1.00 88.94 685 ALA A O 1
ATOM 5278 N N . LYS A 1 686 ? 2.981 17.100 25.580 1.00 90.00 686 LYS A N 1
ATOM 5279 C CA . LYS A 1 686 ? 1.544 17.397 25.614 1.00 90.00 686 LYS A CA 1
ATOM 5280 C C . LYS A 1 686 ? 1.167 18.266 26.808 1.00 90.00 686 LYS A C 1
ATOM 5282 O O . LYS A 1 686 ? 0.465 19.261 26.631 1.00 90.00 686 LYS A O 1
ATOM 5287 N N . ALA A 1 687 ? 1.641 17.925 28.005 1.00 88.38 687 ALA A N 1
ATOM 5288 C CA . ALA A 1 687 ? 1.385 18.708 29.211 1.00 88.38 687 ALA A CA 1
ATOM 5289 C C . ALA A 1 687 ? 1.939 20.138 29.083 1.00 88.38 687 ALA A C 1
ATOM 5291 O O . ALA A 1 687 ? 1.230 21.102 29.369 1.00 88.38 687 ALA A O 1
ATOM 5292 N N . PHE A 1 688 ? 3.166 20.284 28.572 1.00 89.62 688 PHE A N 1
ATOM 5293 C CA . PHE A 1 688 ? 3.795 21.587 28.341 1.00 89.62 688 PHE A CA 1
ATOM 5294 C C . PHE A 1 688 ? 3.072 22.431 27.276 1.00 89.62 688 PHE A C 1
ATOM 5296 O O . PHE A 1 688 ? 2.915 23.640 27.432 1.00 89.62 688 PHE A O 1
ATOM 5303 N N . LEU A 1 689 ? 2.599 21.812 26.193 1.00 92.12 689 LEU A N 1
ATOM 5304 C CA . LEU A 1 689 ? 1.848 22.511 25.148 1.00 92.12 689 LEU A CA 1
ATOM 5305 C C . LEU A 1 689 ? 0.435 22.888 25.597 1.00 92.12 689 LEU A C 1
ATOM 5307 O O . LEU A 1 689 ? -0.054 23.941 25.200 1.00 92.12 689 LEU A O 1
ATOM 5311 N N . SER A 1 690 ? -0.196 22.083 26.456 1.00 90.50 690 SER A N 1
ATOM 5312 C CA . SER A 1 690 ? -1.554 22.341 26.956 1.00 90.50 690 SER A CA 1
ATOM 5313 C C . SER A 1 690 ? -1.650 23.676 27.700 1.00 90.50 690 SER A C 1
ATOM 5315 O O . SER A 1 690 ? -2.619 24.405 27.512 1.00 90.50 690 SER A O 1
ATOM 5317 N N . SER A 1 691 ? -0.623 24.057 28.470 1.00 90.00 691 SER A N 1
ATOM 5318 C CA . SER A 1 691 ? -0.581 25.357 29.160 1.00 90.00 691 SER A CA 1
ATOM 5319 C C . SER A 1 691 ? -0.393 26.558 28.223 1.00 90.00 691 SER A C 1
ATOM 5321 O O . SER A 1 691 ? -0.618 27.691 28.636 1.00 90.00 691 SER A O 1
ATOM 5323 N N . ASN A 1 692 ? -0.016 26.326 26.962 1.00 91.19 692 ASN A N 1
ATOM 5324 C CA . ASN A 1 692 ? 0.194 27.355 25.941 1.00 91.19 692 ASN A CA 1
ATOM 5325 C C . ASN A 1 692 ? -0.843 27.285 24.801 1.00 91.19 692 ASN A C 1
ATOM 5327 O O . ASN A 1 692 ? -0.811 28.111 23.890 1.00 91.19 692 ASN A O 1
ATOM 5331 N N . ALA A 1 693 ? -1.746 26.300 24.814 1.00 90.44 693 ALA A N 1
ATOM 5332 C CA . ALA A 1 693 ? -2.541 25.928 23.645 1.00 90.44 693 ALA A CA 1
ATOM 5333 C C . ALA A 1 693 ? -3.504 27.041 23.197 1.00 90.44 693 ALA A C 1
ATOM 5335 O O . ALA A 1 693 ? -3.590 27.334 22.005 1.00 90.44 693 ALA A O 1
ATOM 5336 N N . THR A 1 694 ? -4.168 27.713 24.141 1.00 90.25 694 THR A N 1
ATOM 5337 C CA . THR A 1 694 ? -5.078 28.833 23.850 1.00 90.25 694 THR A CA 1
ATOM 5338 C C . THR A 1 694 ? -4.347 30.007 23.199 1.00 90.25 694 THR A C 1
ATOM 5340 O O . THR A 1 694 ? -4.806 30.536 22.190 1.00 90.25 694 THR A O 1
ATOM 5343 N N . GLU A 1 695 ? -3.182 30.387 23.732 1.00 91.81 695 GLU A N 1
ATOM 5344 C CA . GLU A 1 695 ? -2.361 31.476 23.187 1.00 91.81 695 GLU A CA 1
ATOM 5345 C C . GLU A 1 695 ? -1.884 31.152 21.764 1.00 91.81 695 GLU A C 1
ATOM 5347 O O . GLU A 1 695 ? -2.014 31.980 20.866 1.00 91.81 695 GLU A O 1
ATOM 5352 N N . ILE A 1 696 ? -1.418 29.917 21.533 1.00 92.38 696 ILE A N 1
ATOM 5353 C CA . ILE A 1 696 ? -1.001 29.437 20.207 1.00 92.38 696 ILE A CA 1
ATOM 5354 C C . ILE A 1 696 ? -2.145 29.556 19.193 1.00 92.38 696 ILE A C 1
ATOM 5356 O O . ILE A 1 696 ? -1.927 30.025 18.077 1.00 92.38 696 ILE A O 1
ATOM 5360 N N . VAL A 1 697 ? -3.365 29.150 19.561 1.00 90.00 697 VAL A N 1
ATOM 5361 C CA . VAL A 1 697 ? -4.527 29.218 18.661 1.00 90.00 697 VAL A CA 1
ATOM 5362 C C . VAL A 1 697 ? -4.909 30.662 18.348 1.00 90.00 697 VAL A C 1
ATOM 5364 O O . VAL A 1 697 ? -5.190 30.963 17.187 1.00 90.00 697 VAL A O 1
ATOM 5367 N N . ILE A 1 698 ? -4.889 31.556 19.340 1.00 88.94 698 ILE A N 1
ATOM 5368 C CA . ILE A 1 698 ? -5.184 32.983 19.145 1.00 88.94 698 ILE A CA 1
ATOM 5369 C C . ILE A 1 698 ? -4.168 33.601 18.178 1.00 88.94 698 ILE A C 1
ATOM 5371 O O . ILE A 1 698 ? -4.561 34.159 17.149 1.00 88.94 698 ILE A O 1
ATOM 5375 N N . SER A 1 699 ? -2.871 33.438 18.451 1.00 88.69 699 SER A N 1
ATOM 5376 C CA . SER A 1 699 ? -1.801 33.971 17.603 1.00 88.69 699 SER A CA 1
ATOM 5377 C C . SER A 1 699 ? -1.850 33.386 16.190 1.00 88.69 699 SER A C 1
ATOM 5379 O O . SER A 1 699 ? -1.841 34.139 15.215 1.00 88.69 699 SER A O 1
ATOM 5381 N N . ALA A 1 700 ? -2.008 32.067 16.044 1.00 84.94 700 ALA A N 1
ATOM 5382 C CA . ALA A 1 700 ? -2.098 31.425 14.734 1.00 84.94 700 ALA A CA 1
ATOM 5383 C C . ALA A 1 700 ? -3.334 31.875 13.931 1.00 84.94 700 ALA A C 1
ATOM 5385 O O . ALA A 1 700 ? -3.230 32.090 12.722 1.00 84.94 700 ALA A O 1
ATOM 5386 N N . SER A 1 701 ? -4.485 32.066 14.584 1.00 83.44 701 SER A N 1
ATOM 5387 C CA . SER A 1 701 ? -5.737 32.470 13.920 1.00 83.44 701 SER A CA 1
ATOM 5388 C C . SER A 1 701 ? -5.744 33.951 13.533 1.00 83.44 701 SER A C 1
ATOM 5390 O O . SER A 1 701 ? -6.266 34.306 12.477 1.00 83.44 701 SER A O 1
ATOM 5392 N N . SER A 1 702 ? -5.112 34.816 14.337 1.00 79.31 702 SER A N 1
ATOM 5393 C CA . SER A 1 702 ? -4.978 36.252 14.039 1.00 79.31 702 SER A CA 1
ATOM 5394 C C . SER A 1 702 ? -4.192 36.545 12.755 1.00 79.31 702 SER A C 1
ATOM 5396 O O . SER A 1 702 ? -4.417 37.571 12.117 1.00 79.31 702 SER A O 1
ATOM 5398 N N . SER A 1 703 ? -3.347 35.607 12.309 1.00 67.88 703 SER A N 1
ATOM 5399 C CA . SER A 1 703 ? -2.580 35.723 11.061 1.00 67.88 703 SER A CA 1
ATOM 5400 C C . SER A 1 703 ? -3.427 35.662 9.774 1.00 67.88 703 SER A C 1
ATOM 5402 O O . SER A 1 703 ? -2.873 35.808 8.685 1.00 67.88 703 SER A O 1
ATOM 5404 N N . SER A 1 704 ? -4.754 35.461 9.880 1.00 61.97 704 SER A N 1
ATOM 5405 C CA . SER A 1 704 ? -5.706 35.343 8.759 1.00 61.97 704 SER A CA 1
ATOM 5406 C C . SER A 1 704 ? -5.192 34.398 7.658 1.00 61.97 704 SER A C 1
ATOM 5408 O O . SER A 1 704 ? -4.769 34.852 6.589 1.00 61.97 704 SER A O 1
ATOM 5410 N N . PRO A 1 705 ? -5.167 33.074 7.908 1.00 65.44 705 PRO A N 1
ATOM 5411 C CA . PRO A 1 705 ? -4.530 32.118 7.011 1.00 65.44 705 PRO A CA 1
ATOM 5412 C C . PRO A 1 705 ? -5.198 32.120 5.630 1.00 65.44 705 PRO A C 1
ATOM 5414 O O . PRO A 1 705 ? -6.348 31.726 5.470 1.00 65.44 705 PRO A O 1
ATOM 5417 N N . THR A 1 706 ? -4.443 32.525 4.611 1.00 69.62 706 THR A N 1
ATOM 5418 C CA . THR A 1 706 ? -4.863 32.493 3.199 1.00 69.62 706 THR A CA 1
ATOM 5419 C C . THR A 1 706 ? -4.574 31.143 2.540 1.00 69.62 706 THR A C 1
ATOM 5421 O O . THR A 1 706 ? -5.113 30.843 1.477 1.00 69.62 706 THR A O 1
ATOM 5424 N N . ILE A 1 707 ? -3.737 30.308 3.168 1.00 72.56 707 ILE A N 1
ATOM 5425 C CA . ILE A 1 707 ? -3.410 28.952 2.717 1.00 72.56 707 ILE A CA 1
ATOM 5426 C C . ILE A 1 707 ? -4.307 27.934 3.453 1.00 72.56 707 ILE A C 1
ATOM 5428 O O . ILE A 1 707 ? -4.161 27.779 4.669 1.00 72.56 707 ILE A O 1
ATOM 5432 N N . PRO A 1 708 ? -5.159 27.161 2.744 1.00 72.06 708 PRO A N 1
ATOM 5433 C CA . PRO A 1 708 ? -6.087 26.202 3.358 1.00 72.06 708 PRO A CA 1
ATOM 5434 C C . PRO A 1 708 ? -5.429 25.172 4.286 1.00 72.06 708 PRO A C 1
ATOM 5436 O O . PRO A 1 708 ? -5.978 24.834 5.330 1.00 72.06 708 PRO A O 1
ATOM 5439 N N . SER A 1 709 ? -4.215 24.718 3.960 1.00 71.75 709 SER A N 1
ATOM 5440 C CA . SER A 1 709 ? -3.494 23.737 4.782 1.00 71.75 709 SER A CA 1
ATOM 5441 C C . SER A 1 709 ? -3.049 24.289 6.141 1.00 71.75 709 SER A C 1
ATOM 5443 O O . SER A 1 709 ? -2.813 23.517 7.064 1.00 71.75 709 SER A O 1
ATOM 5445 N N . VAL A 1 710 ? -2.902 25.612 6.279 1.00 80.00 710 VAL A N 1
ATOM 5446 C CA . VAL A 1 710 ? -2.593 26.254 7.568 1.00 80.00 710 VAL A CA 1
ATOM 5447 C C . VAL A 1 710 ? -3.830 26.237 8.455 1.00 80.00 710 VAL A C 1
ATOM 5449 O O . VAL A 1 710 ? -3.724 25.871 9.619 1.00 80.00 710 VAL A O 1
ATOM 5452 N N . ALA A 1 711 ? -4.997 26.567 7.895 1.00 79.69 711 ALA A N 1
ATOM 5453 C CA . ALA A 1 711 ? -6.266 26.492 8.612 1.00 79.69 711 ALA A CA 1
ATOM 5454 C C . ALA A 1 711 ? -6.548 25.058 9.090 1.00 79.69 711 ALA A C 1
ATOM 5456 O O . ALA A 1 711 ? -6.872 24.850 10.254 1.00 79.69 711 ALA A O 1
ATOM 5457 N N . GLU A 1 712 ? -6.316 24.061 8.232 1.00 78.88 712 GLU A N 1
ATOM 5458 C CA . GLU A 1 712 ? -6.431 22.648 8.610 1.00 78.88 712 GLU A CA 1
ATOM 5459 C C . GLU A 1 712 ? -5.468 22.268 9.749 1.00 78.88 712 GLU A C 1
ATOM 5461 O O . GLU A 1 712 ? -5.873 21.606 10.700 1.00 78.88 712 GLU A O 1
ATOM 5466 N N . ALA A 1 713 ? -4.212 22.729 9.702 1.00 81.81 713 ALA A N 1
ATOM 5467 C CA . ALA A 1 713 ? -3.237 22.461 10.760 1.00 81.81 713 ALA A CA 1
ATOM 5468 C C . ALA A 1 713 ? -3.610 23.120 12.103 1.00 81.81 713 ALA A C 1
ATOM 5470 O O . ALA A 1 713 ? -3.327 22.553 13.158 1.00 81.81 713 ALA A O 1
ATOM 5471 N N . ILE A 1 714 ? -4.248 24.296 12.077 1.00 86.25 714 ILE A N 1
ATOM 5472 C CA . ILE A 1 714 ? -4.786 24.957 13.277 1.00 86.25 714 ILE A CA 1
ATOM 5473 C C . ILE A 1 714 ? -5.935 24.130 13.862 1.00 86.25 714 ILE A C 1
ATOM 5475 O O . ILE A 1 714 ? -5.966 23.897 15.067 1.00 86.25 714 ILE A O 1
ATOM 5479 N N . GLU A 1 715 ? -6.849 23.646 13.023 1.00 82.88 715 GLU A N 1
ATOM 5480 C CA . GLU A 1 715 ? -7.967 22.803 13.460 1.00 82.88 715 GLU A CA 1
ATOM 5481 C C . GLU A 1 715 ? -7.495 21.456 14.027 1.00 82.88 715 GLU A C 1
ATOM 5483 O O . GLU A 1 715 ? -7.985 21.006 15.064 1.00 82.88 715 GLU A O 1
ATOM 5488 N N . ASP A 1 716 ? -6.489 20.835 13.412 1.00 79.12 716 ASP A N 1
ATOM 5489 C CA . ASP A 1 716 ? -5.862 19.619 13.937 1.00 79.12 716 ASP A CA 1
ATOM 5490 C C . ASP A 1 716 ? -5.199 19.866 15.308 1.00 79.12 716 ASP A C 1
ATOM 5492 O O . ASP A 1 716 ? -5.331 19.045 16.224 1.00 79.12 716 ASP A O 1
ATOM 5496 N N . PHE A 1 717 ? -4.548 21.022 15.493 1.00 87.44 717 PHE A N 1
ATOM 5497 C CA . PHE A 1 717 ? -4.001 21.430 16.789 1.00 87.44 717 PHE A CA 1
ATOM 5498 C C . PHE A 1 717 ? -5.116 21.624 17.829 1.00 87.44 717 PHE A C 1
ATOM 5500 O O . PHE A 1 717 ? -5.050 21.030 18.905 1.00 87.44 717 PHE A O 1
ATOM 5507 N N . LYS A 1 718 ? -6.183 22.371 17.508 1.00 85.38 718 LYS A N 1
ATOM 5508 C CA . LYS A 1 718 ? -7.335 22.568 18.410 1.00 85.38 718 LYS A CA 1
ATOM 5509 C C . LYS A 1 718 ? -7.933 21.244 18.870 1.00 85.38 718 LYS A C 1
ATOM 5511 O O . LYS A 1 718 ? -8.107 21.034 20.069 1.00 85.38 718 LYS A O 1
ATOM 5516 N N . ARG A 1 719 ? -8.173 20.318 17.936 1.00 81.06 719 ARG A N 1
ATOM 5517 C CA . ARG A 1 719 ? -8.702 18.977 18.236 1.00 81.06 719 ARG A CA 1
ATOM 5518 C C . ARG A 1 719 ? -7.794 18.194 19.176 1.00 81.06 719 ARG A C 1
ATOM 5520 O O . ARG A 1 719 ? -8.291 17.551 20.096 1.00 81.06 719 ARG A O 1
ATOM 5527 N N . THR A 1 720 ? -6.478 18.276 18.982 1.00 81.81 720 THR A N 1
ATOM 5528 C CA . THR A 1 720 ? -5.489 17.575 19.820 1.00 81.81 720 THR A CA 1
ATOM 5529 C C . THR A 1 720 ? -5.539 18.016 21.286 1.00 81.81 720 THR A C 1
ATOM 5531 O O . THR A 1 720 ? -5.292 17.204 22.183 1.00 81.81 720 THR A O 1
ATOM 5534 N N . PHE A 1 721 ? -5.896 19.279 21.536 1.00 84.56 721 PHE A N 1
ATOM 5535 C CA . PHE A 1 721 ? -5.987 19.867 22.876 1.00 84.56 721 PHE A CA 1
ATOM 5536 C C . PHE A 1 721 ? -7.426 20.083 23.372 1.00 84.56 721 PHE A C 1
ATOM 5538 O O . PHE A 1 721 ? -7.608 20.607 24.467 1.00 84.56 721 PHE A O 1
ATOM 5545 N N . GLY A 1 722 ? -8.445 19.662 22.614 1.00 80.94 722 GLY A N 1
ATOM 5546 C CA . GLY A 1 722 ? -9.853 19.824 22.994 1.00 80.94 722 GLY A CA 1
ATOM 5547 C C . GLY A 1 722 ? -10.314 21.284 23.074 1.00 80.94 722 GLY A C 1
ATOM 5548 O O . GLY A 1 722 ? -11.150 21.611 23.913 1.00 80.94 722 GLY A O 1
ATOM 5549 N N . LEU A 1 723 ? -9.748 22.161 22.242 1.00 77.31 723 LEU A N 1
ATOM 5550 C CA . LEU A 1 723 ? -10.110 23.578 22.175 1.00 77.31 723 LEU A CA 1
ATOM 5551 C C . LEU A 1 723 ? -11.294 23.803 21.223 1.00 77.31 723 LEU A C 1
ATOM 5553 O O . LEU A 1 723 ? -11.412 23.105 20.213 1.00 77.31 723 LEU A O 1
ATOM 5557 N N . ALA A 1 724 ? -12.144 24.777 21.566 1.00 63.84 724 ALA A N 1
ATOM 5558 C CA . ALA A 1 724 ? -13.311 25.194 20.783 1.00 63.84 724 ALA A CA 1
ATOM 5559 C C . ALA A 1 724 ? -12.949 26.124 19.613 1.00 63.84 724 ALA A C 1
ATOM 5561 O O . ALA A 1 724 ? -11.979 26.912 19.741 1.00 63.84 724 ALA A O 1
#

Sequence (724 aa):
DIAVDSDNRVLVAEANTGSVRVWEKKDPDGWRRVSMTKGDEKIHHGLCMVVAGLQGAKGCDDATFMSGGGDKRAVIFKTTGERVGELSGHTNAVHSVSTTADGKILTGSWDGITREWSDLKCVHSYPAHKNSAVVLGLKTGEVVTGGGEGDICIYKEHKLVKKYEKAHGHVIRKIVAHPLGFASCANDGSVKVWSNTCECLVSFIAYGEDTRFVYGLCSIPDTNEMVTCDDGSNVKIWTPDGKHVQTIPHPSIVRAVQALPNGDFITAGSDGMARIFTRNQQRVASAQEIQMFEQAAASDMEAMNVEGLPPESELMKPGQKDGQVKIFNVQGKAMVYRWSQDDMKWICVGQAMGQGRGKPKPKKTPLNGKEYDHVTKVFITEEQSVMLGWNVDDDPRDVVDNFAALYSLPEDLKSQVYDFVKPKTDPQAITARKERERRERISQATKHVPNWAKHGFKLFADTSKLGPMRKRLEQTIATTSLNKTAFKMLMANMEKVSMYHSSPFSTEESNLVASMLEWKSNQVLPVLDATRVLMQHAGAVKALTENVKVRKALLDSLGDASASKHQKMLSLRTMANLVARRPRAEMERKYGQAPGDVIQFFTEAVATADKWLSPANDVAVRVSGVVFLSNVICWIGMNKVRSPNLTKAVVEAILPLLKSSDTPQKVLYFALIAVTSAAICDDQAKAFLSSNATEIVISASSSSPTIPSVAEAIEDFKRTFGLA

Organism: NCBI:txid552664

Foldseek 3Di:
DWEAAPLRWIWDFPFALQWIWTWDDDPDADIDTQDTLPDSDNPDPHTFADKYYQQQAAPDDSQKMWIWAQNQKIWMDGSRNHTDAIQDDGPGTWHAWEAALNRWIWTKGQCCKIFTDHPSYGPDIDNPEHRTWYWYHDNVGKIWIAYQCGKIFIDHPNDTPDIDGPVDNGGWQYWEQFPQGIWTFAQQQKIWDAGVVRHTDEIDRNDDDVWRGFNEWDAFPPQSWIWTFTQQQWIWIAHNNGDTQAIDQFLAGWRYKYYGNVRWIWTQGPVRDIDIDDPDPSNDDDPVVVVVGVVSSDDPFDFEQQPPFAAPVCQPPFDPDFQDWGWHCYVNFTWIWGGHPPVRGTHTRGGDTDDYDPDDQADWDDDPNDTASDKDWDAQDPPDIDIQGHHQQDDLLVSLVVVCVVPVHDPVSSVVSSVVCVVSHDPVSVVVVVVVVVVVVVVLLVVQPQLCNVPPADAPADLPCLVVLVVLLCVLPVPDPADPVLVVVLNVQLVCLPDDPGDANDLSVLVSLLVQLPDDDPSNLSSLVSLSNSLSHLNSLASNLPDPSNLVSLLCLLVDPPRDLSSLLSSLNNLSSSLRRPDDDPCLQPPLADDPVNLVSLQSNLVSLCSQCPPVHDLSSLLSNLSSLQSVLSSCQVSVHPDVVSLVSSLVSLLVLLLALPRPLSSLLSSLSNLLSSLSSDVVSVVVCLVCLVSSLVSLVSNVDPDVSSVVSSVSSCSSNVHD

Solvent-accessible surface area (backbone atoms only — not comparable to full-atom values): 38146 Å² total; per-residue (Å²): 51,52,28,53,37,69,86,66,28,42,36,39,26,39,34,89,66,5,35,55,43,35,33,35,83,36,89,93,87,44,75,40,76,76,26,48,48,65,80,94,53,50,76,22,81,42,37,18,47,24,39,37,40,34,56,71,25,59,93,49,56,52,60,24,34,36,38,17,8,54,58,18,39,34,40,31,27,35,64,80,34,49,78,75,50,57,45,79,80,57,88,26,29,23,55,28,66,33,44,38,61,86,10,35,43,33,40,5,14,47,57,4,34,33,37,32,31,52,80,70,36,81,76,46,72,47,79,81,31,62,56,23,18,26,34,34,40,35,85,89,53,34,42,40,35,28,9,39,67,8,30,38,41,32,26,47,93,90,37,82,76,48,75,37,79,54,69,34,91,22,31,38,55,38,50,40,72,36,98,62,32,31,33,38,26,11,48,60,9,34,38,36,35,26,32,75,88,66,45,81,75,36,77,41,71,80,40,61,96,91,44,34,44,30,54,17,57,27,44,26,63,92,77,52,27,35,39,37,20,24,80,80,18,38,37,37,34,24,42,76,84,60,49,82,65,38,64,44,69,37,68,33,38,33,61,25,39,32,52,36,98,85,52,27,36,37,38,34,34,73,77,78,46,73,50,77,50,68,87,52,79,93,70,58,72,54,72,66,57,49,49,53,48,52,60,54,24,53,61,103,61,64,75,30,58,42,80,90,42,50,51,54,78,55,63,78,52,80,65,94,45,69,67,41,73,49,61,28,22,46,96,84,36,34,32,28,30,30,20,36,64,91,75,72,41,65,43,79,47,42,75,51,79,46,83,54,76,70,73,83,79,66,78,61,47,78,53,97,93,42,74,16,56,41,74,48,81,44,71,82,47,100,88,42,68,49,80,48,70,45,42,45,46,48,55,43,63,60,54,38,52,54,50,30,69,75,67,69,56,55,73,72,57,46,54,54,51,31,68,64,43,44,83,65,36,39,74,67,46,26,51,52,43,54,50,47,53,49,48,46,52,50,48,63,58,56,73,50,69,53,46,40,80,73,63,51,69,64,75,63,52,80,65,92,53,48,67,68,47,50,54,50,40,52,61,64,46,76,80,53,95,66,66,65,66,42,48,54,51,47,56,57,50,59,77,42,34,85,50,89,86,53,69,89,54,51,71,62,38,39,52,49,51,28,60,46,50,68,42,67,75,78,70,20,48,48,46,35,59,49,49,17,39,35,20,57,20,73,37,42,22,46,50,42,70,72,30,65,60,39,52,48,41,44,45,50,40,52,69,40,88,85,49,48,68,65,47,36,22,34,38,30,28,26,51,14,19,35,59,59,49,48,73,80,51,69,50,29,75,75,68,21,37,71,60,66,69,60,54,47,54,53,43,59,50,48,73,40,34,70,73,46,60,35,86,91,46,57,68,66,28,27,35,26,42,33,46,24,50,26,22,50,42,34,47,30,49,79,42,54,38,80,49,67,70,54,54,41,47,50,43,64,62,41,47,67,54,41,58,37,53,83,45,54,62,72,40,44,34,36,40,42,44,26,47,47,30,34,36,73,63,32,70,68,44,28,57,61,44,60,82,44,43,68,56,32,51,50,19,53,56,72,48,60,70,85,50,68,69,38,52,51,38,50,51,56,40,28,60,76,71,73,54,134

pLDDT: mean 83.07, std 12.85, range [32.16, 98.12]

Mean predicted aligned error: 19.38 Å

InterPro domains:
  IPR001680 WD40 repeat [PF00400] (82-118)
  IPR001680 WD40 repeat [PF00400] (243-277)
  IPR001680 WD40 repeat [PS50082] (87-118)
  IPR001680 WD40 repeat [SM00320] (80-118)
  IPR001680 WD40 repeat [SM00320] (119-156)
  IPR001680 WD40 repeat [SM00320] (157-195)
  IPR001680 WD40 repeat [SM00320] (197-239)
  IPR001680 WD40 repeat [SM00320] (241-278)
  IPR011989 Armadillo-like helical [G3DSA:1.25.10.10] (455-719)
  IPR013535 PUL domain [PF08324] (465-712)
  IPR013535 PUL domain [PS51396] (447-717)
  IPR015155 PLAA family ubiquitin binding domain [PF09070] (317-426)
  IPR015155 PLAA family ubiquitin binding domain [PS51394] (338-435)
  IPR015943 WD40/YVTN repeat-like-containing domain superfamily [G3DSA:2.130.10.10] (1-298)
  IPR036322 WD40-repeat-containing domain superfamily [SSF50978] (2-287)
  IPR038122 PFU domain superfamily [G3DSA:3.10.20.870] (363-449)

Secondary structure (DSSP, 8-state):
-EEE-TT-PEEEEETTTTEEEEEEEETTTEEEEEEESSTT--SSSS-EEEEEE-TT-TT--TTEEEEEETTS-EEEEETTS-EEEEE---SS-EEEEEE-TTS-EEEEETTS-EEEEETTEEEEEE--SSS-EEEEE-TTS-EEEEETTS-EEEEETTEEEEEETTSSSS-EEEEEEETTEEEEEETTSEEEEEETT--EEEEEESS-TT-----EEEE-TTT--EEEE-TTSEEEEE-TTS-EEEEEE-SS-EEEEEE-TTS-EEEEETTS-EEEE-S-GGGPPPHHHHHHHHHHH--SSPBPP-TTPPBGGGGGSPPSSTT-EEEEEETTEEEEEEEETTTTEEEEEEE-BSS---S-----EEETTEEESEEEEEESSSS-EEEEEE-TTS-HHHHHHHHHHHHT--HHHHHHHHHHHGGGS-HHHHHHHHHHHHHHHHHHHHTS--HHHHH--------TTHHHHHHHHHHHHTTS---HHHHHHHHHHHHTTT-SSPPPPPHHHHHHHHHHHT--GGGGHHHHHHHHHHTTSHHHHHHHHH-HHHHHHHHHHHH-TTS-HHHHHHHHHHHHHHHHHPPPPHHHHHHS---HHHHHHHHHHHTTHHHHHSTTS-HHHHHHHHHHHHHHHHHHHHTT---HHHHHHHHHHHHHHHH-TTS-HHHHHHHHHHHHHHHHH-HHHHHHHHTTHHHHHHHHHHT---SHHHHHHHHHHHHHHT--

Nearest PDB structures (foldseek):
  7awz-assembly1_A  TM=7.231E-01  e=6.231E-07  synthetic construct
  4o9d-assembly1_B  TM=6.502E-01  e=5.707E-07  Schizosaccharomyces pombe 972h-
  6aho-assembly1_A  TM=3.898E-01  e=1.434E-01  Saccharomyces cerevisiae S288C
  4c0q-assembly2_B  TM=4.571E-01  e=3.026E-01  Homo sapiens
  8cmk-assembly1_B  TM=3.320E-01  e=1.471E+00  Homo sapiens

Radius of gyration: 32.29 Å; Cα contacts (8 Å, |Δi|>4): 1477; chains: 1; bounding box: 85×74×90 Å